Protein 6JNJ (pdb70)

Organism: Azospirillum brasilense (NCBI:txid192)

Nearest PDB structures (foldseek):
  7cgr-assembly1_A  TM=9.942E-01  e=6.505E-62  Azospirillum brasilense
  6jnk-assembly2_C  TM=9.990E-01  e=5.571E-61  Azospirillum brasilense
  7cgr-assembly1_B  TM=9.726E-01  e=3.126E-58  Azospirillum brasilense
  7cgq-assembly1_B  TM=9.730E-01  e=6.897E-58  Azospirillum brasilense
  4ew6-assembly1_A-2  TM=9.679E-01  e=2.935E-43  Rhizobium etli CFN 42

CATH classification: 3.40.50.720 (+1 more: 3.30.360.10)

Foldseek 3Di:
DAEEEEEEDDDCCVPFVVVLQVPDPLYDDAEYEDCDDADPPHHYYPHLVVVLVVCLVHAAYEYDHAQACQLVNLVVQLVSPHAYEYEPPNHLDDVSLVVSVVSCVVSLHAYERDQLLCLQFQQVVLQVVQVPFAWAAKEWEAEEACCVVPNPDDLCQARSNAALVVVVLSLVVSVVRRHPFAKDWDEKAFEHEPPGDHGQKMWTWIATPVGHTHIYITHNHDDDDGWGWMWIQTPQAIWIATPSRNWIDGRNHTDDTDDGRSNSVVVVVSSVCRVVSHYHNDNSSVVVSVCCVVHYHYHYDHHPDD/DAAEEEEEAPDPCCVPFVVVLQVPDRNYDDAEYEDCDDDDPPHHYYPHLVVVLVPCLVHAAYEYDHAQACQLVNLVVQLVSHHAYEYEPPNHLDDVSLVVSVVSCVVSLHAYERDQLLCQFFQQVVLLVVQVPFAWAAKEWEAEEACCVVVNPDDCCQARSNAALVVVVLSLVVSVVRRHPFAKDWDEKAFEHEPVGDHGQKMKTWIATPVRHTYIYITHNHDDDDGWGWMWIQTPQAIWIATPSRNWIDGNRHTDDTDHRRSNNVVVVVSSVCRVVSHYHDDNSSVVVSVCCVVHYHYHYDHHPDD

Structure (mmCIF, N/CA/C/O backbone):
data_6JNJ
#
_entry.id   6JNJ
#
_cell.length_a   55.700
_cell.length_b   63.470
_cell.length_c   66.170
_cell.angle_alpha   107.770
_cell.angle_beta   100.700
_cell.angle_gamma   115.980
#
_symmetry.space_group_name_H-M   'P 1'
#
loop_
_entity.id
_entity.type
_entity.pdbx_description
1 polymer 'L-arabinose 1-dehydrogenase (NAD(P)(+))'
2 non-polymer 'PHOSPHATE ION'
3 water water
#
loop_
_atom_site.group_PDB
_atom_site.id
_atom_site.type_symbol
_atom_site.label_atom_id
_atom_site.label_alt_id
_atom_site.label_comp_id
_atom_site.label_asym_id
_atom_site.label_entity_id
_atom_site.label_seq_id
_atom_site.pdbx_PDB_ins_code
_atom_site.Cartn_x
_atom_site.Cartn_y
_atom_site.Cartn_z
_atom_site.occupancy
_atom_site.B_iso_or_equiv
_atom_site.auth_seq_id
_atom_site.auth_comp_id
_atom_site.auth_asym_id
_atom_site.auth_atom_id
_atom_site.pdbx_PDB_model_num
ATOM 1 N N . GLN A 1 6 ? 4.287 49.611 7.381 1.00 36.96 4 GLN A N 1
ATOM 2 C CA . GLN A 1 6 ? 2.829 49.569 7.307 1.00 28.29 4 GLN A CA 1
ATOM 3 C C . GLN A 1 6 ? 2.343 48.955 6.001 1.00 24.10 4 GLN A C 1
ATOM 4 O O . GLN A 1 6 ? 2.740 49.371 4.911 1.00 23.72 4 GLN A O 1
ATOM 10 N N . VAL A 1 7 ? 1.454 47.975 6.118 1.00 16.72 5 VAL A N 1
ATOM 11 C CA . VAL A 1 7 ? 0.811 47.362 4.962 1.00 17.92 5 VAL A CA 1
ATOM 12 C C . VAL A 1 7 ? -0.476 48.121 4.673 1.00 13.48 5 VAL A C 1
ATOM 13 O O . VAL A 1 7 ? -1.373 48.194 5.522 1.00 16.40 5 VAL A O 1
ATOM 17 N N . SER A 1 8 ? -0.567 48.704 3.486 1.00 12.76 6 SER A N 1
ATOM 18 C CA . SER A 1 8 ? -1.791 49.398 3.129 1.00 13.46 6 SER A CA 1
ATOM 19 C C . SER A 1 8 ? -2.848 48.369 2.775 1.00 16.17 6 SER A C 1
ATOM 20 O O . SER A 1 8 ? -2.574 47.380 2.087 1.00 15.50 6 SER A O 1
ATOM 23 N N . LEU A 1 9 ? -4.051 48.589 3.284 1.00 14.18 7 LEU A N 1
ATOM 24 C CA . LEU A 1 9 ? -5.075 47.557 3.307 1.00 13.96 7 LEU A CA 1
ATOM 25 C C . LEU A 1 9 ? -6.404 48.104 2.810 1.00 16.14 7 LEU A C 1
ATOM 26 O O . LEU A 1 9 ? -6.819 49.207 3.181 1.00 16.48 7 LEU A O 1
ATOM 31 N N . GLY A 1 10 ? -7.059 47.335 1.952 1.00 13.85 8 GLY A N 1
ATOM 32 C CA . GLY A 1 10 ? -8.431 47.598 1.545 1.00 14.67 8 GLY A CA 1
ATOM 33 C C . GLY A 1 10 ? -9.339 46.534 2.125 1.00 15.36 8 GLY A C 1
ATOM 34 O O . GLY A 1 10 ? -8.972 45.359 2.175 1.00 16.37 8 GLY A O 1
ATOM 35 N N . VAL A 1 11 ? -10.525 46.937 2.571 1.00 13.29 9 VAL A N 1
ATOM 36 C CA . VAL A 1 11 ? -11.526 45.996 3.064 1.00 12.44 9 VAL A CA 1
ATOM 37 C C . VAL A 1 11 ? -12.677 45.953 2.080 1.00 14.58 9 VAL A C 1
ATOM 38 O O . VAL A 1 11 ? -13.199 46.997 1.671 1.00 15.33 9 VAL A O 1
ATOM 42 N N . VAL A 1 12 ? -13.093 44.747 1.721 1.00 13.27 10 VAL A N 1
ATOM 43 C CA . VAL A 1 12 ? -14.090 44.525 0.679 1.00 14.45 10 VAL A CA 1
ATOM 44 C C . VAL A 1 12 ? -15.305 43.873 1.309 1.00 17.14 10 VAL A C 1
ATOM 45 O O . VAL A 1 12 ? -15.232 42.727 1.780 1.00 16.27 10 VAL A O 1
ATOM 49 N N . GLY A 1 13 ? -16.428 44.576 1.271 1.00 19.13 11 GLY A N 1
ATOM 50 C CA . GLY A 1 13 ? -17.642 44.080 1.877 1.00 19.06 11 GLY A CA 1
ATOM 51 C C . GLY A 1 13 ? -17.764 44.695 3.243 1.00 22.63 11 GLY A C 1
ATOM 52 O O . GLY A 1 13 ? -17.121 44.250 4.202 1.00 24.13 11 GLY A O 1
ATOM 53 N N . ILE A 1 14 ? -18.548 45.761 3.341 1.00 22.73 12 ILE A N 1
ATOM 54 C CA . ILE A 1 14 ? -18.713 46.430 4.619 1.00 20.75 12 ILE A CA 1
ATOM 55 C C . ILE A 1 14 ? -20.116 46.163 5.143 1.00 31.11 12 ILE A C 1
ATOM 56 O O . ILE A 1 14 ? -21.024 46.992 5.004 1.00 30.87 12 ILE A O 1
ATOM 61 N N . GLY A 1 15 ? -20.298 44.983 5.724 1.00 25.01 13 GLY A N 1
ATOM 62 C CA . GLY A 1 15 ? -21.469 44.657 6.506 1.00 29.19 13 GLY A CA 1
ATOM 63 C C . GLY A 1 15 ? -21.182 44.776 7.989 1.00 30.54 13 GLY A C 1
ATOM 64 O O . GLY A 1 15 ? -20.204 45.399 8.416 1.00 28.83 13 GLY A O 1
ATOM 65 N N . LYS A 1 16 ? -22.034 44.148 8.798 1.00 31.45 14 LYS A N 1
ATOM 66 C CA . LYS A 1 16 ? -21.909 44.434 10.219 1.00 31.50 14 LYS A CA 1
ATOM 67 C C . LYS A 1 16 ? -20.702 43.734 10.845 1.00 31.79 14 LYS A C 1
ATOM 68 O O . LYS A 1 16 ? -20.145 44.243 11.825 1.00 31.95 14 LYS A O 1
ATOM 74 N N . ILE A 1 17 ? -20.242 42.608 10.287 1.00 27.48 15 ILE A N 1
ATOM 75 C CA . ILE A 1 17 ? -19.027 41.999 10.824 1.00 29.09 15 ILE A CA 1
ATOM 76 C C . ILE A 1 17 ? -17.813 42.856 10.484 1.00 26.00 15 ILE A C 1
ATOM 77 O O . ILE A 1 17 ? -16.904 43.019 11.306 1.00 24.37 15 ILE A O 1
ATOM 82 N N . ALA A 1 18 ? -17.785 43.425 9.277 1.00 27.04 16 ALA A N 1
ATOM 83 C CA . ALA A 1 18 ? -16.722 44.360 8.929 1.00 26.29 16 ALA A CA 1
ATOM 84 C C . ALA A 1 18 ? -16.756 45.581 9.840 1.00 26.02 16 ALA A C 1
ATOM 85 O O . ALA A 1 18 ? -15.727 45.986 10.395 1.00 25.63 16 ALA A O 1
ATOM 87 N N . ARG A 1 19 ? -17.942 46.168 10.023 1.00 30.56 17 ARG A N 1
ATOM 88 C CA . ARG A 1 19 ? -18.045 47.367 10.848 1.00 32.65 17 ARG A CA 1
ATOM 89 C C . ARG A 1 19 ? -17.747 47.066 12.311 1.00 30.80 17 ARG A C 1
ATOM 90 O O . ARG A 1 19 ? -17.136 47.888 13.004 1.00 36.28 17 ARG A O 1
ATOM 98 N N . ASP A 1 20 ? -18.154 45.892 12.801 1.00 32.06 18 ASP A N 1
ATOM 99 C CA . ASP A 1 20 ? -18.045 45.612 14.228 1.00 34.52 18 ASP A CA 1
ATOM 100 C C . ASP A 1 20 ? -16.777 44.859 14.612 1.00 31.70 18 ASP A C 1
ATOM 101 O O . ASP A 1 20 ? -16.318 44.992 15.749 1.00 28.50 18 ASP A O 1
ATOM 106 N N . GLN A 1 21 ? -16.198 44.060 13.717 1.00 25.74 19 GLN A N 1
ATOM 107 C CA . GLN A 1 21 ? -15.003 43.301 14.061 1.00 26.51 19 GLN A CA 1
ATOM 108 C C . GLN A 1 21 ? -13.775 43.708 13.260 1.00 21.39 19 GLN A C 1
ATOM 109 O O . GLN A 1 21 ? -12.711 43.938 13.842 1.00 22.15 19 GLN A O 1
ATOM 115 N N . HIS A 1 22 ? -13.889 43.816 11.935 1.00 20.67 20 HIS A N 1
ATOM 116 C CA . HIS A 1 22 ? -12.695 44.009 11.115 1.00 17.49 20 HIS A CA 1
ATOM 117 C C . HIS A 1 22 ? -12.125 45.411 11.276 1.00 18.37 20 HIS A C 1
ATOM 118 O O . HIS A 1 22 ? -10.946 45.575 11.604 1.00 17.95 20 HIS A O 1
ATOM 125 N N . LEU A 1 23 ? -12.942 46.429 11.022 1.00 20.83 21 LEU A N 1
ATOM 126 C CA . LEU A 1 23 ? -12.444 47.801 11.112 1.00 21.63 21 LEU A CA 1
ATOM 127 C C . LEU A 1 23 ? -11.888 48.118 12.494 1.00 23.06 21 LEU A C 1
ATOM 128 O O . LEU A 1 23 ? -10.767 48.651 12.574 1.00 23.11 21 LEU A O 1
ATOM 133 N N . PRO A 1 24 ? -12.566 47.807 13.605 1.00 23.05 22 PRO A N 1
ATOM 134 C CA . PRO A 1 24 ? -11.931 48.058 14.909 1.00 25.62 22 PRO A CA 1
ATOM 135 C C . PRO A 1 24 ? -10.597 47.345 15.077 1.00 25.27 22 PRO A C 1
ATOM 136 O O . PRO A 1 24 ? -9.648 47.937 15.601 1.00 27.70 22 PRO A O 1
ATOM 140 N N . ALA A 1 25 ? -10.492 46.089 14.629 1.00 21.66 23 ALA A N 1
ATOM 141 C CA . ALA A 1 25 ? -9.234 45.360 14.749 1.00 19.38 23 ALA A CA 1
ATOM 142 C C . ALA A 1 25 ? -8.138 45.995 13.903 1.00 21.40 23 ALA A C 1
ATOM 143 O O . ALA A 1 25 ? -6.994 46.129 14.360 1.00 22.27 23 ALA A O 1
ATOM 145 N N . ILE A 1 26 ? -8.471 46.383 12.670 1.00 19.18 24 ILE A N 1
ATOM 146 C CA . ILE A 1 26 ? -7.493 47.011 11.785 1.00 19.50 24 ILE A CA 1
ATOM 147 C C . ILE A 1 26 ? -7.034 48.335 12.370 1.00 23.69 24 ILE A C 1
ATOM 148 O O . ILE A 1 26 ? -5.833 48.603 12.476 1.00 20.79 24 ILE A O 1
ATOM 153 N N . ASP A 1 27 ? -7.991 49.177 12.762 1.00 24.27 25 ASP A N 1
ATOM 154 C CA . ASP A 1 27 ? -7.655 50.511 13.247 1.00 26.60 25 ASP A CA 1
ATOM 155 C C . ASP A 1 27 ? -6.781 50.453 14.488 1.00 29.35 25 ASP A C 1
ATOM 156 O O . ASP A 1 27 ? -5.992 51.373 14.738 1.00 29.66 25 ASP A O 1
ATOM 161 N N . ALA A 1 28 ? -6.884 49.378 15.258 1.00 26.63 26 ALA A N 1
ATOM 162 C CA . ALA A 1 28 ? -6.060 49.196 16.440 1.00 29.47 26 ALA A CA 1
ATOM 163 C C . ALA A 1 28 ? -4.748 48.481 16.141 1.00 27.13 26 ALA A C 1
ATOM 164 O O . ALA A 1 28 ? -3.984 48.198 17.069 1.00 31.44 26 ALA A O 1
ATOM 166 N N . GLU A 1 29 ? -4.459 48.169 14.874 1.00 27.99 27 GLU A N 1
ATOM 167 C CA . GLU A 1 29 ? -3.219 47.467 14.552 1.00 27.21 27 GLU A CA 1
ATOM 168 C C . GLU A 1 29 ? -2.334 48.367 13.696 1.00 30.09 27 GLU A C 1
ATOM 169 O O . GLU A 1 29 ? -2.584 48.517 12.492 1.00 28.11 27 GLU A O 1
ATOM 175 N N . PRO A 1 30 ? -1.297 48.978 14.266 1.00 33.82 28 PRO A N 1
ATOM 176 C CA . PRO A 1 30 ? -0.464 49.908 13.487 1.00 31.96 28 PRO A CA 1
ATOM 177 C C . PRO A 1 30 ? 0.273 49.254 12.329 1.00 29.89 28 PRO A C 1
ATOM 178 O O . PRO A 1 30 ? 0.750 49.978 11.446 1.00 31.63 28 PRO A O 1
ATOM 182 N N . GLY A 1 31 ? 0.385 47.923 12.299 1.00 27.89 29 GLY A N 1
ATOM 183 C CA . GLY A 1 31 ? 0.975 47.227 11.164 1.00 29.20 29 GLY A CA 1
ATOM 184 C C . GLY A 1 31 ? 0.209 47.372 9.863 1.00 23.94 29 GLY A C 1
ATOM 185 O O . GLY A 1 31 ? 0.757 47.051 8.804 1.00 21.01 29 GLY A O 1
ATOM 186 N N . PHE A 1 32 ? -1.033 47.832 9.916 1.00 23.44 30 PHE A N 1
ATOM 187 C CA . PHE A 1 32 ? -1.820 48.096 8.726 1.00 18.64 30 PHE A CA 1
ATOM 188 C C . PHE A 1 32 ? -2.205 49.561 8.694 1.00 21.83 30 PHE A C 1
ATOM 189 O O . PHE A 1 32 ? -2.304 50.214 9.737 1.00 23.25 30 PHE A O 1
ATOM 197 N N . LYS A 1 33 ? -2.432 50.063 7.491 1.00 17.27 31 LYS A N 1
ATOM 198 C CA . LYS A 1 33 ? -3.032 51.374 7.296 1.00 20.07 31 LYS A CA 1
ATOM 199 C C . LYS A 1 33 ? -4.278 51.158 6.456 1.00 16.03 31 LYS A C 1
ATOM 200 O O . LYS A 1 33 ? -4.174 50.834 5.268 1.00 18.87 31 LYS A O 1
ATOM 206 N N . LEU A 1 34 ? -5.447 51.341 7.063 1.00 18.32 32 LEU A N 1
ATOM 207 C CA . LEU A 1 34 ? -6.695 51.221 6.324 1.00 18.24 32 LEU A CA 1
ATOM 208 C C . LEU A 1 34 ? -6.777 52.344 5.302 1.00 18.74 32 LEU A C 1
ATOM 209 O O . LEU A 1 34 ? -6.765 53.528 5.661 1.00 22.08 32 LEU A O 1
ATOM 214 N N . THR A 1 35 ? -6.841 51.977 4.039 1.00 15.80 33 THR A N 1
ATOM 215 C CA . THR A 1 35 ? -6.685 52.897 2.919 1.00 15.04 33 THR A CA 1
ATOM 216 C C . THR A 1 35 ? -7.942 53.039 2.078 1.00 16.86 33 THR A C 1
ATOM 217 O O . THR A 1 35 ? -8.268 54.140 1.623 1.00 17.95 33 THR A O 1
ATOM 221 N N . ALA A 1 36 ? -8.662 51.947 1.857 1.00 15.81 34 ALA A N 1
ATOM 222 C CA . ALA A 1 36 ? -9.781 51.957 0.939 1.00 16.43 34 ALA A CA 1
ATOM 223 C C . ALA A 1 36 ? -10.788 50.929 1.418 1.00 15.58 34 ALA A C 1
ATOM 224 O O . ALA A 1 36 ? -10.423 49.929 2.039 1.00 17.68 34 ALA A O 1
ATOM 226 N N . CYS A 1 37 ? -12.057 51.200 1.143 1.00 16.11 35 CYS A N 1
ATOM 227 C CA . CYS A 1 37 ? -13.119 50.224 1.334 1.00 13.97 35 CYS A CA 1
ATOM 228 C C . CYS A 1 37 ? -13.988 50.147 0.089 1.00 18.18 35 CYS A C 1
ATOM 229 O O . CYS A 1 37 ? -14.172 51.133 -0.628 1.00 19.13 35 CYS A O 1
ATOM 232 N N . ALA A 1 38 ? -14.526 48.959 -0.162 1.00 14.97 36 ALA A N 1
ATOM 233 C CA . ALA A 1 38 ? -15.465 48.725 -1.250 1.00 17.75 36 ALA A CA 1
ATOM 234 C C . ALA A 1 38 ? -16.727 48.091 -0.695 1.00 20.69 36 ALA A C 1
ATOM 235 O O . ALA A 1 38 ? -16.668 47.055 -0.024 1.00 19.41 36 ALA A O 1
ATOM 237 N N . SER A 1 39 ? -17.862 48.701 -1.000 1.00 18.49 37 SER A N 1
ATOM 238 C CA . SER A 1 39 ? -19.161 48.179 -0.621 1.00 22.72 37 SER A CA 1
ATOM 239 C C . SER A 1 39 ? -20.207 48.911 -1.439 1.00 24.69 37 SER A C 1
ATOM 240 O O . SER A 1 39 ? -20.003 50.067 -1.824 1.00 24.01 37 SER A O 1
ATOM 243 N N . ARG A 1 40 ? -21.320 48.234 -1.711 1.00 18.19 38 ARG A N 1
ATOM 244 C CA . ARG A 1 40 ? -22.421 48.922 -2.371 1.00 19.94 38 ARG A CA 1
ATOM 245 C C . ARG A 1 40 ? -23.286 49.711 -1.401 1.00 22.00 38 ARG A C 1
ATOM 246 O O . ARG A 1 40 ? -24.174 50.447 -1.844 1.00 30.70 38 ARG A O 1
ATOM 254 N N . HIS A 1 41 ? -23.050 49.571 -0.105 1.00 17.53 39 HIS A N 1
ATOM 255 C CA . HIS A 1 41 ? -23.830 50.236 0.928 1.00 24.82 39 HIS A CA 1
ATOM 256 C C . HIS A 1 41 ? -23.269 51.622 1.221 1.00 29.10 39 HIS A C 1
ATOM 257 O O . HIS A 1 41 ? -22.736 52.277 0.319 1.00 29.46 39 HIS A O 1
ATOM 264 N N . ALA A 1 42 ? -23.385 52.090 2.460 1.00 30.90 40 ALA A N 1
ATOM 265 C CA . ALA A 1 42 ? -22.968 53.454 2.768 1.00 31.17 40 ALA A CA 1
ATOM 266 C C . ALA A 1 42 ? -21.450 53.612 2.703 1.00 34.12 40 ALA A C 1
ATOM 267 O O . ALA A 1 42 ? -20.684 52.672 2.955 1.00 33.19 40 ALA A O 1
ATOM 269 N N . GLU A 1 43 ? -21.026 54.831 2.362 1.00 32.59 41 GLU A N 1
ATOM 270 C CA . GLU A 1 43 ? -19.613 55.189 2.366 1.00 29.35 41 GLU A CA 1
ATOM 271 C C . GLU A 1 43 ? -19.052 55.090 3.778 1.00 33.43 41 GLU A C 1
ATOM 272 O O . GLU A 1 43 ? -19.731 55.416 4.757 1.00 33.05 41 GLU A O 1
ATOM 278 N N . VAL A 1 44 ? -17.795 54.645 3.878 1.00 34.81 42 VAL A N 1
ATOM 279 C CA . VAL A 1 44 ? -17.066 54.538 5.143 1.00 26.96 42 VAL A CA 1
ATOM 280 C C . VAL A 1 44 ? -16.217 55.792 5.338 1.00 33.70 42 VAL A C 1
ATOM 281 O O . VAL A 1 44 ? -15.552 56.252 4.402 1.00 32.16 42 VAL A O 1
ATOM 285 N N . THR A 1 45 ? -16.214 56.332 6.559 1.00 33.30 43 THR A N 1
ATOM 286 C CA . THR A 1 45 ? -15.614 57.639 6.805 1.00 32.50 43 THR A CA 1
ATOM 287 C C . THR A 1 45 ? -14.107 57.533 7.022 1.00 31.27 43 THR A C 1
ATOM 288 O O . THR A 1 45 ? -13.613 56.615 7.688 1.00 34.50 43 THR A O 1
ATOM 292 N N . GLY A 1 46 ? -13.372 58.482 6.438 1.00 29.30 44 GLY A N 1
ATOM 293 C CA . GLY A 1 46 ? -11.943 58.582 6.651 1.00 24.45 44 GLY A CA 1
ATOM 294 C C . GLY A 1 46 ? -11.064 57.774 5.714 1.00 27.98 44 GLY A C 1
ATOM 295 O O . GLY A 1 46 ? -9.833 57.855 5.832 1.00 31.14 44 GLY A O 1
ATOM 296 N N . VAL A 1 47 ? -11.645 57.001 4.796 1.00 26.20 45 VAL A N 1
ATOM 297 C CA . VAL A 1 47 ? -10.898 56.260 3.787 1.00 22.88 45 VAL A CA 1
ATOM 298 C C . VAL A 1 47 ? -11.451 56.625 2.418 1.00 22.01 45 VAL A C 1
ATOM 299 O O . VAL A 1 47 ? -12.475 57.294 2.296 1.00 22.11 45 VAL A O 1
ATOM 303 N N . ARG A 1 48 ? -10.771 56.158 1.378 1.00 19.31 46 ARG A N 1
ATOM 304 C CA . ARG A 1 48 ? -11.328 56.246 0.038 1.00 17.91 46 ARG A CA 1
ATOM 305 C C . ARG A 1 48 ? -12.307 55.103 -0.168 1.00 20.89 46 ARG A C 1
ATOM 306 O O . ARG A 1 48 ? -12.027 53.956 0.196 1.00 21.85 46 ARG A O 1
ATOM 314 N N . ASN A 1 49 ? -13.468 55.424 -0.734 1.00 21.59 47 ASN A N 1
ATOM 315 C CA . ASN A 1 49 ? -14.572 54.483 -0.826 1.00 21.19 47 ASN A CA 1
ATOM 316 C C . ASN A 1 49 ? -14.921 54.193 -2.280 1.00 20.89 47 ASN A C 1
ATOM 317 O O . ASN A 1 49 ? -14.880 55.079 -3.141 1.00 20.36 47 ASN A O 1
ATOM 322 N N . TYR A 1 50 ? -15.278 52.940 -2.540 1.00 18.96 48 TYR A N 1
ATOM 323 C CA . TYR A 1 50 ? -15.625 52.467 -3.867 1.00 16.94 48 TYR A CA 1
ATOM 324 C C . TYR A 1 50 ? -16.867 51.604 -3.744 1.00 20.84 48 TYR A C 1
ATOM 325 O O . TYR A 1 50 ? -17.170 51.090 -2.664 1.00 22.44 48 TYR A O 1
ATOM 334 N N . ARG A 1 51 ? -17.592 51.461 -4.850 1.00 20.31 49 ARG A N 1
ATOM 335 C CA . ARG A 1 51 ? -18.788 50.633 -4.829 1.00 23.08 49 ARG A CA 1
ATOM 336 C C . ARG A 1 51 ? -18.509 49.179 -5.149 1.00 25.46 49 ARG A C 1
ATOM 337 O O . ARG A 1 51 ? -19.385 48.338 -4.922 1.00 28.79 49 ARG A O 1
ATOM 345 N N . ASP A 1 52 ? -17.329 48.862 -5.670 1.00 23.54 50 ASP A N 1
ATOM 346 C CA . ASP A 1 52 ? -17.006 47.485 -6.018 1.00 25.79 50 ASP A CA 1
ATOM 347 C C . ASP A 1 52 ? -15.491 47.331 -6.034 1.00 22.92 50 ASP A C 1
ATOM 348 O O . ASP A 1 52 ? -14.743 48.314 -6.081 1.00 21.91 50 ASP A O 1
ATOM 353 N N . LEU A 1 53 ? -15.046 46.075 -6.015 1.00 24.45 51 LEU A N 1
ATOM 354 C CA . LEU A 1 53 ? -13.612 45.802 -5.954 1.00 19.46 51 LEU A CA 1
ATOM 355 C C . LEU A 1 53 ? -12.914 46.183 -7.256 1.00 20.88 51 LEU A C 1
ATOM 356 O O . LEU A 1 53 ? -11.766 46.641 -7.233 1.00 14.55 51 LEU A O 1
ATOM 361 N N . ARG A 1 54 ? -13.568 45.992 -8.404 1.00 22.04 52 ARG A N 1
ATOM 362 C CA . ARG A 1 54 ? -12.942 46.373 -9.670 1.00 19.35 52 ARG A CA 1
ATOM 363 C C . ARG A 1 54 ? -12.518 47.836 -9.660 1.00 20.63 52 ARG A C 1
ATOM 364 O O . ARG A 1 54 ? -11.396 48.175 -10.057 1.00 19.23 52 ARG A O 1
ATOM 372 N N . ALA A 1 55 ? -13.411 48.716 -9.210 1.00 21.19 53 ALA A N 1
ATOM 373 C CA . ALA A 1 55 ? -13.091 50.137 -9.161 1.00 18.72 53 ALA A CA 1
ATOM 374 C C . ALA A 1 55 ? -11.997 50.410 -8.140 1.00 16.60 53 ALA A C 1
ATOM 375 O O . ALA A 1 55 ? -11.099 51.230 -8.382 1.00 16.70 53 ALA A O 1
ATOM 377 N N . LEU A 1 56 ? -12.052 49.735 -6.992 1.00 17.00 54 LEU A N 1
ATOM 378 C CA . LEU A 1 56 ? -11.018 49.907 -5.981 1.00 15.43 54 LEU A CA 1
ATOM 379 C C . LEU A 1 56 ? -9.654 49.529 -6.544 1.00 15.05 54 LEU A C 1
ATOM 380 O O . LEU A 1 56 ? -8.693 50.293 -6.438 1.00 14.38 54 LEU A O 1
ATOM 385 N N . LEU A 1 57 ? -9.559 48.365 -7.185 1.00 14.41 55 LEU A N 1
ATOM 386 C CA . LEU A 1 57 ? -8.269 47.926 -7.709 1.00 15.18 55 LEU A CA 1
ATOM 387 C C . LEU A 1 57 ? -7.736 48.884 -8.772 1.00 16.48 55 LEU A C 1
ATOM 388 O O . LEU A 1 57 ? -6.527 49.128 -8.846 1.00 15.93 55 LEU A O 1
ATOM 393 N N . ALA A 1 58 ? -8.616 49.427 -9.613 1.00 18.20 56 ALA A N 1
ATOM 394 C CA . ALA A 1 58 ? -8.149 50.308 -10.677 1.00 15.11 56 ALA A CA 1
ATOM 395 C C . ALA A 1 58 ? -7.637 51.628 -10.119 1.00 16.26 56 ALA A C 1
ATOM 396 O O . ALA A 1 58 ? -6.747 52.249 -10.717 1.00 18.18 56 ALA A O 1
ATOM 398 N N . ALA A 1 59 ? -8.171 52.063 -8.980 1.00 14.50 57 ALA A N 1
ATOM 399 C CA . ALA A 1 59 ? -7.842 53.364 -8.421 1.00 14.08 57 ALA A CA 1
ATOM 400 C C . ALA A 1 59 ? -6.792 53.296 -7.322 1.00 13.26 57 ALA A C 1
ATOM 401 O O . ALA A 1 59 ? -6.340 54.348 -6.852 1.00 16.31 57 ALA A O 1
ATOM 403 N N . GLU A 1 60 ? -6.425 52.092 -6.882 1.00 13.65 58 GLU A N 1
ATOM 404 C CA . GLU A 1 60 ? -5.515 51.893 -5.769 1.00 14.66 58 GLU A CA 1
ATOM 405 C C . GLU A 1 60 ? -4.382 50.954 -6.182 1.00 15.26 58 GLU A C 1
ATOM 406 O O . GLU A 1 60 ? -4.185 49.894 -5.595 1.00 14.49 58 GLU A O 1
ATOM 412 N N . ARG A 1 61 ? -3.601 51.353 -7.197 1.00 13.83 59 ARG A N 1
ATOM 413 C CA . ARG A 1 61 ? -2.537 50.474 -7.688 1.00 15.73 59 ARG A CA 1
ATOM 414 C C . ARG A 1 61 ? -1.448 50.245 -6.651 1.00 18.65 59 ARG A C 1
ATOM 415 O O . ARG A 1 61 ? -0.832 49.166 -6.626 1.00 18.13 59 ARG A O 1
ATOM 423 N N . GLU A 1 62 ? -1.171 51.238 -5.807 1.00 15.48 60 GLU A N 1
ATOM 424 C CA . GLU A 1 62 ? -0.131 51.111 -4.796 1.00 17.46 60 GLU A CA 1
ATOM 425 C C . GLU A 1 62 ? -0.546 50.241 -3.618 1.00 13.55 60 GLU A C 1
ATOM 426 O O . GLU A 1 62 ? 0.322 49.822 -2.843 1.00 17.07 60 GLU A O 1
ATOM 432 N N . LEU A 1 63 ? -1.842 49.940 -3.490 1.00 14.39 61 LEU A N 1
ATOM 433 C CA . LEU A 1 63 ? -2.363 49.199 -2.348 1.00 15.36 61 LEU A CA 1
ATOM 434 C C . LEU A 1 63 ? -1.674 47.848 -2.195 1.00 12.27 61 LEU A C 1
ATOM 435 O O . LEU A 1 63 ? -1.457 47.130 -3.173 1.00 12.96 61 LEU A O 1
ATOM 440 N N . ASP A 1 64 ? -1.371 47.480 -0.950 1.00 12.20 62 ASP A N 1
ATOM 441 C CA . ASP A 1 64 ? -0.634 46.236 -0.699 1.00 13.29 62 ASP A CA 1
ATOM 442 C C . ASP A 1 64 ? -1.516 44.998 -0.579 1.00 13.02 62 ASP A C 1
ATOM 443 O O . ASP A 1 64 ? -1.128 43.918 -1.053 1.00 13.90 62 ASP A O 1
ATOM 448 N N . ALA A 1 65 ? -2.658 45.113 0.104 1.00 11.70 63 ALA A N 1
ATOM 449 C CA . ALA A 1 65 ? -3.404 43.932 0.521 1.00 10.88 63 ALA A CA 1
ATOM 450 C C . ALA A 1 65 ? -4.884 44.253 0.571 1.00 11.68 63 ALA A C 1
ATOM 451 O O . ALA A 1 65 ? -5.287 45.411 0.729 1.00 11.29 63 ALA A O 1
ATOM 453 N N . VAL A 1 66 ? -5.695 43.201 0.462 1.00 12.18 64 VAL A N 1
ATOM 454 C CA . VAL A 1 66 ? -7.134 43.324 0.657 1.00 12.63 64 VAL A CA 1
ATOM 455 C C . VAL A 1 66 ? -7.606 42.246 1.622 1.00 12.47 64 VAL A C 1
ATOM 456 O O . VAL A 1 66 ? -7.049 41.145 1.690 1.00 12.12 64 VAL A O 1
ATOM 460 N N . SER A 1 67 ? -8.647 42.586 2.367 1.00 11.85 65 SER A N 1
ATOM 461 C CA . SER A 1 67 ? -9.346 41.666 3.254 1.00 11.11 65 SER A CA 1
ATOM 462 C C . SER A 1 67 ? -10.785 41.542 2.773 1.00 10.75 65 SER A C 1
ATOM 463 O O . SER A 1 67 ? -11.503 42.545 2.664 1.00 12.15 65 SER A O 1
ATOM 466 N N . LEU A 1 68 ? -11.192 40.320 2.449 1.00 11.32 66 LEU A N 1
ATOM 467 C CA . LEU A 1 68 ? -12.495 40.057 1.857 1.00 12.25 66 LEU A CA 1
ATOM 468 C C . LEU A 1 68 ? -13.475 39.609 2.936 1.00 13.16 66 LEU A C 1
ATOM 469 O O . LEU A 1 68 ? -13.280 38.558 3.575 1.00 13.40 66 LEU A O 1
ATOM 474 N N . CYS A 1 69 ? -14.550 40.381 3.107 1.00 13.49 67 CYS A N 1
ATOM 475 C CA . CYS A 1 69 ? -15.512 40.154 4.176 1.00 14.26 67 CYS A CA 1
ATOM 476 C C . CYS A 1 69 ? -16.929 39.925 3.669 1.00 15.04 67 CYS A C 1
ATOM 477 O O . CYS A 1 69 ? -17.859 39.910 4.482 1.00 22.17 67 CYS A O 1
ATOM 480 N N . ALA A 1 70 ? -17.126 39.789 2.365 1.00 14.41 68 ALA A N 1
ATOM 481 C CA . ALA A 1 70 ? -18.458 39.639 1.765 1.00 16.33 68 ALA A CA 1
ATOM 482 C C . ALA A 1 70 ? -18.907 38.177 1.877 1.00 15.51 68 ALA A C 1
ATOM 483 O O . ALA A 1 70 ? -18.205 37.325 2.407 1.00 15.22 68 ALA A O 1
ATOM 485 N N . PRO A 1 71 ? -20.114 37.829 1.420 1.00 16.85 69 PRO A N 1
ATOM 486 C CA . PRO A 1 71 ? -20.536 36.420 1.493 1.00 16.61 69 PRO A CA 1
ATOM 487 C C . PRO A 1 71 ? -19.623 35.531 0.664 1.00 16.10 69 PRO A C 1
ATOM 488 O O . PRO A 1 71 ? -18.983 35.994 -0.289 1.00 15.39 69 PRO A O 1
ATOM 492 N N . PRO A 1 72 ? -19.527 34.250 1.008 1.00 15.14 70 PRO A N 1
ATOM 493 C CA . PRO A 1 72 ? -18.575 33.379 0.307 1.00 15.61 70 PRO A CA 1
ATOM 494 C C . PRO A 1 72 ? -18.916 33.152 -1.152 1.00 13.65 70 PRO A C 1
ATOM 495 O O . PRO A 1 72 ? -18.020 32.798 -1.917 1.00 15.13 70 PRO A O 1
ATOM 499 N N . GLN A 1 73 ? -20.170 33.343 -1.571 1.00 14.91 71 GLN A N 1
ATOM 500 C CA . GLN A 1 73 ? -20.514 33.071 -2.962 1.00 15.51 71 GLN A CA 1
ATOM 501 C C . GLN A 1 73 ? -19.822 34.020 -3.930 1.00 15.84 71 GLN A C 1
ATOM 502 O O . GLN A 1 73 ? -19.693 33.692 -5.112 1.00 17.50 71 GLN A O 1
ATOM 508 N N . VAL A 1 74 ? -19.358 35.182 -3.462 1.00 16.51 72 VAL A N 1
ATOM 509 C CA . VAL A 1 74 ? -18.646 36.115 -4.330 1.00 15.64 72 VAL A CA 1
ATOM 510 C C . VAL A 1 74 ? -17.147 36.109 -4.072 1.00 16.80 72 VAL A C 1
ATOM 511 O O .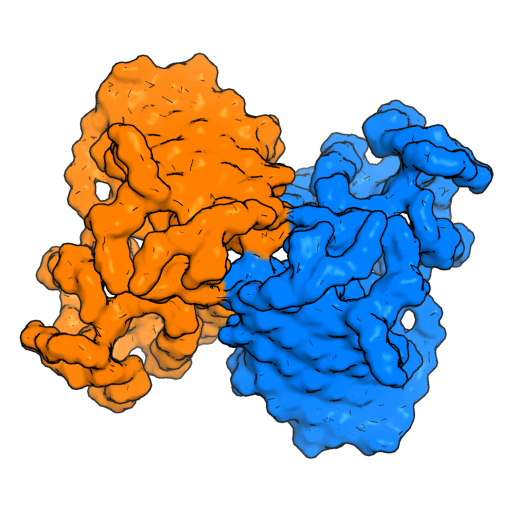 VAL A 1 74 ? -16.410 36.884 -4.709 1.00 17.67 72 VAL A O 1
ATOM 515 N N . ARG A 1 75 ? -16.660 35.252 -3.173 1.00 13.82 73 ARG A N 1
ATOM 516 C CA . ARG A 1 75 ? -15.275 35.399 -2.743 1.00 17.19 73 ARG A CA 1
ATOM 517 C C . ARG A 1 75 ? -14.272 34.955 -3.801 1.00 16.77 73 ARG A C 1
ATOM 518 O O . ARG A 1 75 ? -13.187 35.532 -3.881 1.00 15.43 73 ARG A O 1
ATOM 526 N N . TYR A 1 76 ? -14.586 33.949 -4.619 1.00 13.15 74 TYR A N 1
ATOM 527 C CA . TYR A 1 76 ? -13.606 33.509 -5.603 1.00 11.95 74 TYR A CA 1
ATOM 528 C C . TYR A 1 76 ? -13.310 34.602 -6.616 1.00 13.05 74 TYR A C 1
ATOM 529 O O . TYR A 1 76 ? -12.146 34.891 -6.902 1.00 12.46 74 TYR A O 1
ATOM 538 N N . ALA A 1 77 ? -14.350 35.191 -7.204 1.00 14.01 75 ALA A N 1
ATOM 539 C CA . ALA A 1 77 ? -14.137 36.237 -8.200 1.00 14.38 75 ALA A CA 1
ATOM 540 C C . ALA A 1 77 ? -13.378 37.410 -7.604 1.00 13.72 75 ALA A C 1
ATOM 541 O O . ALA A 1 77 ? -12.488 37.974 -8.252 1.00 13.77 75 ALA A O 1
ATOM 543 N N . GLN A 1 78 ? -13.675 37.750 -6.352 1.00 13.64 76 GLN A N 1
ATOM 544 C CA . GLN A 1 78 ? -12.990 38.869 -5.708 1.00 12.84 76 GLN A CA 1
ATOM 545 C C . GLN A 1 78 ? -11.529 38.543 -5.440 1.00 13.78 76 GLN A C 1
ATOM 546 O O . GLN A 1 78 ? -10.633 39.322 -5.782 1.00 13.06 76 GLN A O 1
ATOM 552 N N . ALA A 1 79 ? -11.268 37.394 -4.823 1.00 10.81 77 ALA A N 1
ATOM 553 C CA . ALA A 1 79 ? -9.891 37.036 -4.509 1.00 9.74 77 ALA A CA 1
ATOM 554 C C . ALA A 1 79 ? -9.066 36.866 -5.774 1.00 10.90 77 ALA A C 1
ATOM 555 O O . ALA A 1 79 ? -7.882 37.221 -5.800 1.00 11.77 77 ALA A O 1
ATOM 557 N N . ARG A 1 80 ? -9.655 36.291 -6.830 1.00 13.44 78 ARG A N 1
ATOM 558 C CA . ARG A 1 80 ? -8.917 36.130 -8.078 1.00 11.80 78 ARG A CA 1
ATOM 559 C C . ARG A 1 80 ? -8.566 37.486 -8.673 1.00 12.79 78 ARG A C 1
ATOM 560 O O . ARG A 1 80 ? -7.424 37.711 -9.092 1.00 13.70 78 ARG A O 1
ATOM 568 N N . ALA A 1 81 ? -9.521 38.410 -8.684 1.00 12.43 79 ALA A N 1
ATOM 569 C CA . ALA A 1 81 ? -9.221 39.741 -9.196 1.00 12.17 79 ALA A CA 1
ATOM 570 C C . ALA A 1 81 ? -8.129 40.405 -8.366 1.00 13.68 79 ALA A C 1
ATOM 571 O O . ALA A 1 81 ? -7.223 41.043 -8.915 1.00 12.76 79 ALA A O 1
ATOM 573 N N . ALA A 1 82 ? -8.180 40.254 -7.041 1.00 12.09 80 ALA A N 1
ATOM 574 C CA . ALA A 1 82 ? -7.165 40.893 -6.198 1.00 11.83 80 ALA A CA 1
ATOM 575 C C . ALA A 1 82 ? -5.787 40.284 -6.428 1.00 12.08 80 ALA A C 1
ATOM 576 O O . ALA A 1 82 ? -4.785 41.012 -6.517 1.00 11.27 80 ALA A O 1
ATOM 578 N N . LEU A 1 83 ? -5.703 38.946 -6.496 1.00 12.34 81 LEU A N 1
ATOM 579 C CA . LEU A 1 83 ? -4.421 38.313 -6.793 1.00 10.06 81 LEU A CA 1
ATOM 580 C C . LEU A 1 83 ? -3.918 38.704 -8.182 1.00 11.69 81 LEU A C 1
ATOM 581 O O . LEU A 1 83 ? -2.722 38.958 -8.362 1.00 13.80 81 LEU A O 1
ATOM 586 N N . GLU A 1 84 ? -4.807 38.720 -9.188 1.00 13.48 82 GLU A N 1
ATOM 587 C CA . GLU A 1 84 ? -4.377 39.124 -10.527 1.00 16.18 82 GLU A CA 1
ATOM 588 C C . GLU A 1 84 ? -3.858 40.555 -10.533 1.00 14.77 82 GLU A C 1
ATOM 589 O O . GLU A 1 84 ? -2.969 40.885 -11.322 1.00 16.83 82 GLU A O 1
ATOM 595 N N . ALA A 1 85 ? -4.369 41.398 -9.640 1.00 12.86 83 ALA A N 1
ATOM 596 C CA . ALA A 1 85 ? -3.934 42.787 -9.526 1.00 11.88 83 ALA A CA 1
ATOM 597 C C . ALA A 1 85 ? -2.685 42.937 -8.667 1.00 14.28 83 ALA A C 1
ATOM 598 O O . ALA A 1 85 ? -2.197 44.060 -8.515 1.00 15.79 83 ALA A O 1
ATOM 600 N N . GLY A 1 86 ? -2.164 41.855 -8.106 1.00 13.52 84 GLY A N 1
ATOM 601 C CA . GLY A 1 86 ? -0.941 41.912 -7.341 1.00 12.41 84 GLY A CA 1
ATOM 602 C C . GLY A 1 86 ? -1.090 42.173 -5.860 1.00 12.86 84 GLY A C 1
ATOM 603 O O . GLY A 1 86 ? -0.125 42.626 -5.235 1.00 15.01 84 GLY A O 1
ATOM 604 N N . LYS A 1 87 ? -2.250 41.881 -5.267 1.00 12.90 85 LYS A N 1
ATOM 605 C CA . LYS A 1 87 ? -2.515 42.156 -3.858 1.00 10.99 85 LYS A CA 1
ATOM 606 C C . LYS A 1 87 ? -2.452 40.875 -3.040 1.00 12.13 85 LYS A C 1
ATOM 607 O O . LYS A 1 87 ? -2.906 39.816 -3.491 1.00 12.50 85 LYS A O 1
ATOM 613 N N . HIS A 1 88 ? -1.923 40.988 -1.819 1.00 11.77 86 HIS A N 1
ATOM 614 C CA . HIS A 1 88 ? -2.108 39.932 -0.821 1.00 10.62 86 HIS A CA 1
ATOM 615 C C . HIS A 1 88 ? -3.573 39.876 -0.423 1.00 12.54 86 HIS A C 1
ATOM 616 O O . HIS A 1 88 ? -4.265 40.888 -0.442 1.00 11.98 86 HIS A O 1
ATOM 623 N N . VAL A 1 89 ? -4.053 38.687 -0.062 1.00 11.08 87 VAL A N 1
ATOM 624 C CA . VAL A 1 89 ? -5.487 38.486 0.139 1.00 11.14 87 VAL A CA 1
ATOM 625 C C . VAL A 1 89 ? -5.741 37.724 1.431 1.00 11.00 87 VAL A C 1
ATOM 626 O O . VAL A 1 89 ? -5.188 36.633 1.638 1.00 11.65 87 VAL A O 1
ATOM 630 N N . MET A 1 90 ? -6.597 38.294 2.280 1.00 10.81 88 MET A N 1
ATOM 631 C CA . MET A 1 90 ? -7.130 37.659 3.479 1.00 10.38 88 MET A CA 1
ATOM 632 C C . MET A 1 90 ? -8.600 37.346 3.234 1.00 10.27 88 MET A C 1
ATOM 633 O O . MET A 1 90 ? -9.347 38.202 2.736 1.00 12.24 88 MET A O 1
ATOM 638 N N . LEU A 1 91 ? -9.001 36.112 3.545 1.00 10.01 89 LEU A N 1
ATOM 639 C CA . LEU A 1 91 ? -10.350 35.618 3.295 1.00 10.16 89 LEU A CA 1
ATOM 640 C C . LEU A 1 91 ? -11.088 35.413 4.605 1.00 10.63 89 LEU A C 1
ATOM 641 O O . LEU A 1 91 ? -10.592 34.694 5.478 1.00 10.96 89 LEU A O 1
ATOM 646 N N . GLU A 1 92 ? -12.305 35.952 4.705 1.00 11.35 90 GLU A N 1
ATOM 647 C CA . GLU A 1 92 ? -13.208 35.473 5.741 1.00 11.95 90 GLU A CA 1
ATOM 648 C C . GLU A 1 92 ? -13.490 33.984 5.547 1.00 11.24 90 GLU A C 1
ATOM 649 O O . GLU A 1 92 ? -13.215 33.400 4.495 1.00 11.30 90 GLU A O 1
ATOM 655 N N . LYS A 1 93 ? -14.029 33.381 6.587 1.00 11.33 91 LYS A N 1
ATOM 656 C CA . LYS A 1 93 ? -14.463 32.009 6.389 1.00 11.37 91 LYS A CA 1
ATOM 657 C C . LYS A 1 93 ? -15.905 31.972 5.886 1.00 12.88 91 LYS A C 1
ATOM 658 O O . LYS A 1 93 ? -16.674 32.917 6.106 1.00 15.36 91 LYS A O 1
ATOM 664 N N . PRO A 1 94 ? -16.284 30.904 5.185 1.00 13.41 92 PRO A N 1
ATOM 665 C CA . PRO A 1 94 ? -15.368 29.896 4.646 1.00 15.09 92 PRO A CA 1
ATOM 666 C C . PRO A 1 94 ? -14.544 30.504 3.510 1.00 11.89 92 PRO A C 1
ATOM 667 O O . PRO A 1 94 ? -14.960 31.519 2.947 1.00 13.38 92 PRO A O 1
ATOM 671 N N . PRO A 1 95 ? -13.384 29.924 3.203 1.00 12.38 93 PRO A N 1
ATOM 672 C CA . PRO A 1 95 ? -12.507 30.558 2.208 1.00 13.27 93 PRO A CA 1
ATOM 673 C C . PRO A 1 95 ? -13.060 30.515 0.804 1.00 14.11 93 PRO A C 1
ATOM 674 O O . PRO A 1 95 ? -12.572 31.268 -0.047 1.00 16.35 93 PRO A O 1
ATOM 678 N N . GLY A 1 96 ? -14.060 29.683 0.543 1.00 15.10 94 GLY A N 1
ATOM 679 C CA . GLY A 1 96 ? -14.741 29.703 -0.736 1.00 14.58 94 GLY A CA 1
ATOM 680 C C . GLY A 1 96 ? -16.083 29.034 -0.571 1.00 14.25 94 GLY A C 1
ATOM 681 O O . GLY A 1 96 ? -16.407 28.492 0.489 1.00 15.49 94 GLY A O 1
ATOM 682 N N . ALA A 1 97 ? -16.874 29.115 -1.638 1.00 12.85 95 ALA A N 1
ATOM 683 C CA . ALA A 1 97 ? -18.108 28.350 -1.730 1.00 13.18 95 ALA A CA 1
ATOM 684 C C . ALA A 1 97 ? -17.857 26.906 -2.148 1.00 15.16 95 ALA A C 1
ATOM 685 O O . ALA A 1 97 ? -18.775 26.077 -2.069 1.00 15.15 95 ALA A O 1
ATOM 687 N N . THR A 1 98 ? -16.652 26.604 -2.623 1.00 12.66 96 THR A N 1
ATOM 688 C CA . THR A 1 98 ? -16.260 25.283 -3.099 1.00 12.51 96 THR A CA 1
ATOM 689 C C . THR A 1 98 ? -14.810 25.071 -2.693 1.00 13.03 96 THR A C 1
ATOM 690 O O . THR A 1 98 ? -14.086 26.021 -2.380 1.00 12.82 96 THR A O 1
ATOM 694 N N . LEU A 1 99 ? -14.378 23.821 -2.752 1.00 12.59 97 LEU A N 1
ATOM 695 C CA . LEU A 1 99 ? -12.983 23.492 -2.492 1.00 11.03 97 LEU A CA 1
ATOM 696 C C . LEU A 1 99 ? -12.100 23.781 -3.694 1.00 12.96 97 LEU A C 1
ATOM 697 O O . LEU A 1 99 ? -10.965 24.230 -3.534 1.00 13.21 97 LEU A O 1
ATOM 702 N N . GLY A 1 100 ? -12.574 23.488 -4.901 1.00 13.01 98 GLY A N 1
ATOM 703 C CA . GLY A 1 100 ? -11.753 23.737 -6.071 1.00 12.53 98 GLY A CA 1
ATOM 704 C C . GLY A 1 100 ? -11.349 25.188 -6.204 1.00 11.98 98 GLY A C 1
ATOM 705 O O . GLY A 1 100 ? -10.221 25.484 -6.596 1.00 14.46 98 GLY A O 1
ATOM 706 N N . GLU A 1 101 ? -12.254 26.106 -5.874 1.00 13.16 99 GLU A N 1
ATOM 707 C CA . GLU A 1 101 ? -11.891 27.507 -6.024 1.00 12.30 99 GLU A CA 1
ATOM 708 C C . GLU A 1 101 ? -10.773 27.879 -5.061 1.00 13.47 99 GLU A C 1
ATOM 709 O O . GLU A 1 101 ? -9.890 28.657 -5.424 1.00 13.13 99 GLU A O 1
ATOM 715 N N . VAL A 1 102 ? -10.752 27.302 -3.856 1.00 12.06 100 VAL A N 1
ATOM 716 C CA . VAL A 1 102 ? -9.687 27.644 -2.919 1.00 15.18 100 VAL A CA 1
ATOM 717 C C . VAL A 1 102 ? -8.360 27.056 -3.386 1.00 13.30 100 VAL A C 1
ATOM 718 O O . VAL A 1 102 ? -7.314 27.704 -3.281 1.00 13.35 100 VAL A O 1
ATOM 722 N N . ALA A 1 103 ? -8.380 25.840 -3.948 1.00 12.97 101 ALA A N 1
ATOM 723 C CA . ALA A 1 103 ? -7.148 25.271 -4.486 1.00 11.84 101 ALA A CA 1
ATOM 724 C C . ALA A 1 103 ? -6.598 26.123 -5.620 1.00 12.87 101 ALA A C 1
ATOM 725 O O . ALA A 1 103 ? -5.385 26.361 -5.698 1.00 14.39 101 ALA A O 1
ATOM 727 N N . VAL A 1 104 ? -7.476 26.605 -6.500 1.00 13.55 102 VAL A N 1
ATOM 728 C CA . VAL A 1 104 ? -7.034 27.457 -7.603 1.00 14.61 102 VAL A CA 1
ATOM 729 C C . VAL A 1 104 ? -6.448 28.759 -7.072 1.00 13.76 102 VAL A C 1
ATOM 730 O O . VAL A 1 104 ? -5.388 29.206 -7.525 1.00 13.61 102 VAL A O 1
ATOM 734 N N . LEU A 1 105 ? -7.100 29.363 -6.079 1.00 13.00 103 LEU A N 1
ATOM 735 C CA . LEU A 1 105 ? -6.576 30.609 -5.519 1.00 11.82 103 LEU A CA 1
ATOM 736 C C . LEU A 1 105 ? -5.225 30.398 -4.861 1.00 13.40 103 LEU A C 1
ATOM 737 O O . LEU A 1 105 ? -4.331 31.243 -4.981 1.00 12.35 103 LEU A O 1
ATOM 742 N N . GLU A 1 106 ? -5.060 29.295 -4.133 1.00 12.57 104 GLU A N 1
ATOM 743 C CA . GLU A 1 106 ? -3.778 29.042 -3.480 1.00 13.09 104 GLU A CA 1
ATOM 744 C C . GLU A 1 106 ? -2.664 28.873 -4.503 1.00 13.49 104 GLU A C 1
ATOM 745 O O . GLU A 1 106 ? -1.559 29.391 -4.313 1.00 14.68 104 GLU A O 1
ATOM 751 N N . ALA A 1 107 ? -2.933 28.151 -5.595 1.00 14.04 105 ALA A N 1
ATOM 752 C CA . ALA A 1 107 ? -1.913 27.961 -6.620 1.00 15.38 105 ALA A CA 1
ATOM 753 C C . ALA A 1 107 ? -1.581 29.278 -7.310 1.00 14.83 105 ALA A C 1
ATOM 754 O O . ALA A 1 107 ? -0.408 29.581 -7.565 1.00 16.13 105 ALA A O 1
ATOM 756 N N . LEU A 1 108 ? -2.602 30.082 -7.585 1.00 13.49 106 LEU A N 1
ATOM 757 C CA . LEU A 1 108 ? -2.379 31.384 -8.198 1.00 15.74 106 LEU A CA 1
ATOM 758 C C . LEU A 1 108 ? -1.529 32.277 -7.302 1.00 15.56 106 LEU A C 1
ATOM 759 O O . LEU A 1 108 ? -0.556 32.898 -7.758 1.00 15.55 106 LEU A O 1
ATOM 764 N N . ALA A 1 109 ? -1.886 32.357 -6.014 1.00 14.36 107 ALA A N 1
ATOM 765 C CA . ALA A 1 109 ? -1.101 33.147 -5.068 1.00 14.57 107 ALA A CA 1
ATOM 766 C C . ALA A 1 109 ? 0.349 32.681 -5.016 1.00 15.23 107 ALA A C 1
ATOM 767 O O . ALA A 1 109 ? 1.272 33.505 -5.003 1.00 15.40 107 ALA A O 1
ATOM 769 N N . ARG A 1 110 ? 0.571 31.360 -4.999 1.00 15.49 108 ARG A N 1
ATOM 770 C CA . ARG A 1 110 ? 1.932 30.834 -4.926 1.00 16.27 108 ARG A CA 1
ATOM 771 C C . ARG A 1 110 ? 2.708 31.145 -6.202 1.00 17.99 108 ARG A C 1
ATOM 772 O O . ARG A 1 110 ? 3.883 31.538 -6.146 1.00 19.86 108 ARG A O 1
ATOM 780 N N . GLU A 1 111 ? 2.049 31.043 -7.357 1.00 20.18 109 GLU A N 1
ATOM 781 C CA . GLU A 1 111 ? 2.716 31.360 -8.614 1.00 17.01 109 GLU A CA 1
ATOM 782 C C . GLU A 1 111 ? 3.112 32.831 -8.673 1.00 18.94 109 GLU A C 1
ATOM 783 O O . GLU A 1 111 ? 4.183 33.173 -9.188 1.00 22.02 109 GLU A O 1
ATOM 789 N N . ARG A 1 112 ? 2.274 33.713 -8.129 1.00 17.46 110 ARG A N 1
ATOM 790 C CA . ARG A 1 112 ? 2.524 35.146 -8.200 1.00 17.48 110 ARG A CA 1
ATOM 791 C C . ARG A 1 112 ? 3.380 35.672 -7.058 1.00 20.33 110 ARG A C 1
ATOM 792 O O . ARG A 1 112 ? 3.721 36.858 -7.071 1.00 22.62 110 ARG A O 1
ATOM 800 N N . GLY A 1 113 ? 3.720 34.838 -6.081 1.00 17.44 111 GLY A N 1
ATOM 801 C CA . GLY A 1 113 ? 4.466 35.290 -4.922 1.00 22.00 111 GLY A CA 1
ATOM 802 C C . GLY A 1 113 ? 3.685 36.183 -3.982 1.00 21.03 111 GLY A C 1
ATOM 803 O O . GLY A 1 113 ? 4.250 37.139 -3.431 1.00 20.91 111 GLY A O 1
ATOM 804 N N . LEU A 1 114 ? 2.394 35.901 -3.791 1.00 14.63 112 LEU A N 1
ATOM 805 C CA . LEU A 1 114 ? 1.538 36.688 -2.919 1.00 15.42 112 LEU A CA 1
ATOM 806 C C . LEU A 1 114 ? 1.023 35.843 -1.763 1.00 13.45 112 LEU A C 1
ATOM 807 O O . LEU A 1 114 ? 0.881 34.625 -1.880 1.00 15.78 112 LEU A O 1
ATOM 812 N N . THR A 1 115 ? 0.725 36.511 -0.651 1.00 12.43 113 THR A N 1
ATOM 813 C CA . THR A 1 115 ? 0.143 35.849 0.510 1.00 12.16 113 THR A CA 1
ATOM 814 C C . THR A 1 115 ? -1.361 35.666 0.344 1.00 12.67 113 THR A C 1
ATOM 815 O O . THR A 1 115 ? -2.088 36.617 0.030 1.00 11.96 113 THR A O 1
ATOM 819 N N . LEU A 1 116 ? -1.814 34.433 0.551 1.00 12.02 114 LEU A N 1
ATOM 820 C CA . LEU A 1 116 ? -3.228 34.097 0.666 1.00 10.58 114 LEU A CA 1
ATOM 821 C C . LEU A 1 116 ? -3.446 33.527 2.056 1.00 12.01 114 LEU A C 1
ATOM 822 O O . LEU A 1 116 ? -2.722 32.624 2.479 1.00 13.17 114 LEU A O 1
ATOM 827 N N . PHE A 1 117 ? -4.438 34.051 2.763 1.00 9.95 115 PHE A N 1
ATOM 828 C CA . PHE A 1 117 ? -4.705 33.645 4.142 1.00 10.93 115 PHE A CA 1
ATOM 829 C C . PHE A 1 117 ? -6.179 33.296 4.264 1.00 10.89 115 PHE A C 1
ATOM 830 O O . PHE A 1 117 ? -7.032 34.190 4.232 1.00 11.01 115 PHE A O 1
ATOM 838 N N . ALA A 1 118 ? -6.474 31.999 4.391 1.00 12.53 116 ALA A N 1
ATOM 839 C CA . ALA A 1 118 ? -7.826 31.537 4.707 1.00 12.42 116 ALA A CA 1
ATOM 840 C C . ALA A 1 118 ? -8.016 31.603 6.219 1.00 11.81 116 ALA A C 1
ATOM 841 O O . ALA A 1 118 ? -7.458 30.778 6.950 1.00 12.91 116 ALA A O 1
ATOM 843 N N . THR A 1 119 ? -8.771 32.592 6.699 1.00 9.84 117 THR A N 1
ATOM 844 C CA . THR A 1 119 ? -8.930 32.788 8.140 1.00 10.64 117 THR A CA 1
ATOM 845 C C . THR A 1 119 ? -10.043 31.920 8.714 1.00 10.30 117 THR A C 1
ATOM 846 O O . THR A 1 119 ? -11.015 31.569 8.034 1.00 11.22 117 THR A O 1
ATOM 850 N N . TRP A 1 120 ? -9.875 31.586 9.990 1.00 10.70 118 TRP A N 1
ATOM 851 C CA . TRP A 1 120 ? -10.887 30.920 10.809 1.00 11.03 118 TRP A CA 1
ATOM 852 C C . TRP A 1 120 ? -10.891 31.673 12.134 1.00 11.81 118 TRP A C 1
ATOM 853 O O . TRP A 1 120 ? -10.112 31.330 13.022 1.00 11.65 118 TRP A O 1
ATOM 864 N N . HIS A 1 121 ? -11.766 32.669 12.280 1.00 11.34 119 HIS A N 1
ATOM 865 C CA . HIS A 1 121 ? -11.685 33.514 13.471 1.00 11.62 119 HIS A CA 1
ATOM 866 C C . HIS A 1 121 ? -11.800 32.704 14.759 1.00 12.85 119 HIS A C 1
ATOM 867 O O . HIS A 1 121 ? -11.137 33.028 15.746 1.00 13.10 119 HIS A O 1
ATOM 874 N N . SER A 1 122 ? -12.566 31.614 14.751 1.00 12.00 120 SER A N 1
ATOM 875 C CA . SER A 1 122 ? -12.760 30.870 15.986 1.00 11.99 120 SER A CA 1
ATOM 876 C C . SER A 1 122 ? -11.502 30.133 16.422 1.00 12.67 120 SER A C 1
ATOM 877 O O . SER A 1 122 ? -11.354 29.822 17.613 1.00 13.80 120 SER A O 1
ATOM 880 N N . ARG A 1 123 ? -10.587 29.857 15.495 1.00 13.19 121 ARG A N 1
ATOM 881 C CA . ARG A 1 123 ? -9.320 29.236 15.846 1.00 13.66 121 ARG A CA 1
ATOM 882 C C . ARG A 1 123 ? -8.449 30.148 16.689 1.00 14.55 121 ARG A C 1
ATOM 883 O O . ARG A 1 123 ? -7.497 29.669 17.322 1.00 16.46 121 ARG A O 1
ATOM 891 N N . CYS A 1 124 ? -8.754 31.440 16.700 1.00 12.95 122 CYS A N 1
ATOM 892 C CA . CYS A 1 124 ? -8.047 32.411 17.515 1.00 14.82 122 CYS A CA 1
ATOM 893 C C . CYS A 1 124 ? -8.715 32.681 18.852 1.00 16.28 122 CYS A C 1
ATOM 894 O O . CYS A 1 124 ? -8.204 33.504 19.615 1.00 18.45 122 CYS A O 1
ATOM 897 N N . ALA A 1 125 ? -9.839 32.030 19.146 1.00 14.66 123 ALA A N 1
ATOM 898 C CA . ALA A 1 125 ? -10.420 32.147 20.476 1.00 15.12 123 ALA A CA 1
ATOM 899 C C . ALA A 1 125 ? -9.396 31.684 21.508 1.00 15.59 123 ALA A C 1
ATOM 900 O O . ALA A 1 125 ? -8.543 30.837 21.230 1.00 14.01 123 ALA A O 1
ATOM 902 N N . SER A 1 126 ? -9.458 32.277 22.703 1.00 13.00 124 SER A N 1
ATOM 903 C CA . SER A 1 126 ? -8.359 32.079 23.649 1.00 14.95 124 SER A CA 1
ATOM 904 C C . SER A 1 126 ? -8.254 30.665 24.205 1.00 15.58 124 SER A C 1
ATOM 905 O O . SER A 1 126 ? -7.170 30.308 24.670 1.00 15.14 124 SER A O 1
ATOM 908 N N . ALA A 1 127 ? -9.321 29.846 24.157 1.00 14.44 125 ALA A N 1
ATOM 909 C CA . ALA A 1 127 ? -9.202 28.483 24.664 1.00 15.17 125 ALA A CA 1
ATOM 910 C C . ALA A 1 127 ? -8.456 27.556 23.717 1.00 14.91 125 ALA A C 1
ATOM 911 O O . ALA A 1 127 ? -8.049 26.469 24.136 1.00 16.12 125 ALA A O 1
ATOM 913 N N . VAL A 1 128 ? -8.230 27.964 22.469 1.00 12.91 126 VAL A N 1
ATOM 914 C CA . VAL A 1 128 ? -7.921 26.982 21.440 1.00 14.39 126 VAL A CA 1
ATOM 915 C C . VAL A 1 128 ? -6.494 26.470 21.581 1.00 13.64 126 VAL A C 1
ATOM 916 O O . VAL A 1 128 ? -6.259 25.256 21.579 1.00 14.48 126 VAL A O 1
ATOM 920 N N . GLU A 1 129 ? -5.523 27.371 21.693 1.00 15.54 127 GLU A N 1
ATOM 921 C CA . GLU A 1 129 ? -4.140 26.920 21.778 1.00 16.53 127 GLU A CA 1
ATOM 922 C C . GLU A 1 129 ? -3.866 26.164 23.082 1.00 17.35 127 GLU A C 1
ATOM 923 O O . GLU A 1 129 ? -3.230 25.109 23.029 1.00 17.17 127 GLU A O 1
ATOM 929 N N . PRO A 1 130 ? -4.334 26.625 24.254 1.00 15.73 128 PRO A N 1
ATOM 930 C CA . PRO A 1 130 ? -4.156 25.790 25.456 1.00 16.77 128 PRO A CA 1
ATOM 931 C C . PRO A 1 130 ? -4.784 24.415 25.313 1.00 17.67 128 PRO A C 1
ATOM 932 O O . PRO A 1 130 ? -4.198 23.415 25.752 1.00 17.85 128 PRO A O 1
ATOM 936 N N . ALA A 1 131 ? -5.967 24.336 24.701 1.00 14.71 129 ALA A N 1
ATOM 937 C CA . ALA A 1 131 ? -6.595 23.035 24.505 1.00 14.30 129 ALA A CA 1
ATOM 938 C C . ALA A 1 131 ? -5.767 22.157 23.571 1.00 17.87 129 ALA A C 1
ATOM 939 O O . ALA A 1 131 ? -5.568 20.966 23.837 1.00 18.15 129 ALA A O 1
ATOM 941 N N . ARG A 1 132 ? -5.249 22.734 22.485 1.00 16.85 130 ARG A N 1
ATOM 942 C CA . ARG A 1 132 ? -4.424 21.968 21.554 1.00 17.30 130 ARG A CA 1
ATOM 943 C C . ARG A 1 132 ? -3.183 21.404 22.237 1.00 18.74 130 ARG A C 1
ATOM 944 O O . ARG A 1 132 ? -2.834 20.232 22.044 1.00 18.66 130 ARG A O 1
ATOM 952 N N . GLU A 1 133 ? -2.509 22.215 23.044 1.00 19.04 131 GLU A N 1
ATOM 953 C CA . GLU A 1 133 ? -1.290 21.731 23.680 1.00 20.96 131 GLU A CA 1
ATOM 954 C C . GLU A 1 133 ? -1.595 20.648 24.706 1.00 21.54 131 GLU A C 1
ATOM 955 O O . GLU A 1 133 ? -0.842 19.675 24.831 1.00 20.88 131 GLU A O 1
ATOM 961 N N . TRP A 1 134 ? -2.703 20.785 25.436 1.00 18.83 132 TRP A N 1
ATOM 962 C CA . TRP A 1 134 ? -3.043 19.764 26.421 1.00 19.31 132 TRP A CA 1
ATOM 963 C C . TRP A 1 134 ? -3.378 18.438 25.747 1.00 21.12 132 TRP A C 1
ATOM 964 O O . TRP A 1 134 ? -2.996 17.369 26.241 1.00 23.46 132 TRP A O 1
ATOM 975 N N . LEU A 1 135 ? -4.070 18.481 24.606 1.00 18.48 133 LEU A N 1
ATOM 976 C CA . LEU A 1 135 ? -4.506 17.263 23.937 1.00 19.48 133 LEU A CA 1
ATOM 977 C C . LEU A 1 135 ? -3.427 16.611 23.080 1.00 21.67 133 LEU A C 1
ATOM 978 O O . LEU A 1 135 ? -3.629 15.474 22.632 1.00 25.07 133 LEU A O 1
ATOM 983 N N . ALA A 1 136 ? -2.302 17.291 22.846 1.00 20.44 134 ALA A N 1
ATOM 984 C CA . ALA A 1 136 ? -1.310 16.798 21.893 1.00 25.06 134 ALA A CA 1
ATOM 985 C C . ALA A 1 136 ? -0.789 15.418 22.280 1.00 33.34 134 ALA A C 1
ATOM 986 O O . ALA A 1 136 ? -0.662 14.531 21.429 1.00 39.13 134 ALA A O 1
ATOM 988 N N . THR A 1 137 ? -0.487 15.217 23.560 1.00 33.54 135 THR A N 1
ATOM 989 C CA . THR A 1 137 ? 0.123 13.965 23.991 1.00 38.61 135 THR A CA 1
ATOM 990 C C . THR A 1 137 ? -0.778 13.218 24.965 1.00 39.14 135 THR A C 1
ATOM 991 O O . THR A 1 137 ? -0.310 12.765 26.020 1.00 42.53 135 THR A O 1
ATOM 995 N N . ARG A 1 138 ? -2.066 13.084 24.640 1.00 30.94 136 ARG A N 1
ATOM 996 C CA . ARG A 1 138 ? -2.999 12.458 25.561 1.00 30.43 136 ARG A CA 1
ATOM 997 C C . ARG A 1 138 ? -3.918 11.494 24.829 1.00 29.74 136 ARG A C 1
ATOM 998 O O . ARG A 1 138 ? -4.182 11.640 23.633 1.00 31.71 136 ARG A O 1
ATOM 1006 N N . ALA A 1 139 ? -4.391 10.498 25.569 1.00 27.55 137 ALA A N 1
ATOM 1007 C CA . ALA A 1 139 ? -5.247 9.456 25.021 1.00 27.10 137 ALA A CA 1
ATOM 1008 C C . ALA A 1 139 ? -6.680 9.963 25.007 1.00 25.78 137 ALA A C 1
ATOM 1009 O O . ALA A 1 139 ? -7.303 10.125 26.061 1.00 25.82 137 ALA A O 1
ATOM 1011 N N . ILE A 1 140 ? -7.208 10.195 23.822 1.00 25.04 138 ILE A N 1
ATOM 1012 C CA . ILE A 1 140 ? -8.545 10.748 23.666 1.00 21.52 138 ILE A CA 1
ATOM 1013 C C . ILE A 1 140 ? -9.543 9.617 23.481 1.00 21.96 138 ILE A C 1
ATOM 1014 O O . ILE A 1 140 ? -9.284 8.647 22.754 1.00 23.97 138 ILE A O 1
ATOM 1019 N N . ARG A 1 141 ? -10.695 9.737 24.132 1.00 19.49 139 ARG A N 1
ATOM 1020 C CA . ARG A 1 141 ? -11.725 8.710 24.089 1.00 19.73 139 ARG A CA 1
ATOM 1021 C C . ARG A 1 141 ? -12.950 9.099 23.277 1.00 19.19 139 ARG A C 1
ATOM 1022 O O . ARG A 1 141 ? -13.526 8.242 22.601 1.00 19.98 139 ARG A O 1
ATOM 1030 N N . ALA A 1 142 ? -13.362 10.364 23.303 1.00 18.77 140 ALA A N 1
ATOM 1031 C CA . ALA A 1 142 ? -14.567 10.783 22.593 1.00 17.65 140 ALA A CA 1
ATOM 1032 C C . ALA A 1 142 ? -14.618 12.300 22.555 1.00 14.62 140 ALA A C 1
ATOM 1033 O O . ALA A 1 142 ? -14.006 12.980 23.383 1.00 17.45 140 ALA A O 1
ATOM 1035 N N . VAL A 1 143 ? -15.353 12.824 21.572 1.00 14.73 141 VAL A N 1
ATOM 1036 C CA . VAL A 1 143 ? -15.527 14.261 21.395 1.00 16.00 141 VAL A CA 1
ATOM 1037 C C . VAL A 1 143 ? -16.998 14.529 21.119 1.00 14.61 141 VAL A C 1
ATOM 1038 O O . VAL A 1 143 ? -17.611 13.844 20.289 1.00 14.64 141 VAL A O 1
ATOM 1042 N N . GLN A 1 144 ? -17.561 15.540 21.790 1.00 14.31 142 GLN A N 1
ATOM 1043 C CA . GLN A 1 144 ? -18.930 15.983 21.565 1.00 15.44 142 GLN A CA 1
ATOM 1044 C C . GLN A 1 144 ? -18.934 17.483 21.310 1.00 15.97 142 GLN A C 1
ATOM 1045 O O . GLN A 1 144 ? -18.327 18.244 22.066 1.00 17.38 142 GLN A O 1
ATOM 1051 N N . VAL A 1 145 ? -19.614 17.906 20.248 1.00 12.52 143 VAL A N 1
ATOM 1052 C CA . VAL A 1 145 ? -19.755 19.313 19.896 1.00 12.81 143 VAL A CA 1
ATOM 1053 C C . VAL A 1 145 ? -21.235 19.652 19.945 1.00 15.31 143 VAL A C 1
ATOM 1054 O O . VAL A 1 145 ? -22.058 18.918 19.391 1.00 14.86 143 VAL A O 1
ATOM 1058 N N . ARG A 1 146 ? -21.571 20.759 20.611 1.00 13.92 144 ARG A N 1
ATOM 1059 C CA . ARG A 1 146 ? -22.933 21.289 20.667 1.00 15.64 144 ARG A CA 1
ATOM 1060 C C . ARG A 1 146 ? -22.851 22.756 20.280 1.00 14.69 144 ARG A C 1
ATOM 1061 O O . ARG A 1 146 ? -22.280 23.561 21.021 1.00 15.60 144 ARG A O 1
ATOM 1069 N N . TRP A 1 147 ? -23.416 23.113 19.134 1.00 14.13 145 TRP A N 1
ATOM 1070 C CA . TRP A 1 147 ? -23.324 24.477 18.612 1.00 14.12 145 TRP A CA 1
ATOM 1071 C C . TRP A 1 147 ? -24.746 24.849 18.223 1.00 14.43 145 TRP A C 1
ATOM 1072 O O . TRP A 1 147 ? -25.217 24.479 17.145 1.00 15.51 145 TRP A O 1
ATOM 1083 N N . LYS A 1 148 ? -25.450 25.533 19.123 1.00 13.53 146 LYS A N 1
ATOM 1084 C CA . LYS A 1 148 ? -26.870 25.803 18.967 1.00 15.38 146 LYS A CA 1
ATOM 1085 C C . LYS A 1 148 ? -27.139 27.260 19.300 1.00 19.32 146 LYS A C 1
ATOM 1086 O O . LYS A 1 148 ? -26.765 27.740 20.375 1.00 16.66 146 LYS A O 1
ATOM 1092 N N . GLU A 1 149 ? -27.771 27.965 18.371 1.00 15.51 147 GLU A N 1
ATOM 1093 C CA . GLU A 1 149 ? -28.111 29.363 18.587 1.00 16.59 147 GLU A CA 1
ATOM 1094 C C . GLU A 1 149 ? -29.331 29.689 17.741 1.00 17.25 147 GLU A C 1
ATOM 1095 O O . GLU A 1 149 ? -29.611 29.025 16.746 1.00 16.24 147 GLU A O 1
ATOM 1101 N N . ASP A 1 150 ? -30.049 30.732 18.138 1.00 18.87 148 ASP A N 1
ATOM 1102 C CA . ASP A 1 150 ? -31.204 31.184 17.373 1.00 18.47 148 ASP A CA 1
ATOM 1103 C C . ASP A 1 150 ? -30.721 32.053 16.218 1.00 20.49 148 ASP A C 1
ATOM 1104 O O . ASP A 1 150 ? -30.146 33.122 16.442 1.00 18.88 148 ASP A O 1
ATOM 1109 N N . VAL A 1 151 ? -30.943 31.595 14.984 1.00 19.38 149 VAL A N 1
ATOM 1110 C CA . VAL A 1 151 ? -30.464 32.340 13.822 1.00 15.32 149 VAL A CA 1
ATOM 1111 C C . VAL A 1 151 ? -31.076 33.731 13.770 1.00 18.30 149 VAL A C 1
ATOM 1112 O O . VAL A 1 151 ? -30.422 34.681 13.331 1.00 20.04 149 VAL A O 1
ATOM 1116 N N . ARG A 1 152 ? -32.327 33.879 14.223 1.00 20.12 150 ARG A N 1
ATOM 1117 C CA . ARG A 1 152 ? -32.994 35.177 14.185 1.00 19.22 150 ARG A CA 1
ATOM 1118 C C . ARG A 1 152 ? -32.388 36.153 15.173 1.00 22.22 150 ARG A C 1
ATOM 1119 O O . ARG A 1 152 ? -32.559 37.366 15.013 1.00 25.74 150 ARG A O 1
ATOM 1127 N N . ARG A 1 153 ? -31.685 35.646 16.184 1.00 21.43 151 ARG A N 1
ATOM 1128 C CA . ARG A 1 153 ? -30.972 36.505 17.118 1.00 19.36 151 ARG A CA 1
ATOM 1129 C C . ARG A 1 153 ? -29.588 36.873 16.601 1.00 22.17 151 ARG A C 1
ATOM 1130 O O . ARG A 1 153 ? -29.172 38.034 16.697 1.00 24.24 151 ARG A O 1
ATOM 1138 N N . TRP A 1 154 ? -28.856 35.901 16.063 1.00 19.68 152 TRP A N 1
ATOM 1139 C CA . TRP A 1 154 ? -27.440 36.082 15.789 1.00 21.02 152 TRP A CA 1
ATOM 1140 C C . TRP A 1 154 ? -27.140 36.417 14.336 1.00 19.64 152 TRP A C 1
ATOM 1141 O O . TRP A 1 154 ? -26.047 36.911 14.046 1.00 21.67 152 TRP A O 1
ATOM 1152 N N . HIS A 1 155 ? -28.075 36.168 13.417 1.00 19.92 153 HIS A N 1
ATOM 1153 C CA . HIS A 1 155 ? -27.901 36.528 12.008 1.00 19.53 153 HIS A CA 1
ATOM 1154 C C . HIS A 1 155 ? -29.193 37.133 11.472 1.00 19.71 153 HIS A C 1
ATOM 1155 O O . HIS A 1 155 ? -29.745 36.675 10.469 1.00 20.27 153 HIS A O 1
ATOM 1162 N N . PRO A 1 156 ? -29.687 38.197 12.107 1.00 20.46 154 PRO A N 1
ATOM 1163 C CA . PRO A 1 156 ? -31.006 38.729 11.739 1.00 22.41 154 PRO A CA 1
ATOM 1164 C C . PRO A 1 156 ? -30.990 39.332 10.342 1.00 21.11 154 PRO A C 1
ATOM 1165 O O . PRO A 1 156 ? -30.078 40.079 9.979 1.00 27.44 154 PRO A O 1
ATOM 1169 N N . GLY A 1 157 ? -32.002 38.979 9.552 1.00 23.93 155 GLY A N 1
ATOM 1170 C CA . GLY A 1 157 ? -32.178 39.565 8.240 1.00 23.41 155 GLY A CA 1
ATOM 1171 C C . GLY A 1 157 ? -31.156 39.167 7.201 1.00 19.52 155 GLY A C 1
ATOM 1172 O O . GLY A 1 157 ? -31.086 39.798 6.146 1.00 16.95 155 GLY A O 1
ATOM 1173 N N . GLN A 1 158 ? -30.367 38.132 7.444 1.00 18.72 156 GLN A N 1
ATOM 1174 C CA . GLN A 1 158 ? -29.400 37.678 6.460 1.00 19.07 156 GLN A CA 1
ATOM 1175 C C . GLN A 1 158 ? -30.049 36.680 5.509 1.00 15.63 156 GLN A C 1
ATOM 1176 O O . GLN A 1 158 ? -30.802 35.796 5.935 1.00 19.55 156 GLN A O 1
ATOM 1182 N N . GLN A 1 159 ? -29.733 36.804 4.224 1.00 13.05 157 GLN A N 1
ATOM 1183 C CA . GLN A 1 159 ? -30.288 35.933 3.196 1.00 15.01 157 GLN A CA 1
ATOM 1184 C C . GLN A 1 159 ? -29.261 35.051 2.496 1.00 13.70 157 GLN A C 1
ATOM 1185 O O . GLN A 1 159 ? -29.617 33.951 2.063 1.00 12.78 157 GLN A O 1
ATOM 1191 N N . TRP A 1 160 ? -27.993 35.467 2.416 1.00 13.96 158 TRP A N 1
ATOM 1192 C CA . TRP A 1 160 ? -26.984 34.661 1.728 1.00 12.81 158 TRP A CA 1
ATOM 1193 C C . TRP A 1 160 ? -26.822 33.296 2.383 1.00 12.50 158 TRP A C 1
ATOM 1194 O O . TRP A 1 160 ? -26.487 32.319 1.705 1.00 13.59 158 TRP A O 1
ATOM 1205 N N . ILE A 1 161 ? -27.081 33.218 3.692 1.00 13.78 159 ILE A N 1
ATOM 1206 C CA . ILE A 1 161 ? -26.959 31.981 4.453 1.00 11.94 159 ILE A CA 1
ATOM 1207 C C . ILE A 1 161 ? -27.919 30.919 3.969 1.00 13.03 159 ILE A C 1
ATOM 1208 O O . ILE A 1 161 ? -27.684 29.728 4.210 1.00 15.25 159 ILE A O 1
ATOM 1213 N N . TRP A 1 162 ? -29.011 31.322 3.317 1.00 12.83 160 TRP A N 1
ATOM 1214 C CA . TRP A 1 162 ? -30.032 30.397 2.844 1.00 13.14 160 TRP A CA 1
ATOM 1215 C C . TRP A 1 162 ? -29.904 30.064 1.368 1.00 14.34 160 TRP A C 1
ATOM 1216 O O . TRP A 1 162 ? -30.713 29.281 0.847 1.00 15.48 160 TRP A O 1
ATOM 1227 N N . GLU A 1 163 ? -28.956 30.655 0.679 1.00 14.43 161 GLU A N 1
ATOM 1228 C CA . GLU A 1 163 ? -28.802 30.492 -0.753 1.00 14.61 161 GLU A CA 1
ATOM 1229 C C . GLU A 1 163 ? -27.732 29.457 -1.044 1.00 16.68 161 GLU A C 1
ATOM 1230 O O . GLU A 1 163 ? -26.898 29.163 -0.184 1.00 15.49 161 GLU A O 1
ATOM 1236 N N . PRO A 1 164 ? -27.730 28.864 -2.236 1.00 17.00 162 PRO A N 1
ATOM 1237 C CA . PRO A 1 164 ? -26.703 27.861 -2.544 1.00 16.99 162 PRO A CA 1
ATOM 1238 C C . PRO A 1 164 ? -25.302 28.382 -2.266 1.00 16.13 162 PRO A C 1
ATOM 1239 O O . PRO A 1 164 ? -24.957 29.528 -2.588 1.00 16.28 162 PRO A O 1
ATOM 1243 N N . GLY A 1 165 ? -24.500 27.545 -1.617 1.00 17.99 163 GLY A N 1
ATOM 1244 C CA . GLY A 1 165 ? -23.169 27.938 -1.218 1.00 16.01 163 GLY A CA 1
ATOM 1245 C C . GLY A 1 165 ? -23.069 28.759 0.055 1.00 14.01 163 GLY A C 1
ATOM 1246 O O . GLY A 1 165 ? -21.961 29.172 0.416 1.00 17.77 163 GLY A O 1
ATOM 1247 N N . GLY A 1 166 ? -24.186 29.018 0.737 1.00 14.70 164 GLY A N 1
ATOM 1248 C CA . GLY A 1 166 ? -24.224 29.826 1.936 1.00 15.26 164 GLY A CA 1
ATOM 1249 C C . GLY A 1 166 ? -24.179 29.064 3.247 1.00 15.75 164 GLY A C 1
ATOM 1250 O O . GLY A 1 166 ? -24.293 29.686 4.308 1.00 15.55 164 GLY A O 1
ATOM 1251 N N . LEU A 1 167 ? -24.040 27.740 3.202 1.00 14.76 165 LEU A N 1
ATOM 1252 C CA . LEU A 1 167 ? -23.773 26.880 4.363 1.00 12.61 165 LEU A CA 1
ATOM 1253 C C . LEU A 1 167 ? -24.933 26.662 5.334 1.00 12.81 165 LEU A C 1
ATOM 1254 O O . LEU A 1 167 ? -24.949 25.634 6.015 1.00 12.84 165 LEU A O 1
ATOM 1259 N N . GLY A 1 168 ? -25.889 27.589 5.424 1.00 12.06 166 GLY A N 1
ATOM 1260 C CA . GLY A 1 168 ? -26.914 27.469 6.464 1.00 12.33 166 GLY A CA 1
ATOM 1261 C C . GLY A 1 168 ? -26.277 27.398 7.837 1.00 12.11 166 GLY A C 1
ATOM 1262 O O . GLY A 1 168 ? -25.351 28.144 8.148 1.00 12.00 166 GLY A O 1
ATOM 1263 N N . VAL A 1 169 ? -26.735 26.449 8.658 1.00 11.82 167 VAL A N 1
ATOM 1264 C CA . VAL A 1 169 ? -26.239 26.300 10.019 1.00 14.47 167 VAL A CA 1
ATOM 1265 C C . VAL A 1 169 ? -24.767 25.930 10.049 1.00 13.44 167 VAL A C 1
ATOM 1266 O O . VAL A 1 169 ? -24.130 26.029 11.102 1.00 13.47 167 VAL A O 1
ATOM 1270 N N . PHE A 1 170 ? -24.202 25.515 8.912 1.00 12.73 168 PHE A N 1
ATOM 1271 C CA . PHE A 1 170 ? -22.764 25.298 8.866 1.00 11.60 168 PHE A CA 1
ATOM 1272 C C . PHE A 1 170 ? -21.980 26.601 8.834 1.00 13.95 168 PHE A C 1
ATOM 1273 O O . PHE A 1 170 ? -20.752 26.556 8.954 1.00 13.01 168 PHE A O 1
ATOM 1281 N N . ASP A 1 171 ? -22.651 27.749 8.678 1.00 12.96 169 ASP A N 1
ATOM 1282 C CA . ASP A 1 171 ? -21.984 29.036 8.848 1.00 14.76 169 ASP A CA 1
ATOM 1283 C C . ASP A 1 171 ? -21.389 29.126 10.249 1.00 13.14 169 ASP A C 1
ATOM 1284 O O . ASP A 1 171 ? -20.149 29.162 10.370 1.00 14.84 169 ASP A O 1
ATOM 1289 N N . PRO A 1 172 ? -22.161 29.045 11.341 1.00 12.68 170 PRO A N 1
ATOM 1290 C CA . PRO A 1 172 ? -21.509 28.945 12.653 1.00 13.80 170 PRO A CA 1
ATOM 1291 C C . PRO A 1 172 ? -20.899 27.573 12.907 1.00 13.90 170 PRO A C 1
ATOM 1292 O O . PRO A 1 172 ? -19.877 27.466 13.591 1.00 15.27 170 PRO A O 1
ATOM 1296 N N . GLY A 1 173 ? -21.485 26.514 12.338 1.00 12.29 171 GLY A N 1
ATOM 1297 C CA . GLY A 1 173 ? -20.994 25.175 12.622 1.00 13.99 171 GLY A CA 1
ATOM 1298 C C . GLY A 1 173 ? -19.559 24.970 12.177 1.00 13.84 171 GLY A C 1
ATOM 1299 O O . GLY A 1 173 ? -18.789 24.263 12.836 1.00 14.02 171 GLY A O 1
ATOM 1300 N N . ILE A 1 174 ? -19.177 25.586 11.055 1.00 11.95 172 ILE A N 1
ATOM 1301 C CA . ILE A 1 174 ? -17.804 25.444 10.585 1.00 12.79 172 ILE A CA 1
ATOM 1302 C C . ILE A 1 174 ? -16.827 26.150 11.517 1.00 12.20 172 ILE A C 1
ATOM 1303 O O . ILE A 1 174 ? -15.649 25.786 11.556 1.00 12.87 172 ILE A O 1
ATOM 1308 N N . ASN A 1 175 ? -17.290 27.117 12.313 1.00 12.79 173 ASN A N 1
ATOM 1309 C CA . ASN A 1 175 ? -16.437 27.669 13.362 1.00 12.22 173 ASN A CA 1
ATOM 1310 C C . ASN A 1 175 ? -16.077 26.595 14.378 1.00 12.57 173 ASN A C 1
ATOM 1311 O O . ASN A 1 175 ? -14.916 26.445 14.766 1.00 12.29 173 ASN A O 1
ATOM 1316 N N . ALA A 1 176 ? -17.075 25.825 14.812 1.00 12.81 174 ALA A N 1
ATOM 1317 C CA . ALA A 1 176 ? -16.804 24.720 15.722 1.00 13.30 174 ALA A CA 1
ATOM 1318 C C . ALA A 1 176 ? -15.858 23.710 15.087 1.00 11.81 174 ALA A C 1
ATOM 1319 O O . ALA A 1 176 ? -14.899 23.257 15.721 1.00 13.37 174 ALA A O 1
ATOM 1321 N N . LEU A 1 177 ? -16.097 23.364 13.818 1.00 12.48 175 LEU A N 1
ATOM 1322 C CA . LEU A 1 177 ? -15.207 22.429 13.140 1.00 12.70 175 LEU A CA 1
ATOM 1323 C C . LEU A 1 177 ? -13.806 22.990 12.978 1.00 11.21 175 LEU A C 1
ATOM 1324 O O . LEU A 1 177 ? -12.828 22.237 13.024 1.00 14.61 175 LEU A O 1
ATOM 1329 N N . SER A 1 178 ? -13.677 24.308 12.789 1.00 10.93 176 SER A N 1
ATOM 1330 C CA . SER A 1 178 ? -12.340 24.882 12.735 1.00 11.82 176 SER A CA 1
ATOM 1331 C C . SER A 1 178 ? -11.612 24.768 14.076 1.00 13.30 176 SER A C 1
ATOM 1332 O O . SER A 1 178 ? -10.389 24.579 14.091 1.00 13.04 176 SER A O 1
ATOM 1335 N N . ILE A 1 179 ? -12.330 24.839 15.198 1.00 12.79 177 ILE A N 1
ATOM 1336 C CA . ILE A 1 179 ? -11.681 24.611 16.484 1.00 14.34 177 ILE A CA 1
ATOM 1337 C C . ILE A 1 179 ? -11.328 23.140 16.645 1.00 11.09 177 ILE A C 1
ATOM 1338 O O . ILE A 1 179 ? -10.212 22.800 17.048 1.00 13.53 177 ILE A O 1
ATOM 1343 N N . VAL A 1 180 ? -12.274 22.248 16.337 1.00 13.18 178 VAL A N 1
ATOM 1344 C CA . VAL A 1 180 ? -12.027 20.821 16.543 1.00 14.39 178 VAL A CA 1
ATOM 1345 C C . VAL A 1 180 ? -10.821 20.359 15.738 1.00 15.64 178 VAL A C 1
ATOM 1346 O O . VAL A 1 180 ? -9.960 19.634 16.252 1.00 15.61 178 VAL A O 1
ATOM 1350 N N . THR A 1 181 ? -10.716 20.795 14.472 1.00 14.77 179 THR A N 1
ATOM 1351 C CA . THR A 1 181 ? -9.618 20.337 13.618 1.00 14.38 179 THR A CA 1
ATOM 1352 C C . THR A 1 181 ? -8.285 20.951 14.021 1.00 15.62 179 THR A C 1
ATOM 1353 O O . THR A 1 181 ? -7.231 20.457 13.609 1.00 20.03 179 THR A O 1
ATOM 1357 N N . ARG A 1 182 ? -8.305 22.010 14.820 1.00 14.49 180 ARG A N 1
ATOM 1358 C CA A ARG A 1 182 ? -7.069 22.586 15.326 0.55 16.68 180 ARG A CA 1
ATOM 1359 C CA B ARG A 1 182 ? -7.081 22.600 15.337 0.45 16.09 180 ARG A CA 1
ATOM 1360 C C . ARG A 1 182 ? -6.641 21.938 16.636 1.00 17.60 180 ARG A C 1
ATOM 1361 O O . ARG A 1 182 ? -5.444 21.721 16.854 1.00 19.47 180 ARG A O 1
ATOM 1376 N N . ILE A 1 183 ? -7.592 21.603 17.507 1.00 15.38 181 ILE A N 1
ATOM 1377 C CA . ILE A 1 183 ? -7.191 21.065 18.804 1.00 14.92 181 ILE A CA 1
ATOM 1378 C C . ILE A 1 183 ? -6.938 19.567 18.764 1.00 16.48 181 ILE A C 1
ATOM 1379 O O . ILE A 1 183 ? -6.196 19.063 19.618 1.00 15.68 181 ILE A O 1
ATOM 1384 N N . LEU A 1 184 ? -7.510 18.844 17.791 1.00 16.58 182 LEU A N 1
ATOM 1385 C CA . LEU A 1 184 ? -7.310 17.396 17.784 1.00 18.53 182 LEU A CA 1
ATOM 1386 C C . LEU A 1 184 ? -6.083 17.022 16.961 1.00 18.79 182 LEU A C 1
ATOM 1387 O O . LEU A 1 184 ? -5.857 17.586 15.890 1.00 20.69 182 LEU A O 1
ATOM 1392 N N . PRO A 1 185 ? -5.280 16.068 17.445 1.00 18.80 183 PRO A N 1
ATOM 1393 C CA . PRO A 1 185 ? -4.030 15.735 16.749 1.00 22.55 183 PRO A CA 1
ATOM 1394 C C . PRO A 1 185 ? -4.206 14.932 15.465 1.00 22.48 183 PRO A C 1
ATOM 1395 O O . PRO A 1 185 ? -3.302 14.961 14.618 1.00 27.70 183 PRO A O 1
ATOM 1399 N N . ARG A 1 186 ? -5.324 14.240 15.275 1.00 18.93 184 ARG A N 1
ATOM 1400 C CA . ARG A 1 186 ? -5.491 13.374 14.118 1.00 17.77 184 ARG A CA 1
ATOM 1401 C C . ARG A 1 186 ? -6.662 13.832 13.265 1.00 19.76 184 ARG A C 1
ATOM 1402 O O . ARG A 1 186 ? -7.595 14.470 13.753 1.00 19.33 184 ARG A O 1
ATOM 1410 N N . GLU A 1 187 ? -6.608 13.453 11.987 1.00 18.91 185 GLU A N 1
ATOM 1411 C CA . GLU A 1 187 ? -7.616 13.848 11.014 1.00 19.45 185 GLU A CA 1
ATOM 1412 C C . GLU A 1 187 ? -8.940 13.121 11.255 1.00 19.47 185 GLU A C 1
ATOM 1413 O O . GLU A 1 187 ? -8.991 12.035 11.845 1.00 17.10 185 GLU A O 1
ATOM 1419 N N . LEU A 1 188 ? -10.019 13.738 10.767 1.00 17.17 186 LEU A N 1
ATOM 1420 C CA . LEU A 1 188 ? -11.380 13.259 10.946 1.00 17.90 186 LEU A CA 1
ATOM 1421 C C . LEU A 1 188 ? -11.948 12.741 9.633 1.00 16.50 186 LEU A C 1
ATOM 1422 O O . LEU A 1 188 ? -11.717 13.324 8.567 1.00 18.01 186 LEU A O 1
ATOM 1427 N N . VAL A 1 189 ? -12.724 11.670 9.729 1.00 15.70 187 VAL A N 1
ATOM 1428 C CA . VAL A 1 189 ? -13.457 11.096 8.606 1.00 14.97 187 VAL A CA 1
ATOM 1429 C C . VAL A 1 189 ? -14.931 11.133 8.959 1.00 16.01 187 VAL A C 1
ATOM 1430 O O . VAL A 1 189 ? -15.319 10.727 10.060 1.00 17.41 187 VAL A O 1
ATOM 1434 N N . LEU A 1 190 ? -15.746 11.639 8.040 1.00 13.64 188 LEU A N 1
ATOM 1435 C CA . LEU A 1 190 ? -17.184 11.682 8.256 1.00 15.42 188 LEU A CA 1
ATOM 1436 C C . LEU A 1 190 ? -17.778 10.315 7.952 1.00 17.10 188 LEU A C 1
ATOM 1437 O O . LEU A 1 190 ? -17.581 9.767 6.862 1.00 17.85 188 LEU A O 1
ATOM 1442 N N . ARG A 1 191 ? -18.491 9.761 8.919 1.00 14.62 189 ARG A N 1
ATOM 1443 C CA . ARG A 1 191 ? -19.126 8.464 8.751 1.00 13.60 189 ARG A CA 1
ATOM 1444 C C . ARG A 1 191 ? -20.609 8.572 8.458 1.00 17.35 189 ARG A C 1
ATOM 1445 O O . ARG A 1 191 ? -21.155 7.711 7.762 1.00 15.35 189 ARG A O 1
ATOM 1453 N N . GLU A 1 192 ? -21.269 9.609 8.963 1.00 16.32 190 GLU A N 1
ATOM 1454 C CA . GLU A 1 192 ? -22.699 9.789 8.759 1.00 15.97 190 GLU A CA 1
ATOM 1455 C C . GLU A 1 192 ? -23.035 11.246 9.019 1.00 15.53 190 GLU A C 1
ATOM 1456 O O . GLU A 1 192 ? -22.460 11.859 9.919 1.00 16.39 190 GLU A O 1
ATOM 1462 N N . ALA A 1 193 ? -23.966 11.792 8.244 1.00 12.83 191 ALA A N 1
ATOM 1463 C CA . ALA A 1 193 ? -24.488 13.115 8.534 1.00 14.37 191 ALA A CA 1
ATOM 1464 C C . ALA A 1 193 ? -25.967 13.159 8.186 1.00 13.13 191 ALA A C 1
ATOM 1465 O O . ALA A 1 193 ? -26.425 12.486 7.259 1.00 14.53 191 ALA A O 1
ATOM 1467 N N . THR A 1 194 ? -26.702 13.973 8.942 1.00 15.12 192 THR A N 1
ATOM 1468 C CA . THR A 1 194 ? -28.111 14.242 8.687 1.00 14.33 192 THR A CA 1
ATOM 1469 C C . THR A 1 194 ? -28.297 15.750 8.647 1.00 13.45 192 THR A C 1
ATOM 1470 O O . THR A 1 194 ? -27.884 16.448 9.581 1.00 14.02 192 THR A O 1
ATOM 1474 N N . LEU A 1 195 ? -28.877 16.247 7.557 1.00 14.84 193 LEU A N 1
ATOM 1475 C CA . LEU A 1 195 ? -29.091 17.671 7.333 1.00 13.16 193 LEU A CA 1
ATOM 1476 C C . LEU A 1 195 ? -30.589 17.945 7.283 1.00 13.46 193 LEU A C 1
ATOM 1477 O O . LEU A 1 195 ? -31.310 17.292 6.525 1.00 15.13 193 LEU A O 1
ATOM 1482 N N . ILE A 1 196 ? -31.056 18.883 8.105 1.00 12.13 194 ILE A N 1
ATOM 1483 C CA . ILE A 1 196 ? -32.469 19.248 8.177 1.00 12.76 194 ILE A CA 1
ATOM 1484 C C . ILE A 1 196 ? -32.637 20.558 7.433 1.00 14.26 194 ILE A C 1
ATOM 1485 O O . ILE A 1 196 ? -32.068 21.573 7.846 1.00 14.73 194 ILE A O 1
ATOM 1490 N N . VAL A 1 197 ? -33.427 20.547 6.360 1.00 16.06 195 VAL A N 1
ATOM 1491 C CA . VAL A 1 197 ? -33.489 21.671 5.423 1.00 13.52 195 VAL A CA 1
ATOM 1492 C C . VAL A 1 197 ? -34.919 22.194 5.340 1.00 14.16 195 VAL A C 1
ATOM 1493 O O . VAL A 1 197 ? -35.799 21.490 4.822 1.00 16.22 195 VAL A O 1
ATOM 1497 N N . PRO A 1 198 ? -35.195 23.405 5.837 1.00 14.86 196 PRO A N 1
ATOM 1498 C CA . PRO A 1 198 ? -36.532 23.993 5.667 1.00 16.69 196 PRO A CA 1
ATOM 1499 C C . PRO A 1 198 ? -36.922 24.059 4.201 1.00 17.61 196 PRO A C 1
ATOM 1500 O O . PRO A 1 198 ? -36.081 24.244 3.319 1.00 16.79 196 PRO A O 1
ATOM 1504 N N . SER A 1 199 ? -38.223 23.900 3.943 1.00 20.44 197 SER A N 1
ATOM 1505 C CA . SER A 1 199 ? -38.684 23.772 2.566 1.00 21.27 197 SER A CA 1
ATOM 1506 C C . SER A 1 199 ? -38.483 25.038 1.747 1.00 19.62 197 SER A C 1
ATOM 1507 O O . SER A 1 199 ? -38.582 24.971 0.518 1.00 21.31 197 SER A O 1
ATOM 1510 N N . ASP A 1 200 ? -38.203 26.180 2.378 1.00 19.06 198 ASP A N 1
ATOM 1511 C CA . ASP A 1 200 ? -38.092 27.450 1.670 1.00 20.39 198 ASP A CA 1
ATOM 1512 C C . ASP A 1 200 ? -36.661 27.961 1.594 1.00 18.60 198 ASP A C 1
ATOM 1513 O O . ASP A 1 200 ? -36.446 29.116 1.207 1.00 18.34 198 ASP A O 1
ATOM 1518 N N . VAL A 1 201 ? -35.675 27.144 1.967 1.00 14.95 199 VAL A N 1
ATOM 1519 C CA . VAL A 1 201 ? -34.273 27.513 1.863 1.00 14.32 199 VAL A CA 1
ATOM 1520 C C . VAL A 1 201 ? -33.505 26.392 1.162 1.00 14.43 199 VAL A C 1
ATOM 1521 O O . VAL A 1 201 ? -33.997 25.276 0.983 1.00 16.87 199 VAL A O 1
ATOM 1525 N N . GLN A 1 202 ? -32.254 26.695 0.808 1.00 14.64 200 GLN A N 1
ATOM 1526 C CA . GLN A 1 202 ? -31.395 25.748 0.114 1.00 15.30 200 GLN A CA 1
ATOM 1527 C C . GLN A 1 202 ? -30.379 25.077 1.026 1.00 19.35 200 GLN A C 1
ATOM 1528 O O . GLN A 1 202 ? -29.773 24.077 0.621 1.00 21.92 200 GLN A O 1
ATOM 1534 N N . THR A 1 203 ? -30.194 25.574 2.239 1.00 13.96 201 THR A N 1
ATOM 1535 C CA . THR A 1 203 ? -29.156 25.098 3.138 1.00 13.29 201 THR A CA 1
ATOM 1536 C C . THR A 1 203 ? -29.761 24.609 4.449 1.00 14.94 201 THR A C 1
ATOM 1537 O O . THR A 1 203 ? -30.909 24.935 4.770 1.00 16.06 201 THR A O 1
ATOM 1541 N N . PRO A 1 204 ? -29.028 23.809 5.226 1.00 12.85 202 PRO A N 1
ATOM 1542 C CA . PRO A 1 204 ? -29.623 23.198 6.424 1.00 12.56 202 PRO A CA 1
ATOM 1543 C C . PRO A 1 204 ? -29.781 24.185 7.571 1.00 13.28 202 PRO A C 1
ATOM 1544 O O . PRO A 1 204 ? -28.949 25.061 7.779 1.00 13.77 202 PRO A O 1
ATOM 1548 N N . ILE A 1 205 ? -30.866 24.033 8.326 1.00 12.40 203 ILE A N 1
ATOM 1549 C CA . ILE A 1 205 ? -31.039 24.766 9.576 1.00 14.34 203 ILE A CA 1
ATOM 1550 C C . ILE A 1 205 ? -30.572 23.963 10.791 1.00 13.59 203 ILE A C 1
ATOM 1551 O O . ILE A 1 205 ? -30.389 24.538 11.872 1.00 12.78 203 ILE A O 1
ATOM 1556 N N . ALA A 1 206 ? -30.392 22.652 10.651 1.00 12.77 204 ALA A N 1
ATOM 1557 C CA . ALA A 1 206 ? -29.841 21.837 11.720 1.00 12.24 204 ALA A CA 1
ATOM 1558 C C . ALA A 1 206 ? -29.074 20.696 11.077 1.00 11.88 204 ALA A C 1
ATOM 1559 O O . ALA A 1 206 ? -29.347 20.312 9.940 1.00 12.95 204 ALA A O 1
ATOM 1561 N N . ALA A 1 207 ? -28.096 20.168 11.801 1.00 14.52 205 ALA A N 1
ATOM 1562 C CA . ALA A 1 207 ? -27.359 19.035 11.263 1.00 16.08 205 ALA A CA 1
ATOM 1563 C C . ALA A 1 207 ? -26.773 18.238 12.410 1.00 13.24 205 ALA A C 1
ATOM 1564 O O . ALA A 1 207 ? -26.499 18.784 13.482 1.00 13.94 205 ALA A O 1
ATOM 1566 N N . GLU A 1 208 ? -26.578 16.948 12.168 1.00 13.52 206 GLU A N 1
ATOM 1567 C CA . GLU A 1 208 ? -25.812 16.078 13.049 1.00 15.35 206 GLU A CA 1
ATOM 1568 C C . GLU A 1 208 ? -24.706 15.428 12.229 1.00 16.39 206 GLU A C 1
ATOM 1569 O O . GLU A 1 208 ? -24.946 14.982 11.101 1.00 15.76 206 GLU A O 1
ATOM 1575 N N . LEU A 1 209 ? -23.496 15.388 12.782 1.00 13.92 207 LEU A N 1
ATOM 1576 C CA 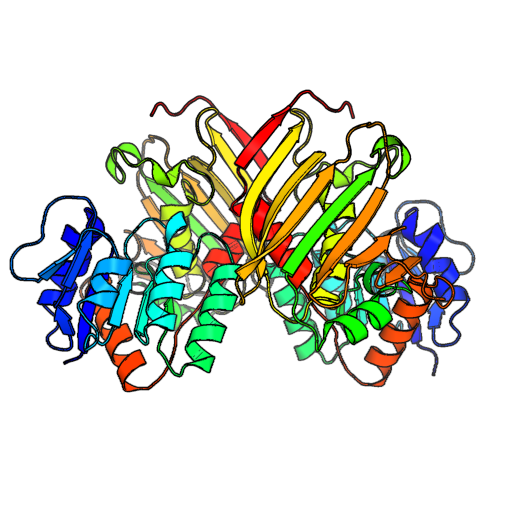. LEU A 1 209 ? -22.353 14.751 12.141 1.00 15.10 207 LEU A CA 1
ATOM 1577 C C . LEU A 1 209 ? -21.843 13.647 13.044 1.00 17.15 207 LEU A C 1
ATOM 1578 O O . LEU A 1 209 ? -21.712 13.842 14.257 1.00 16.59 207 LEU A O 1
ATOM 1583 N N . ASP A 1 210 ? -21.547 12.494 12.455 1.00 15.15 208 ASP A N 1
ATOM 1584 C CA . ASP A 1 210 ? -20.896 11.403 13.173 1.00 15.43 208 ASP A CA 1
ATOM 1585 C C . ASP A 1 210 ? -19.569 11.154 12.474 1.00 14.81 208 ASP A C 1
ATOM 1586 O O . ASP A 1 210 ? -19.539 10.721 11.316 1.00 14.66 208 ASP A O 1
ATOM 1591 N N . CYS A 1 211 ? -18.477 11.460 13.153 1.00 16.12 209 CYS A N 1
ATOM 1592 C CA . CYS A 1 211 ? -17.143 11.390 12.595 1.00 16.12 209 CYS A CA 1
ATOM 1593 C C . CYS A 1 211 ? -16.314 10.446 13.445 1.00 15.90 209 CYS A C 1
ATOM 1594 O O . CYS A 1 211 ? -16.682 10.074 14.567 1.00 16.85 209 CYS A O 1
ATOM 1597 N N . ALA A 1 212 ? -15.176 10.063 12.892 1.00 16.85 210 ALA A N 1
ATOM 1598 C CA . ALA A 1 212 ? -14.174 9.325 13.645 1.00 17.86 210 ALA A CA 1
ATOM 1599 C C . ALA A 1 212 ? -12.798 9.839 13.261 1.00 19.91 210 ALA A C 1
ATOM 1600 O O . ALA A 1 212 ? -12.559 10.163 12.094 1.00 19.73 210 ALA A O 1
ATOM 1602 N N . ASP A 1 213 ? -11.905 9.955 14.240 1.00 17.58 211 ASP A N 1
ATOM 1603 C CA . ASP A 1 213 ? -10.538 10.294 13.885 1.00 17.04 211 ASP A CA 1
ATOM 1604 C C . ASP A 1 213 ? -9.821 9.027 13.417 1.00 18.06 211 ASP A C 1
ATOM 1605 O O . ASP A 1 213 ? -10.410 7.942 13.362 1.00 19.65 211 ASP A O 1
ATOM 1610 N N . THR A 1 214 ? -8.550 9.153 13.051 1.00 18.74 212 THR A N 1
ATOM 1611 C CA . THR A 1 214 ? -7.859 8.029 12.421 1.00 20.07 212 THR A CA 1
ATOM 1612 C C . THR A 1 214 ? -7.431 6.954 13.414 1.00 23.43 212 THR A C 1
ATOM 1613 O O . THR A 1 214 ? -6.882 5.925 12.995 1.00 26.82 212 THR A O 1
ATOM 1617 N N . ASP A 1 215 ? -7.649 7.168 14.708 1.00 23.07 213 ASP A N 1
ATOM 1618 C CA . ASP A 1 215 ? -7.515 6.129 15.720 1.00 24.79 213 ASP A CA 1
ATOM 1619 C C . ASP A 1 215 ? -8.861 5.520 16.084 1.00 25.52 213 ASP A C 1
ATOM 1620 O O . ASP A 1 215 ? -8.933 4.696 17.001 1.00 29.51 213 ASP A O 1
ATOM 1625 N N . GLY A 1 216 ? -9.927 5.919 15.398 1.00 21.27 214 GLY A N 1
ATOM 1626 C CA . GLY A 1 216 ? -11.258 5.438 15.689 1.00 24.50 214 GLY A CA 1
ATOM 1627 C C . GLY A 1 216 ? -11.996 6.187 16.775 1.00 21.13 214 GLY A C 1
ATOM 1628 O O . GLY A 1 216 ? -13.059 5.727 17.205 1.00 23.46 214 GLY A O 1
ATOM 1629 N N . VAL A 1 217 ? -11.486 7.327 17.223 1.00 20.35 215 VAL A N 1
ATOM 1630 C CA . VAL A 1 217 ? -12.169 8.070 18.287 1.00 18.21 215 VAL A CA 1
ATOM 1631 C C . VAL A 1 217 ? -13.462 8.663 17.737 1.00 17.18 215 VAL A C 1
ATOM 1632 O O . VAL A 1 217 ? -13.429 9.353 16.709 1.00 18.51 215 VAL A O 1
ATOM 1636 N N . PRO A 1 218 ? -14.601 8.451 18.391 1.00 17.42 216 PRO A N 1
ATOM 1637 C CA . PRO A 1 218 ? -15.860 9.038 17.910 1.00 16.26 216 PRO A CA 1
ATOM 1638 C C . PRO A 1 218 ? -15.914 10.537 18.161 1.00 17.69 216 PRO A C 1
ATOM 1639 O O . PRO A 1 218 ? -15.623 11.012 19.262 1.00 17.61 216 PRO A O 1
ATOM 1643 N N . VAL A 1 219 ? -16.305 11.279 17.130 1.00 15.98 217 VAL A N 1
ATOM 1644 C CA . VAL A 1 219 ? -16.425 12.730 17.186 1.00 17.77 217 VAL A CA 1
ATOM 1645 C C . VAL A 1 219 ? -17.811 13.057 16.668 1.00 16.37 217 VAL A C 1
ATOM 1646 O O . VAL A 1 219 ? -18.063 12.943 15.461 1.00 19.05 217 VAL A O 1
ATOM 1650 N N . ARG A 1 220 ? -18.703 13.466 17.565 1.00 16.95 218 ARG A N 1
ATOM 1651 C CA . ARG A 1 220 ? -20.098 13.728 17.247 1.00 17.73 218 ARG A CA 1
ATOM 1652 C C . ARG A 1 220 ? -20.373 15.221 17.370 1.00 18.05 218 ARG A C 1
ATOM 1653 O O . ARG A 1 220 ? -19.850 15.882 18.277 1.00 18.70 218 ARG A O 1
ATOM 1661 N N . ALA A 1 221 ? -21.191 15.759 16.465 1.00 13.16 219 ALA A N 1
ATOM 1662 C CA . ALA A 1 221 ? -21.490 17.186 16.466 1.00 16.05 219 ALA A CA 1
ATOM 1663 C C . ALA A 1 221 ? -22.970 17.400 16.193 1.00 17.21 219 ALA A C 1
ATOM 1664 O O . ALA A 1 221 ? -23.546 16.765 15.305 1.00 16.41 219 ALA A O 1
ATOM 1666 N N . GLU A 1 222 ? -23.572 18.317 16.942 1.00 14.61 220 GLU A N 1
ATOM 1667 C CA . GLU A 1 222 ? -24.954 18.730 16.731 1.00 14.53 220 GLU A CA 1
ATOM 1668 C C . GLU A 1 222 ? -24.962 20.233 16.507 1.00 13.45 220 GLU A C 1
ATOM 1669 O O . GLU A 1 222 ? -24.490 20.989 17.363 1.00 14.36 220 GLU A O 1
ATOM 1675 N N . PHE A 1 223 ? -25.492 20.660 15.363 1.00 13.84 221 PHE A N 1
ATOM 1676 C CA . PHE A 1 223 ? -25.636 22.071 15.020 1.00 14.67 221 PHE A CA 1
ATOM 1677 C C . PHE A 1 223 ? -27.120 22.377 14.861 1.00 13.82 221 PHE A C 1
ATOM 1678 O O . PHE A 1 223 ? -27.846 21.613 14.222 1.00 15.28 221 PHE A O 1
ATOM 1686 N N . ASP A 1 224 ? -27.584 23.499 15.413 1.00 13.32 222 ASP A N 1
ATOM 1687 C CA . ASP A 1 224 ? -29.008 23.802 15.304 1.00 14.02 222 ASP A CA 1
ATOM 1688 C C . ASP A 1 224 ? -29.221 25.310 15.347 1.00 15.72 222 ASP A C 1
ATOM 1689 O O . ASP A 1 224 ? -28.756 25.978 16.273 1.00 17.17 222 ASP A O 1
ATOM 1694 N N . TRP A 1 225 ? -29.908 25.833 14.340 1.00 13.84 223 TRP A N 1
ATOM 1695 C CA . TRP A 1 225 ? -30.264 27.244 14.264 1.00 15.90 223 TRP A CA 1
ATOM 1696 C C . TRP A 1 225 ? -31.701 27.532 14.660 1.00 16.80 223 TRP A C 1
ATOM 1697 O O . TRP A 1 225 ? -32.123 28.691 14.593 1.00 18.96 223 TRP A O 1
ATOM 1708 N N . ARG A 1 226 ? -32.457 26.521 15.065 1.00 18.48 224 ARG A N 1
ATOM 1709 C CA . ARG A 1 226 ? -33.857 26.726 15.395 1.00 21.89 224 ARG A CA 1
ATOM 1710 C C . ARG A 1 226 ? -33.991 27.257 16.819 1.00 23.34 224 ARG A C 1
ATOM 1711 O O . ARG A 1 226 ? -33.103 27.095 17.660 1.00 21.89 224 ARG A O 1
ATOM 1719 N N . HIS A 1 227 ? -35.104 27.937 17.080 1.00 25.91 225 HIS A N 1
ATOM 1720 C CA . HIS A 1 227 ? -35.316 28.459 18.419 1.00 29.19 225 HIS A CA 1
ATOM 1721 C C . HIS A 1 227 ? -35.454 27.307 19.402 1.00 30.39 225 HIS A C 1
ATOM 1722 O O . HIS A 1 227 ? -36.214 26.362 19.171 1.00 36.51 225 HIS A O 1
ATOM 1729 N N . GLY A 1 228 ? -34.695 27.374 20.487 1.00 33.02 226 GLY A N 1
ATOM 1730 C CA . GLY A 1 228 ? -34.673 26.312 21.458 1.00 34.42 226 GLY A CA 1
ATOM 1731 C C . GLY A 1 228 ? -34.527 26.830 22.872 1.00 34.07 226 GLY A C 1
ATOM 1732 O O . GLY A 1 228 ? -34.381 28.033 23.116 1.00 33.98 226 GLY A O 1
ATOM 1733 N N . PRO A 1 229 ? -34.566 25.914 23.841 1.00 36.72 227 PRO A N 1
ATOM 1734 C CA . PRO A 1 229 ? -34.459 26.330 25.244 1.00 37.26 227 PRO A CA 1
ATOM 1735 C C . PRO A 1 229 ? -33.072 26.800 25.638 1.00 36.75 227 PRO A C 1
ATOM 1736 O O . PRO A 1 229 ? -32.947 27.531 26.629 1.00 38.70 227 PRO A O 1
ATOM 1740 N N . VAL A 1 230 ? -32.031 26.427 24.894 1.00 35.38 228 VAL A N 1
ATOM 1741 C CA . VAL A 1 230 ? -30.653 26.670 25.303 1.00 33.30 228 VAL A CA 1
ATOM 1742 C C . VAL A 1 230 ? -29.831 27.080 24.087 1.00 28.65 228 VAL A C 1
ATOM 1743 O O . VAL A 1 230 ? -29.916 26.448 23.028 1.00 31.85 228 VAL A O 1
ATOM 1747 N N . GLU A 1 231 ? -29.054 28.148 24.239 1.00 25.45 229 GLU A N 1
ATOM 1748 C CA . GLU A 1 231 ? -27.983 28.491 23.312 1.00 21.72 229 GLU A CA 1
ATOM 1749 C C . GLU A 1 231 ? -26.664 28.040 23.922 1.00 23.08 229 GLU A C 1
ATOM 1750 O O . GLU A 1 231 ? -26.413 28.277 25.111 1.00 25.59 229 GLU A O 1
ATOM 1756 N N . GLN A 1 232 ? -25.827 27.387 23.120 1.00 21.02 230 GLN A N 1
ATOM 1757 C CA . GLN A 1 232 ? -24.583 26.833 23.638 1.00 19.36 230 GLN A CA 1
ATOM 1758 C C . GLN A 1 232 ? -23.579 26.676 22.505 1.00 16.28 230 GLN A C 1
ATOM 1759 O O . GLN A 1 232 ? -23.948 26.383 21.360 1.00 15.04 230 GLN A O 1
ATOM 1765 N N . TRP A 1 233 ? -22.304 26.880 22.840 1.00 15.50 231 TRP A N 1
ATOM 1766 C CA . TRP A 1 233 ? -21.206 26.764 21.879 1.00 14.13 231 TRP A CA 1
ATOM 1767 C C . TRP A 1 233 ? -20.085 26.021 22.603 1.00 13.93 231 TRP A C 1
ATOM 1768 O O . TRP A 1 233 ? -19.161 26.632 23.151 1.00 14.38 231 TRP A O 1
ATOM 1779 N N . GLU A 1 234 ? -20.185 24.693 22.594 1.00 14.42 232 GLU A N 1
ATOM 1780 C CA . GLU A 1 234 ? -19.426 23.825 23.480 1.00 16.51 232 GLU A CA 1
ATOM 1781 C C . GLU A 1 234 ? -18.726 22.734 22.692 1.00 15.44 232 GLU A C 1
ATOM 1782 O O . GLU A 1 234 ? -19.296 22.172 21.749 1.00 16.21 232 GLU A O 1
ATOM 1788 N N . ILE A 1 235 ? -17.498 22.425 23.104 1.00 13.98 233 ILE A N 1
ATOM 1789 C CA . ILE A 1 235 ? -16.752 21.264 22.625 1.00 15.25 233 ILE A CA 1
ATOM 1790 C C . ILE A 1 235 ? -16.206 20.550 23.850 1.00 15.76 233 ILE A C 1
ATOM 1791 O O . ILE A 1 235 ? -15.494 21.160 24.659 1.00 17.17 233 ILE A O 1
ATOM 1796 N N . ALA A 1 236 ? -16.549 19.277 23.999 1.00 15.73 234 ALA A N 1
ATOM 1797 C CA . ALA A 1 236 ? -16.080 18.470 25.116 1.00 15.94 234 ALA A CA 1
ATOM 1798 C C . ALA A 1 236 ? -15.244 17.321 24.578 1.00 17.10 234 ALA A C 1
ATOM 1799 O O . ALA A 1 236 ? -15.683 16.601 23.675 1.00 17.60 234 ALA A O 1
ATOM 1801 N N . VAL A 1 237 ? -14.038 17.166 25.107 1.00 16.59 235 VAL A N 1
ATOM 1802 C CA . VAL A 1 237 ? -13.134 16.093 24.707 1.00 16.27 235 VAL A CA 1
ATOM 1803 C C . VAL A 1 237 ? -12.861 15.243 25.934 1.00 18.63 235 VAL A C 1
ATOM 1804 O O . VAL A 1 237 ? -12.251 15.723 26.895 1.00 17.44 235 VAL A O 1
ATOM 1808 N N . ASP A 1 238 ? -13.313 13.992 25.902 1.00 17.01 236 ASP A N 1
ATOM 1809 C CA . ASP A 1 238 ? -13.090 13.048 26.991 1.00 18.48 236 ASP A CA 1
ATOM 1810 C C . ASP A 1 238 ? -11.750 12.360 26.787 1.00 18.62 236 ASP A C 1
ATOM 1811 O O . ASP A 1 238 ? -11.451 11.893 25.684 1.00 21.37 236 ASP A O 1
ATOM 1816 N N . THR A 1 239 ? -10.944 12.302 27.846 1.00 20.42 237 THR A N 1
ATOM 1817 C CA . THR A 1 239 ? -9.627 11.688 27.781 1.00 20.93 237 THR A CA 1
ATOM 1818 C C . THR A 1 239 ? -9.411 10.850 29.030 1.00 25.25 237 THR A C 1
ATOM 1819 O O . THR A 1 239 ? -10.169 10.930 30.001 1.00 22.55 237 THR A O 1
ATOM 1823 N N . ALA A 1 240 ? -8.336 10.057 28.989 1.00 26.31 238 ALA A N 1
ATOM 1824 C CA . ALA A 1 240 ? -7.925 9.260 30.139 1.00 26.25 238 ALA A CA 1
ATOM 1825 C C . ALA A 1 240 ? -7.564 10.123 31.339 1.00 28.99 238 ALA A C 1
ATOM 1826 O O . ALA A 1 240 ? -7.535 9.619 32.468 1.00 29.35 238 ALA A O 1
ATOM 1828 N N . ASP A 1 241 ? -7.288 11.408 31.119 1.00 23.02 239 ASP A N 1
ATOM 1829 C CA . ASP A 1 241 ? -6.907 12.338 32.174 1.00 21.99 239 ASP A CA 1
ATOM 1830 C C . ASP A 1 241 ? -8.016 13.336 32.498 1.00 22.68 239 ASP A C 1
ATOM 1831 O O . ASP A 1 241 ? -7.752 14.374 33.114 1.00 23.59 239 ASP A O 1
ATOM 1836 N N . GLY A 1 242 ? -9.248 13.041 32.112 1.00 21.36 240 GLY A N 1
ATOM 1837 C CA . GLY A 1 242 ? -10.379 13.900 32.406 1.00 21.98 240 GLY A CA 1
ATOM 1838 C C . GLY A 1 242 ? -10.927 14.582 31.161 1.00 19.37 240 GLY A C 1
ATOM 1839 O O . GLY A 1 242 ? -10.429 14.420 30.044 1.00 20.54 240 GLY A O 1
ATOM 1840 N N . VAL A 1 243 ? -11.978 15.357 31.396 1.00 17.32 241 VAL A N 1
ATOM 1841 C CA . VAL A 1 243 ? -12.705 16.056 30.336 1.00 18.25 241 VAL A CA 1
ATOM 1842 C C . VAL A 1 243 ? -12.098 17.433 30.107 1.00 20.06 241 VAL A C 1
ATOM 1843 O O . VAL A 1 243 ? -11.953 18.229 31.045 1.00 18.27 241 VAL A O 1
ATOM 1847 N N . LEU A 1 244 ? -11.779 17.735 28.855 1.00 16.56 242 LEU A N 1
ATOM 1848 C CA . LEU A 1 244 ? -11.470 19.099 28.448 1.00 13.32 242 LEU A CA 1
ATOM 1849 C C . LEU A 1 244 ? -12.748 19.714 27.890 1.00 15.16 242 LEU A C 1
ATOM 1850 O O . LEU A 1 244 ? -13.350 19.161 26.964 1.00 17.02 242 LEU A O 1
ATOM 1855 N N . ALA A 1 245 ? -13.165 20.851 28.444 1.00 13.97 243 ALA A N 1
ATOM 1856 C CA . ALA A 1 245 ? -14.441 21.459 28.078 1.00 14.82 243 ALA A CA 1
ATOM 1857 C C . ALA A 1 245 ? -14.215 22.890 27.609 1.00 16.45 243 ALA A C 1
ATOM 1858 O O . ALA A 1 245 ? -13.816 23.757 28.393 1.00 14.52 243 ALA A O 1
ATOM 1860 N N . ILE A 1 246 ? -14.480 23.133 26.333 1.00 15.01 244 ILE A N 1
ATOM 1861 C CA . ILE A 1 246 ? -14.486 24.471 25.765 1.00 13.67 244 ILE A CA 1
ATOM 1862 C C . ILE A 1 246 ? -15.929 24.948 25.737 1.00 15.02 244 ILE A C 1
ATOM 1863 O O . ILE A 1 246 ? -16.823 24.210 25.307 1.00 16.04 244 ILE A O 1
ATOM 1868 N N . SER A 1 247 ? -16.175 26.167 26.212 1.00 12.55 245 SER A N 1
ATOM 1869 C CA . SER A 1 247 ? -17.518 26.718 26.148 1.00 13.14 245 SER A CA 1
ATOM 1870 C C . SER A 1 247 ? -17.433 28.171 25.713 1.00 14.22 245 SER A C 1
ATOM 1871 O O . SER A 1 247 ? -16.346 28.710 25.493 1.00 14.72 245 SER A O 1
ATOM 1874 N N . ARG A 1 248 ? -18.598 28.796 25.563 1.00 15.36 246 ARG A N 1
ATOM 1875 C CA . ARG A 1 248 ? -18.672 30.184 25.123 1.00 14.79 246 ARG A CA 1
ATOM 1876 C C . ARG A 1 248 ? -17.906 30.372 23.820 1.00 15.61 246 ARG A C 1
ATOM 1877 O O . ARG A 1 248 ? -17.201 31.359 23.621 1.00 16.16 246 ARG A O 1
ATOM 1885 N N . GLY A 1 249 ? -18.012 29.386 22.935 1.00 15.44 247 GLY A N 1
ATOM 1886 C CA . GLY A 1 249 ? -17.415 29.518 21.622 1.00 16.15 247 GLY A CA 1
ATOM 1887 C C . GLY A 1 249 ? -15.907 29.525 21.594 1.00 14.78 247 GLY A C 1
ATOM 1888 O O . GLY A 1 249 ? -15.325 29.844 20.555 1.00 19.84 247 GLY A O 1
ATOM 1889 N N . GLY A 1 250 ? -15.256 29.163 22.692 1.00 14.15 248 GLY A N 1
ATOM 1890 C CA . GLY A 1 250 ? -13.819 29.237 22.793 1.00 14.18 248 GLY A CA 1
ATOM 1891 C C . GLY A 1 250 ? -13.330 30.283 23.764 1.00 13.48 248 GLY A C 1
ATOM 1892 O O . GLY A 1 250 ? -12.113 30.446 23.906 1.00 16.27 248 GLY A O 1
ATOM 1893 N N . ALA A 1 251 ? -14.235 31.008 24.419 1.00 14.88 249 ALA A N 1
ATOM 1894 C CA . ALA A 1 251 ? -13.862 32.036 25.380 1.00 14.00 249 ALA A CA 1
ATOM 1895 C C . ALA A 1 251 ? -13.757 31.502 26.801 1.00 15.16 249 ALA A C 1
ATOM 1896 O O . ALA A 1 251 ? -13.419 32.269 27.708 1.00 16.83 249 ALA A O 1
ATOM 1898 N N . GLN A 1 252 ? -14.017 30.213 27.015 1.00 14.85 250 GLN A N 1
ATOM 1899 C CA . GLN A 1 252 ? -13.947 29.639 28.354 1.00 14.19 250 GLN A CA 1
ATOM 1900 C C . GLN A 1 252 ? -13.444 28.204 28.245 1.00 13.91 250 GLN A C 1
ATOM 1901 O O . GLN A 1 252 ? -13.769 27.496 27.279 1.00 14.21 250 GLN A O 1
ATOM 1907 N N . LEU A 1 253 ? -12.650 27.776 29.227 1.00 14.74 251 LEU A N 1
ATOM 1908 C CA . LEU A 1 253 ? -11.982 26.480 29.181 1.00 14.16 251 LEU A CA 1
ATOM 1909 C C . LEU A 1 253 ? -11.887 25.888 30.578 1.00 14.70 251 LEU A C 1
ATOM 1910 O O . LEU A 1 253 ? -11.506 26.581 31.529 1.00 15.96 251 LEU A O 1
ATOM 1915 N N . SER A 1 254 ? -12.217 24.609 30.693 1.00 14.95 252 SER A N 1
ATOM 1916 C CA . SER A 1 254 ? -11.942 23.820 31.885 1.00 14.57 252 SER A CA 1
ATOM 1917 C C . SER A 1 254 ? -11.254 22.530 31.475 1.00 14.57 252 SER A C 1
ATOM 1918 O O . SER A 1 254 ? -11.482 22.013 30.375 1.00 17.17 252 SER A O 1
ATOM 1921 N N . ILE A 1 255 ? -10.377 22.042 32.340 1.00 16.50 253 ILE A N 1
ATOM 1922 C CA . ILE A 1 255 ? -9.622 20.828 32.093 1.00 16.03 253 ILE A CA 1
ATOM 1923 C C . ILE A 1 255 ? -9.683 19.989 33.358 1.00 20.38 253 ILE A C 1
ATOM 1924 O O . ILE A 1 255 ? -9.271 20.448 34.428 1.00 21.02 253 ILE A O 1
ATOM 1929 N N . ALA A 1 256 ? -10.235 18.790 33.244 1.00 18.29 254 ALA A N 1
ATOM 1930 C CA . ALA A 1 256 ? -10.342 17.856 34.365 1.00 21.76 254 ALA A CA 1
ATOM 1931 C C . ALA A 1 256 ? -11.047 18.508 35.549 1.00 22.07 254 ALA A C 1
ATOM 1932 O O . ALA A 1 256 ? -10.621 18.394 36.700 1.00 24.30 254 ALA A O 1
ATOM 1934 N N . GLY A 1 257 ? -12.129 19.226 35.249 1.00 21.71 255 GLY A N 1
ATOM 1935 C CA . GLY A 1 257 ? -12.944 19.860 36.261 1.00 21.00 255 GLY A CA 1
ATOM 1936 C C . GLY A 1 257 ? -12.390 21.145 36.839 1.00 22.82 255 GLY A C 1
ATOM 1937 O O . GLY A 1 257 ? -13.016 21.711 37.744 1.00 29.28 255 GLY A O 1
ATOM 1938 N N . GLU A 1 258 ? -11.245 21.619 36.357 1.00 18.04 256 GLU A N 1
ATOM 1939 C CA . GLU A 1 258 ? -10.654 22.846 36.880 1.00 18.56 256 GLU A CA 1
ATOM 1940 C C . GLU A 1 258 ? -10.656 23.941 35.823 1.00 18.41 256 GLU A C 1
ATOM 1941 O O . GLU A 1 258 ? -10.286 23.683 34.672 1.00 17.20 256 GLU A O 1
ATOM 1947 N N . PRO A 1 259 ? -11.039 25.164 36.185 1.00 15.06 257 PRO A N 1
ATOM 1948 C CA . PRO A 1 259 ? -10.997 26.272 35.224 1.00 13.98 257 PRO A CA 1
ATOM 1949 C C . PRO A 1 259 ? -9.569 26.630 34.847 1.00 15.15 257 PRO A C 1
ATOM 1950 O O . PRO A 1 259 ? -8.631 26.457 35.627 1.00 16.33 257 PRO A O 1
ATOM 1954 N N . VAL A 1 260 ? -9.414 27.140 33.625 1.00 14.70 258 VAL A N 1
ATOM 1955 C CA . VAL A 1 260 ? -8.113 27.493 33.068 1.00 14.45 258 VAL A CA 1
ATOM 1956 C C . VAL A 1 260 ? -8.129 28.976 32.731 1.00 13.11 258 VAL A C 1
ATOM 1957 O O . VAL A 1 260 ? -9.055 29.457 32.065 1.00 14.97 258 VAL A O 1
ATOM 1961 N N . GLU A 1 261 ? -7.118 29.704 33.208 1.00 14.78 259 GLU A N 1
ATOM 1962 C CA . GLU A 1 261 ? -6.972 31.107 32.841 1.00 15.44 259 GLU A CA 1
ATOM 1963 C C . GLU A 1 261 ? -6.668 31.235 31.354 1.00 16.61 259 GLU A C 1
ATOM 1964 O O . GLU A 1 261 ? -5.878 30.468 30.801 1.00 17.67 259 GLU A O 1
ATOM 1970 N N . LEU A 1 262 ? -7.280 32.230 30.720 1.00 15.44 260 LEU A N 1
ATOM 1971 C CA . LEU A 1 262 ? -7.102 32.478 29.298 1.00 15.50 260 LEU A CA 1
ATOM 1972 C C . LEU A 1 262 ? -6.676 33.920 29.102 1.00 17.02 260 LEU A C 1
ATOM 1973 O O . LEU A 1 262 ? -6.888 34.769 29.970 1.00 18.03 260 LEU A O 1
ATOM 1978 N N . GLY A 1 263 ? -6.052 34.181 27.953 1.00 17.43 261 GLY A N 1
ATOM 1979 C CA . GLY A 1 263 ? -5.764 35.535 27.544 1.00 16.23 261 GLY A CA 1
ATOM 1980 C C . GLY A 1 263 ? -7.003 36.213 27.016 1.00 17.11 261 GLY A C 1
ATOM 1981 O O . GLY A 1 263 ? -8.066 35.595 26.830 1.00 16.57 261 GLY A O 1
ATOM 1982 N N . PRO A 1 264 ? -6.886 37.512 26.743 1.00 16.92 262 PRO A N 1
ATOM 1983 C CA . PRO A 1 264 ? -8.053 38.277 26.294 1.00 17.37 262 PRO A CA 1
ATOM 1984 C C . PRO A 1 264 ? -8.617 37.719 24.996 1.00 17.34 262 PRO A C 1
ATOM 1985 O O . PRO A 1 264 ? -7.887 37.222 24.137 1.00 18.01 262 PRO A O 1
ATOM 1989 N N . GLU A 1 265 ? -9.936 37.798 24.866 1.00 19.06 263 GLU A N 1
ATOM 1990 C CA . GLU A 1 265 ? -10.598 37.326 23.655 1.00 19.39 263 GLU A CA 1
ATOM 1991 C C . GLU A 1 265 ? -10.423 38.390 22.579 1.00 20.62 263 GLU A C 1
ATOM 1992 O O . GLU A 1 265 ? -10.996 39.483 22.675 1.00 22.36 263 GLU A O 1
ATOM 1998 N N . ARG A 1 266 ? -9.610 38.086 21.570 1.00 17.11 264 ARG A N 1
ATOM 1999 C CA . ARG A 1 266 ? -9.251 39.056 20.542 1.00 20.65 264 ARG A CA 1
ATOM 2000 C C . ARG A 1 266 ? -9.060 38.320 19.216 1.00 16.56 264 ARG A C 1
ATOM 2001 O O . ARG A 1 266 ? -7.984 38.321 18.613 1.00 17.39 264 ARG A O 1
ATOM 2009 N N . GLU A 1 267 ? -10.137 37.691 18.745 1.00 18.16 265 GLU A N 1
ATOM 2010 C CA . GLU A 1 267 ? -10.049 36.846 17.556 1.00 15.73 265 GLU A CA 1
ATOM 2011 C C . GLU A 1 267 ? -9.561 37.621 16.335 1.00 16.22 265 GLU A C 1
ATOM 2012 O O . GLU A 1 267 ? -8.635 37.183 15.637 1.00 14.36 265 GLU A O 1
ATOM 2018 N N . TYR A 1 268 ? -10.199 38.741 16.034 1.00 16.85 266 TYR A N 1
ATOM 2019 C CA . TYR A 1 268 ? -9.841 39.451 14.813 1.00 15.84 266 TYR A CA 1
ATOM 2020 C C . TYR A 1 268 ? -8.520 40.204 14.933 1.00 16.22 266 TYR A C 1
ATOM 2021 O O . TYR A 1 268 ? -7.726 40.172 13.987 1.00 15.76 266 TYR A O 1
ATOM 2030 N N . PRO A 1 269 ? -8.212 40.856 16.060 1.00 15.97 267 PRO A N 1
ATOM 2031 C CA . PRO A 1 269 ? -6.835 41.330 16.236 1.00 15.85 267 PRO A CA 1
ATOM 2032 C C . PRO A 1 269 ? -5.805 40.240 15.990 1.00 14.08 267 PRO A C 1
ATOM 2033 O O . PRO A 1 269 ? -4.795 40.480 15.327 1.00 17.00 267 PRO A O 1
ATOM 2037 N N . ALA A 1 270 ? -6.056 39.015 16.467 1.00 14.96 268 ALA A N 1
ATOM 2038 C CA . ALA A 1 270 ? -5.096 37.944 16.239 1.00 16.89 268 ALA A CA 1
ATOM 2039 C C . ALA A 1 270 ? -5.016 37.572 14.761 1.00 16.73 268 ALA A C 1
ATOM 2040 O O . ALA A 1 270 ? -3.928 37.292 14.244 1.00 16.10 268 ALA A O 1
ATOM 2042 N N . LEU A 1 271 ? -6.154 37.567 14.068 1.00 13.85 269 LEU A N 1
ATOM 2043 C CA . LEU A 1 271 ? -6.137 37.256 12.641 1.00 16.63 269 LEU A CA 1
ATOM 2044 C C . LEU A 1 271 ? -5.304 38.265 11.863 1.00 14.68 269 LEU A C 1
ATOM 2045 O O . LEU A 1 271 ? -4.505 37.889 10.998 1.00 13.06 269 LEU A O 1
ATOM 2050 N N . TYR A 1 272 ? -5.506 39.557 12.129 1.00 14.25 270 TYR A N 1
ATOM 2051 C CA . TYR A 1 272 ? -4.795 40.563 11.355 1.00 13.20 270 TYR A CA 1
ATOM 2052 C C . TYR A 1 272 ? -3.310 40.549 11.681 1.00 15.64 270 TYR A C 1
ATOM 2053 O O . TYR A 1 272 ? -2.471 40.705 10.786 1.00 16.11 270 TYR A O 1
ATOM 2062 N N . ALA A 1 273 ? -2.963 40.308 12.946 1.00 14.45 271 ALA A N 1
ATOM 2063 C CA . ALA A 1 273 ? -1.558 40.137 13.293 1.00 16.14 271 ALA A CA 1
ATOM 2064 C C . ALA A 1 273 ? -0.940 38.988 12.516 1.00 13.33 271 ALA A C 1
ATOM 2065 O O . ALA A 1 273 ? 0.187 39.090 12.018 1.00 17.67 271 ALA A O 1
ATOM 2067 N N . HIS A 1 274 ? -1.679 37.887 12.364 1.00 13.38 272 HIS A N 1
ATOM 2068 C CA . HIS A 1 274 ? -1.131 36.753 11.633 1.00 16.40 272 HIS A CA 1
ATOM 2069 C C . HIS A 1 274 ? -1.015 37.058 10.143 1.00 16.23 272 HIS A C 1
ATOM 2070 O O . HIS A 1 274 ? -0.050 36.647 9.494 1.00 15.17 272 HIS A O 1
ATOM 2077 N N . PHE A 1 275 ? -1.984 37.785 9.591 1.00 14.91 273 PHE A N 1
ATOM 2078 C CA . PHE A 1 275 ? -1.914 38.174 8.183 1.00 13.66 273 PHE A CA 1
ATOM 2079 C C . PHE A 1 275 ? -0.673 39.016 7.930 1.00 15.80 273 PHE A C 1
ATOM 2080 O O . PHE A 1 275 ? 0.059 38.794 6.957 1.00 14.07 273 PHE A O 1
ATOM 2088 N N . HIS A 1 276 ? -0.422 39.980 8.815 1.00 15.71 274 HIS A N 1
ATOM 2089 C CA . HIS A 1 276 ? 0.769 40.805 8.703 1.00 15.86 274 HIS A CA 1
ATOM 2090 C C . HIS A 1 276 ? 2.024 39.948 8.745 1.00 17.34 274 HIS A C 1
ATOM 2091 O O . HIS A 1 276 ? 2.957 40.166 7.966 1.00 18.95 274 HIS A O 1
ATOM 2098 N N . ALA A 1 277 ? 2.056 38.948 9.632 1.00 17.05 275 ALA A N 1
ATOM 2099 C CA . ALA A 1 277 ? 3.242 38.106 9.747 1.00 15.74 275 ALA A CA 1
ATOM 2100 C C . ALA A 1 277 ? 3.440 37.251 8.502 1.00 19.30 275 ALA A C 1
ATOM 2101 O O . ALA A 1 277 ? 4.570 37.052 8.047 1.00 21.09 275 ALA A O 1
ATOM 2103 N N . LEU A 1 278 ? 2.347 36.733 7.938 1.00 16.41 276 LEU A N 1
ATOM 2104 C CA . LEU A 1 278 ? 2.435 35.950 6.712 1.00 16.94 276 LEU A CA 1
ATOM 2105 C C . LEU A 1 278 ? 2.996 36.779 5.566 1.00 17.37 276 LEU A C 1
ATOM 2106 O O . LEU A 1 278 ? 3.861 36.314 4.814 1.00 16.96 276 LEU A O 1
ATOM 2111 N N . ILE A 1 279 ? 2.508 38.011 5.419 1.00 16.36 277 ILE A N 1
ATOM 2112 C CA . ILE A 1 279 ? 3.030 38.905 4.389 1.00 17.26 277 ILE A CA 1
ATOM 2113 C C . ILE A 1 279 ? 4.508 39.170 4.630 1.00 18.18 277 ILE A C 1
ATOM 2114 O O . ILE A 1 279 ? 5.338 39.037 3.722 1.00 16.39 277 ILE A O 1
ATOM 2119 N N . ALA A 1 280 ? 4.853 39.512 5.872 1.00 20.28 278 ALA A N 1
ATOM 2120 C CA . ALA A 1 280 ? 6.241 39.804 6.220 1.00 23.09 278 ALA A CA 1
ATOM 2121 C C . ALA A 1 280 ? 7.155 38.625 5.910 1.00 25.13 278 ALA A C 1
ATOM 2122 O O . ALA A 1 280 ? 8.289 38.813 5.455 1.00 27.01 278 ALA A O 1
ATOM 2124 N N . ARG A 1 281 ? 6.680 37.399 6.134 1.00 20.16 279 ARG A N 1
ATOM 2125 C CA . ARG A 1 281 ? 7.507 36.227 5.900 1.00 24.10 279 ARG A CA 1
ATOM 2126 C C . ARG A 1 281 ? 7.360 35.656 4.497 1.00 25.88 279 ARG A C 1
ATOM 2127 O O . ARG A 1 281 ? 8.015 34.658 4.183 1.00 28.23 279 ARG A O 1
ATOM 2135 N N . GLY A 1 282 ? 6.530 36.251 3.644 1.00 20.82 280 GLY A N 1
ATOM 2136 C CA . GLY A 1 282 ? 6.337 35.713 2.312 1.00 20.57 280 GLY A CA 1
ATOM 2137 C C . GLY A 1 282 ? 5.632 34.371 2.259 1.00 25.10 280 GLY A C 1
ATOM 2138 O O . GLY A 1 282 ? 5.949 33.546 1.396 1.00 27.69 280 GLY A O 1
ATOM 2139 N N . GLU A 1 283 ? 4.660 34.145 3.139 1.00 19.11 281 GLU A N 1
ATOM 2140 C CA . GLU A 1 283 ? 4.018 32.849 3.276 1.00 18.48 281 GLU A CA 1
ATOM 2141 C C . GLU A 1 283 ? 2.514 32.954 3.072 1.00 17.08 281 GLU A C 1
ATOM 2142 O O . GLU A 1 283 ? 1.926 34.035 3.143 1.00 18.32 281 GLU A O 1
ATOM 2148 N N . SER A 1 284 ? 1.902 31.803 2.823 1.00 18.89 282 SER A N 1
ATOM 2149 C CA . SER A 1 284 ? 0.457 31.666 2.781 1.00 15.70 282 SER A CA 1
ATOM 2150 C C . SER A 1 284 ? 0.014 30.726 3.894 1.00 18.40 282 SER A C 1
ATOM 2151 O O . SER A 1 284 ? 0.816 30.001 4.488 1.00 19.26 282 SER A O 1
ATOM 2154 N N . ASP A 1 285 ? -1.287 30.746 4.175 1.00 14.75 283 ASP A N 1
ATOM 2155 C CA . ASP A 1 285 ? -1.856 29.921 5.244 1.00 15.16 283 ASP A CA 1
ATOM 2156 C C . ASP A 1 285 ? -3.266 29.567 4.788 1.00 13.17 283 ASP A C 1
ATOM 2157 O O . ASP A 1 285 ? -4.182 30.384 4.913 1.00 13.62 283 ASP A O 1
ATOM 2162 N N . VAL A 1 286 ? -3.422 28.373 4.222 1.00 13.59 284 VAL A N 1
ATOM 2163 C CA . VAL A 1 286 ? -4.682 27.995 3.597 1.00 12.42 284 VAL A CA 1
ATOM 2164 C C . VAL A 1 286 ? -5.057 26.596 4.059 1.00 14.59 284 VAL A C 1
ATOM 2165 O O . VAL A 1 286 ? -4.776 25.606 3.372 1.00 20.12 284 VAL A O 1
ATOM 2169 N N . ASP A 1 287 ? -5.685 26.502 5.228 1.00 11.95 285 ASP A N 1
ATOM 2170 C CA . ASP A 1 287 ? -6.179 25.231 5.753 1.00 13.00 285 ASP A CA 1
ATOM 2171 C C . ASP A 1 287 ? -7.648 25.100 5.384 1.00 13.08 285 ASP A C 1
ATOM 2172 O O . ASP A 1 287 ? -8.490 25.824 5.919 1.00 14.91 285 ASP A O 1
ATOM 2177 N N . VAL A 1 288 ? -7.953 24.180 4.468 1.00 12.39 286 VAL A N 1
ATOM 2178 C CA . VAL A 1 288 ? -9.331 23.973 4.035 1.00 12.08 286 VAL A CA 1
ATOM 2179 C C . VAL A 1 288 ? -9.996 22.801 4.722 1.00 12.92 286 VAL A C 1
ATOM 2180 O O . VAL A 1 288 ? -11.154 22.515 4.410 1.00 13.62 286 VAL A O 1
ATOM 2184 N N . ARG A 1 289 ? -9.324 22.132 5.657 1.00 13.28 287 ARG A N 1
ATOM 2185 C CA . ARG A 1 289 ? -9.925 20.957 6.281 1.00 13.16 287 ARG A CA 1
ATOM 2186 C C . ARG A 1 289 ? -11.296 21.222 6.898 1.00 13.15 287 ARG A C 1
ATOM 2187 O O . ARG A 1 289 ? -12.178 20.362 6.737 1.00 12.17 287 ARG A O 1
ATOM 2195 N N . PRO A 1 290 ? -11.573 22.351 7.571 1.00 10.90 288 PRO A N 1
ATOM 2196 C CA . PRO A 1 290 ? -12.956 22.564 8.044 1.00 11.79 288 PRO A CA 1
ATOM 2197 C C . PRO A 1 290 ? -13.967 22.588 6.905 1.00 12.09 288 PRO A C 1
ATOM 2198 O O . PRO A 1 290 ? -15.072 22.046 7.037 1.00 12.60 288 PRO A O 1
ATOM 2202 N N . LEU A 1 291 ? -13.616 23.212 5.778 1.00 10.68 289 LEU A N 1
ATOM 2203 C CA . LEU A 1 291 ? -14.517 23.253 4.639 1.00 12.39 289 LEU A CA 1
ATOM 2204 C C . LEU A 1 291 ? -14.638 21.886 3.983 1.00 12.25 289 LEU A C 1
ATOM 2205 O O . LEU A 1 291 ? -15.717 21.533 3.497 1.00 11.71 289 LEU A O 1
ATOM 2210 N N . ARG A 1 292 ? -13.546 21.115 3.947 1.00 10.38 290 ARG A N 1
ATOM 2211 C CA . ARG A 1 292 ? -13.636 19.769 3.386 1.00 12.15 290 ARG A CA 1
ATOM 2212 C C . ARG A 1 292 ? -14.619 18.913 4.177 1.00 13.66 290 ARG A C 1
ATOM 2213 O O . ARG A 1 292 ? -15.382 18.135 3.590 1.00 12.54 290 ARG A O 1
ATOM 2221 N N . LEU A 1 293 ? -14.626 19.053 5.506 1.00 11.82 291 LEU A N 1
ATOM 2222 C CA . LEU A 1 293 ? -15.582 18.310 6.324 1.00 13.62 291 LEU A CA 1
ATOM 2223 C C . LEU A 1 293 ? -17.017 18.728 6.025 1.00 11.38 291 LEU A C 1
ATOM 2224 O O . LEU A 1 293 ? -17.922 17.885 5.954 1.00 12.82 291 LEU A O 1
ATOM 2229 N N . VAL A 1 294 ? -17.254 20.023 5.828 1.00 12.42 292 VAL A N 1
ATOM 2230 C CA . VAL A 1 294 ? -18.592 20.469 5.470 1.00 12.39 292 VAL A CA 1
ATOM 2231 C C . VAL A 1 294 ? -18.973 19.952 4.089 1.00 12.34 292 VAL A C 1
ATOM 2232 O O . VAL A 1 294 ? -20.104 19.498 3.876 1.00 13.08 292 VAL A O 1
ATOM 2236 N N . ALA A 1 295 ? -18.047 20.020 3.130 1.00 13.98 293 ALA A N 1
ATOM 2237 C CA . ALA A 1 295 ? -18.298 19.450 1.813 1.00 14.62 293 ALA A CA 1
ATOM 2238 C C . ALA A 1 295 ? -18.693 17.987 1.927 1.00 13.64 293 ALA A C 1
ATOM 2239 O O . ALA A 1 295 ? -19.666 17.548 1.307 1.00 14.55 293 ALA A O 1
ATOM 2241 N N . ASP A 1 296 ? -17.973 17.230 2.760 1.00 12.66 294 ASP A N 1
ATOM 2242 C CA . ASP A 1 296 ? -18.302 15.826 2.967 1.00 11.27 294 ASP A CA 1
ATOM 2243 C C . ASP A 1 296 ? -19.702 15.663 3.549 1.00 11.77 294 ASP A C 1
ATOM 2244 O O . ASP A 1 296 ? -20.436 14.739 3.173 1.00 13.22 294 ASP A O 1
ATOM 2249 N N . ALA A 1 297 ? -20.105 16.560 4.453 1.00 11.93 295 ALA A N 1
ATOM 2250 C CA . ALA A 1 297 ? -21.461 16.489 4.989 1.00 14.18 295 ALA A CA 1
ATOM 2251 C C . ALA A 1 297 ? -22.508 16.768 3.908 1.00 13.25 295 ALA A C 1
ATOM 2252 O O . ALA A 1 297 ? -23.563 16.120 3.879 1.00 14.03 295 ALA A O 1
ATOM 2254 N N . PHE A 1 298 ? -22.252 17.741 3.022 1.00 13.53 296 PHE A N 1
ATOM 2255 C CA . PHE A 1 298 ? -23.215 18.014 1.955 1.00 14.00 296 PHE A CA 1
ATOM 2256 C C . PHE A 1 298 ? -23.221 16.912 0.896 1.00 14.77 296 PHE A C 1
ATOM 2257 O O . PHE A 1 298 ? -24.241 16.707 0.227 1.00 16.98 296 PHE A O 1
ATOM 2265 N N . LEU A 1 299 ? -22.093 16.219 0.711 1.00 14.96 297 LEU A N 1
ATOM 2266 C CA . LEU A 1 299 ? -22.001 15.154 -0.281 1.00 14.56 297 LEU A CA 1
ATOM 2267 C C . LEU A 1 299 ? -22.596 13.847 0.239 1.00 13.87 297 LEU A C 1
ATOM 2268 O O . LEU A 1 299 ? -23.312 13.154 -0.496 1.00 16.13 297 LEU A O 1
ATOM 2273 N N . PHE A 1 300 ? -22.318 13.498 1.497 1.00 12.58 298 PHE A N 1
ATOM 2274 C CA . PHE A 1 300 ? -22.652 12.198 2.076 1.00 13.11 298 PHE A CA 1
ATOM 2275 C C . PHE A 1 300 ? -23.875 12.248 2.987 1.00 15.70 298 PHE A C 1
ATOM 2276 O O . PHE A 1 300 ? -24.440 11.195 3.314 1.00 15.95 298 PHE A O 1
ATOM 2284 N N . GLY A 1 301 ? -24.306 13.434 3.397 1.00 16.11 299 GLY A N 1
ATOM 2285 C CA . GLY A 1 301 ? -25.339 13.527 4.413 1.00 15.58 299 GLY A CA 1
ATOM 2286 C C . GLY A 1 301 ? -26.725 13.248 3.855 1.00 14.80 299 GLY A C 1
ATOM 2287 O O . GLY A 1 301 ? -27.051 13.598 2.723 1.00 17.94 299 GLY A O 1
ATOM 2288 N N . ARG A 1 302 ? -27.543 12.604 4.679 1.00 13.36 300 ARG A N 1
ATOM 2289 C CA . ARG A 1 302 ? -28.953 12.411 4.393 1.00 15.84 300 ARG A CA 1
ATOM 2290 C C . ARG A 1 302 ? -29.700 13.718 4.633 1.00 14.74 300 ARG A C 1
ATOM 2291 O O . ARG A 1 302 ? -29.471 14.396 5.635 1.00 15.88 300 ARG A O 1
ATOM 2299 N N . ARG A 1 303 ? -30.586 14.078 3.712 1.00 13.50 301 ARG A N 1
ATOM 2300 C CA . ARG A 1 303 ? -31.331 15.329 3.795 1.00 13.94 301 ARG A CA 1
ATOM 2301 C C . ARG A 1 303 ? -32.780 15.059 4.174 1.00 17.48 301 ARG A C 1
ATOM 2302 O O . ARG A 1 303 ? -33.415 14.156 3.623 1.00 18.69 301 ARG A O 1
ATOM 2310 N N . VAL A 1 304 ? -33.286 15.840 5.125 1.00 16.90 302 VAL A N 1
ATOM 2311 C CA . VAL A 1 304 ? -34.649 15.724 5.634 1.00 18.15 302 VAL A CA 1
ATOM 2312 C C . VAL A 1 304 ? -35.305 17.091 5.544 1.00 17.96 302 VAL A C 1
ATOM 2313 O O . VAL A 1 304 ? -34.770 18.076 6.067 1.00 17.65 302 VAL A O 1
ATOM 2317 N N . GLN A 1 305 ? -36.456 17.159 4.889 1.00 18.26 303 GLN A N 1
ATOM 2318 C CA . GLN A 1 305 ? -37.166 18.425 4.771 1.00 19.77 303 GLN A CA 1
ATOM 2319 C C . GLN A 1 305 ? -37.886 18.757 6.074 1.00 18.85 303 GLN A C 1
ATOM 2320 O O . GLN A 1 305 ? -38.381 17.867 6.769 1.00 25.02 303 GLN A O 1
ATOM 2326 N N . THR A 1 306 ? -37.927 20.041 6.419 1.00 20.33 304 THR A N 1
ATOM 2327 C CA . THR A 1 306 ? -38.708 20.486 7.563 1.00 21.54 304 THR A CA 1
ATOM 2328 C C . THR A 1 306 ? -39.556 21.681 7.143 1.00 24.71 304 THR A C 1
ATOM 2329 O O . THR A 1 306 ? -39.542 22.106 5.984 1.00 23.97 304 THR A O 1
ATOM 2333 N N . ASP A 1 307 ? -40.315 22.214 8.096 1.00 28.56 305 ASP A N 1
ATOM 2334 C CA . ASP A 1 307 ? -41.242 23.289 7.787 1.00 29.09 305 ASP A CA 1
ATOM 2335 C C . ASP A 1 307 ? -40.491 24.550 7.375 1.00 24.77 305 ASP A C 1
ATOM 2336 O O . ASP A 1 307 ? -39.307 24.732 7.673 1.00 24.40 305 ASP A O 1
ATOM 2341 N N . ALA A 1 308 ? -41.206 25.426 6.673 1.00 27.09 306 ALA A N 1
ATOM 2342 C CA . ALA A 1 308 ? -40.609 26.642 6.140 1.00 23.81 306 ALA A CA 1
ATOM 2343 C C . ALA A 1 308 ? -40.070 27.529 7.255 1.00 23.61 306 ALA A C 1
ATOM 2344 O O . ALA A 1 308 ? -40.684 27.674 8.314 1.00 26.40 306 ALA A O 1
ATOM 2346 N N . PHE A 1 309 ? -38.905 28.127 7.010 1.00 22.13 307 PHE A N 1
ATOM 2347 C CA . PHE A 1 309 ? -38.302 29.022 7.991 1.00 23.31 307 PHE A CA 1
ATOM 2348 C C . PHE A 1 309 ? -39.008 30.373 8.035 1.00 26.32 307 PHE A C 1
ATOM 2349 O O . PHE A 1 309 ? -39.247 30.912 9.121 1.00 27.62 307 PHE A O 1
ATOM 2357 N N . GLY A 1 310 ? -39.347 30.930 6.875 1.00 27.39 308 GLY A N 1
ATOM 2358 C CA . GLY A 1 310 ? -39.978 32.236 6.821 1.00 31.63 308 GLY A CA 1
ATOM 2359 C C . GLY A 1 310 ? -38.978 33.365 6.673 1.00 35.06 308 GLY A C 1
ATOM 2360 O O . GLY A 1 310 ? -38.400 33.829 7.660 1.00 36.43 308 GLY A O 1
ATOM 2361 N N . ARG A 1 311 ? -38.775 33.828 5.445 1.00 34.93 309 ARG A N 1
ATOM 2362 C CA . ARG A 1 311 ? -37.737 34.817 5.182 1.00 35.00 309 ARG A CA 1
ATOM 2363 C C . ARG A 1 311 ? -38.272 36.035 4.435 1.00 34.52 309 ARG A C 1
ATOM 2364 O O . ARG A 1 311 ? -37.504 36.856 3.926 1.00 23.97 309 ARG A O 1
ATOM 2373 N N . ASP B 1 5 ? 6.591 -11.917 -11.951 1.00 41.62 3 ASP B N 1
ATOM 2374 C CA . ASP B 1 5 ? 6.319 -11.618 -10.550 1.00 37.37 3 ASP B CA 1
ATOM 2375 C C . ASP B 1 5 ? 4.814 -11.564 -10.279 1.00 35.18 3 ASP B C 1
ATOM 2376 O O . ASP B 1 5 ? 4.169 -10.544 -10.536 1.00 37.69 3 ASP B O 1
ATOM 2378 N N . GLN B 1 6 ? 4.263 -12.658 -9.756 1.00 35.58 4 GLN B N 1
ATOM 2379 C CA . GLN B 1 6 ? 2.822 -12.765 -9.563 1.00 30.93 4 GLN B CA 1
ATOM 2380 C C . GLN B 1 6 ? 2.400 -12.139 -8.238 1.00 29.42 4 GLN B C 1
ATOM 2381 O O . GLN B 1 6 ? 2.993 -12.409 -7.187 1.00 28.70 4 GLN B O 1
ATOM 2387 N N . VAL B 1 7 ? 1.362 -11.311 -8.296 1.00 23.52 5 VAL B N 1
ATOM 2388 C CA . VAL B 1 7 ? 0.751 -10.692 -7.124 1.00 21.71 5 VAL B CA 1
ATOM 2389 C C . VAL B 1 7 ? -0.530 -11.458 -6.805 1.00 16.32 5 VAL B C 1
ATOM 2390 O O . VAL B 1 7 ? -1.430 -11.538 -7.645 1.00 18.62 5 VAL B O 1
ATOM 2394 N N . SER B 1 8 ? -0.632 -12.026 -5.606 1.00 16.00 6 SER B N 1
ATOM 2395 C CA . SER B 1 8 ? -1.873 -12.696 -5.228 1.00 16.16 6 SER B CA 1
ATOM 2396 C C . SER B 1 8 ? -2.929 -11.656 -4.879 1.00 17.21 6 SER B C 1
ATOM 2397 O O . SER B 1 8 ? -2.641 -10.6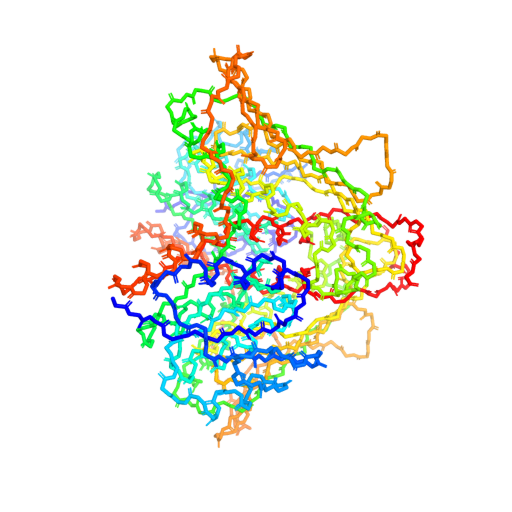50 -4.216 1.00 16.16 6 SER B O 1
ATOM 2400 N N . LEU B 1 9 ? -4.158 -11.901 -5.332 1.00 16.10 7 LEU B N 1
ATOM 2401 C CA . LEU B 1 9 ? -5.188 -10.870 -5.355 1.00 16.48 7 LEU B CA 1
ATOM 2402 C C . LEU B 1 9 ? -6.507 -11.376 -4.793 1.00 14.46 7 LEU B C 1
ATOM 2403 O O . LEU B 1 9 ? -6.947 -12.494 -5.089 1.00 16.24 7 LEU B O 1
ATOM 2408 N N . GLY B 1 10 ? -7.127 -10.561 -3.954 1.00 15.32 8 GLY B N 1
ATOM 2409 C CA . GLY B 1 10 ? -8.491 -10.785 -3.516 1.00 14.10 8 GLY B CA 1
ATOM 2410 C C . GLY B 1 10 ? -9.413 -9.728 -4.094 1.00 15.82 8 GLY B C 1
ATOM 2411 O O . GLY B 1 10 ? -9.022 -8.568 -4.248 1.00 16.52 8 GLY B O 1
ATOM 2412 N N . VAL B 1 11 ? -10.642 -10.120 -4.416 1.00 15.62 9 VAL B N 1
ATOM 2413 C CA . VAL B 1 11 ? -11.661 -9.197 -4.909 1.00 15.39 9 VAL B CA 1
ATOM 2414 C C . VAL B 1 11 ? -12.785 -9.127 -3.886 1.00 18.43 9 VAL B C 1
ATOM 2415 O O . VAL B 1 11 ? -13.302 -10.161 -3.443 1.00 17.59 9 VAL B O 1
ATOM 2419 N N . VAL B 1 12 ? -13.174 -7.909 -3.527 1.00 15.60 10 VAL B N 1
ATOM 2420 C CA . VAL B 1 12 ? -14.129 -7.654 -2.458 1.00 16.85 10 VAL B CA 1
ATOM 2421 C C . VAL B 1 12 ? -15.349 -6.994 -3.067 1.00 17.60 10 VAL B C 1
ATOM 2422 O O . VAL B 1 12 ? -15.265 -5.872 -3.582 1.00 17.55 10 VAL B O 1
ATOM 2426 N N . GLY B 1 13 ? -16.484 -7.673 -2.993 1.00 19.42 11 GLY B N 1
ATOM 2427 C CA . GLY B 1 13 ? -17.673 -7.180 -3.644 1.00 17.99 11 GLY B CA 1
ATOM 2428 C C . GLY B 1 13 ? -17.816 -7.832 -4.993 1.00 21.14 11 GLY B C 1
ATOM 2429 O O . GLY B 1 13 ? -17.214 -7.405 -5.982 1.00 27.76 11 GLY B O 1
ATOM 2430 N N . ILE B 1 14 ? -18.591 -8.903 -5.040 1.00 19.11 12 ILE B N 1
ATOM 2431 C CA . ILE B 1 14 ? -18.797 -9.601 -6.296 1.00 19.09 12 ILE B CA 1
ATOM 2432 C C . ILE B 1 14 ? -20.201 -9.277 -6.787 1.00 26.89 12 ILE B C 1
ATOM 2433 O O . ILE B 1 14 ? -21.123 -10.093 -6.675 1.00 29.76 12 ILE B O 1
ATOM 2438 N N . GLY B 1 15 ? -20.367 -8.069 -7.308 1.00 27.23 13 GLY B N 1
ATOM 2439 C CA . GLY B 1 15 ? -21.550 -7.638 -8.024 1.00 30.99 13 GLY B CA 1
ATOM 2440 C C . GLY B 1 15 ? -21.367 -7.776 -9.520 1.00 31.26 13 GLY B C 1
ATOM 2441 O O . GLY B 1 15 ? -20.517 -8.533 -10.000 1.00 26.86 13 GLY B O 1
ATOM 2442 N N . LYS B 1 16 ? -22.162 -7.024 -10.280 1.00 31.01 14 LYS B N 1
ATOM 2443 C CA . LYS B 1 16 ? -22.114 -7.218 -11.725 1.00 32.13 14 LYS B CA 1
ATOM 2444 C C . LYS B 1 16 ? -20.836 -6.646 -12.336 1.00 31.31 14 LYS B C 1
ATOM 2445 O O . LYS B 1 16 ? -20.293 -7.226 -13.281 1.00 31.42 14 LYS B O 1
ATOM 2451 N N . ILE B 1 17 ? -20.326 -5.532 -11.801 1.00 29.78 15 ILE B N 1
ATOM 2452 C CA . ILE B 1 17 ? -19.090 -4.958 -12.331 1.00 28.36 15 ILE B CA 1
ATOM 2453 C C . ILE B 1 17 ? -17.911 -5.897 -12.086 1.00 25.82 15 ILE B C 1
ATOM 2454 O O . ILE B 1 17 ? -17.021 -6.038 -12.934 1.00 22.76 15 ILE B O 1
ATOM 2459 N N . ALA B 1 18 ? -17.882 -6.549 -10.926 1.00 25.56 16 ALA B N 1
ATOM 2460 C CA . ALA B 1 18 ? -16.820 -7.508 -10.647 1.00 24.70 16 ALA B CA 1
ATOM 2461 C C . ALA B 1 18 ? -16.882 -8.678 -11.615 1.00 26.28 16 ALA B C 1
ATOM 2462 O O . ALA B 1 18 ? -15.874 -9.048 -12.227 1.00 26.91 16 ALA B O 1
ATOM 2464 N N . ARG B 1 19 ? -18.076 -9.251 -11.788 1.00 29.57 17 ARG B N 1
ATOM 2465 C CA . ARG B 1 19 ? -18.208 -10.440 -12.622 1.00 30.61 17 ARG B CA 1
ATOM 2466 C C . ARG B 1 19 ? -18.039 -10.096 -14.097 1.00 30.25 17 ARG B C 1
ATOM 2467 O O . ARG B 1 19 ? -17.458 -10.876 -14.862 1.00 33.95 17 ARG B O 1
ATOM 2475 N N . ASP B 1 20 ? -18.528 -8.925 -14.520 1.00 32.45 18 ASP B N 1
ATOM 2476 C CA . ASP B 1 20 ? -18.487 -8.575 -15.936 1.00 35.11 18 ASP B CA 1
ATOM 2477 C C . ASP B 1 20 ? -17.153 -7.975 -16.358 1.00 31.88 18 ASP B C 1
ATOM 2478 O O . ASP B 1 20 ? -16.691 -8.237 -17.474 1.00 32.34 18 ASP B O 1
ATOM 2483 N N . GLN B 1 21 ? -16.516 -7.176 -15.498 1.00 26.24 19 GLN B N 1
ATOM 2484 C CA . GLN B 1 21 ? -15.286 -6.502 -15.896 1.00 23.88 19 GLN B CA 1
ATOM 2485 C C . GLN B 1 21 ? -14.053 -6.931 -15.116 1.00 21.46 19 GLN B C 1
ATOM 2486 O O . GLN B 1 21 ? -13.006 -7.160 -15.724 1.00 23.35 19 GLN B O 1
ATOM 2492 N N . HIS B 1 22 ? -14.135 -7.048 -13.788 1.00 20.44 20 HIS B N 1
ATOM 2493 C CA . HIS B 1 22 ? -12.918 -7.264 -13.009 1.00 19.92 20 HIS B CA 1
ATOM 2494 C C . HIS B 1 22 ? -12.381 -8.682 -13.165 1.00 19.17 20 HIS B C 1
ATOM 2495 O O . HIS B 1 22 ? -11.213 -8.873 -13.522 1.00 19.41 20 HIS B O 1
ATOM 2502 N N . LEU B 1 23 ? -13.209 -9.682 -12.866 1.00 20.91 21 LEU B N 1
ATOM 2503 C CA . LEU B 1 23 ? -12.748 -11.066 -12.955 1.00 24.68 21 LEU B CA 1
ATOM 2504 C C . LEU B 1 23 ? -12.246 -11.431 -14.350 1.00 23.69 21 LEU B C 1
ATOM 2505 O O . LEU B 1 23 ? -11.163 -12.034 -14.441 1.00 27.02 21 LEU B O 1
ATOM 2510 N N . PRO B 1 24 ? -12.927 -11.088 -15.452 1.00 23.23 22 PRO B N 1
ATOM 2511 C CA . PRO B 1 24 ? -12.322 -11.352 -16.772 1.00 27.06 22 PRO B CA 1
ATOM 2512 C C . PRO B 1 24 ? -10.987 -10.653 -16.982 1.00 23.53 22 PRO B C 1
ATOM 2513 O O . PRO B 1 24 ? -10.070 -11.245 -17.566 1.00 28.88 22 PRO B O 1
ATOM 2517 N N . ALA B 1 25 ? -10.836 -9.410 -16.513 1.00 23.05 23 ALA B N 1
ATOM 2518 C CA . ALA B 1 25 ? -9.567 -8.718 -16.710 1.00 22.78 23 ALA B CA 1
ATOM 2519 C C . ALA B 1 25 ? -8.459 -9.338 -15.864 1.00 25.91 23 ALA B C 1
ATOM 2520 O O . ALA B 1 25 ? -7.317 -9.466 -16.325 1.00 22.80 23 ALA B O 1
ATOM 2522 N N . ILE B 1 26 ? -8.778 -9.717 -14.622 1.00 22.84 24 ILE B N 1
ATOM 2523 C CA . ILE B 1 26 ? -7.788 -10.338 -13.744 1.00 20.44 24 ILE B CA 1
ATOM 2524 C C . ILE B 1 26 ? -7.333 -11.670 -14.320 1.00 24.77 24 ILE B C 1
ATOM 2525 O O . ILE B 1 26 ? -6.133 -11.974 -14.369 1.00 25.01 24 ILE B O 1
ATOM 2530 N N . ASP B 1 27 ? -8.291 -12.487 -14.760 1.00 27.02 25 ASP B N 1
ATOM 2531 C CA . ASP B 1 27 ? -7.976 -13.823 -15.249 1.00 28.96 25 ASP B CA 1
ATOM 2532 C C . ASP B 1 27 ? -7.133 -13.781 -16.514 1.00 27.58 25 ASP B C 1
ATOM 2533 O O . ASP B 1 27 ? -6.456 -14.765 -16.831 1.00 32.40 25 ASP B O 1
ATOM 2538 N N . ALA B 1 28 ? -7.133 -12.658 -17.222 1.00 29.01 26 ALA B N 1
ATOM 2539 C CA . ALA B 1 28 ? -6.323 -12.481 -18.416 1.00 31.02 26 ALA B CA 1
ATOM 2540 C C . ALA B 1 28 ? -5.010 -11.760 -18.143 1.00 29.16 26 ALA B C 1
ATOM 2541 O O . ALA B 1 28 ? -4.238 -11.536 -19.078 1.00 31.24 26 ALA B O 1
ATOM 2543 N N . GLU B 1 29 ? -4.736 -11.387 -16.895 1.00 29.25 27 GLU B N 1
ATOM 2544 C CA . GLU B 1 29 ? -3.498 -10.698 -16.550 1.00 28.96 27 GLU B CA 1
ATOM 2545 C C . GLU B 1 29 ? -2.549 -11.658 -15.846 1.00 31.61 27 GLU B C 1
ATOM 2546 O O . GLU B 1 29 ? -2.842 -12.099 -14.721 1.00 28.79 27 GLU B O 1
ATOM 2552 N N . PRO B 1 30 ? -1.408 -11.999 -16.451 1.00 33.62 28 PRO B N 1
ATOM 2553 C CA . PRO B 1 30 ? -0.519 -12.992 -15.829 1.00 32.05 28 PRO B CA 1
ATOM 2554 C C . PRO B 1 30 ? 0.107 -12.507 -14.537 1.00 32.12 28 PRO B C 1
ATOM 2555 O O . PRO B 1 30 ? 0.466 -13.333 -13.689 1.00 35.19 28 PRO B O 1
ATOM 2559 N N . GLY B 1 31 ? 0.256 -11.194 -14.368 1.00 30.69 29 GLY B N 1
ATOM 2560 C CA . GLY B 1 31 ? 0.878 -10.640 -13.181 1.00 31.92 29 GLY B CA 1
ATOM 2561 C C . GLY B 1 31 ? 0.076 -10.796 -11.907 1.00 23.40 29 GLY B C 1
ATOM 2562 O O . GLY B 1 31 ? 0.591 -10.456 -10.837 1.00 25.62 29 GLY B O 1
ATOM 2563 N N . PHE B 1 32 ? -1.158 -11.280 -11.990 1.00 24.41 30 PHE B N 1
ATOM 2564 C CA . PHE B 1 32 ? -1.992 -11.492 -10.819 1.00 21.92 30 PHE B CA 1
ATOM 2565 C C . PHE B 1 32 ? -2.422 -12.946 -10.746 1.00 21.91 30 PHE B C 1
ATOM 2566 O O . PHE B 1 32 ? -2.600 -13.612 -11.770 1.00 24.32 30 PHE B O 1
ATO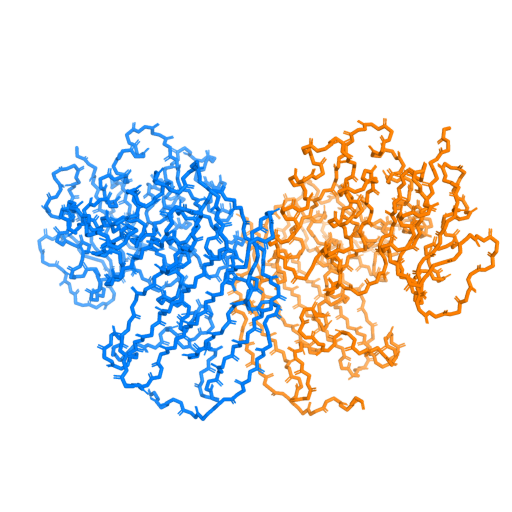M 2574 N N . LYS B 1 33 ? -2.592 -13.429 -9.523 1.00 21.63 31 LYS B N 1
ATOM 2575 C CA . LYS B 1 33 ? -3.230 -14.715 -9.272 1.00 22.26 31 LYS B CA 1
ATOM 2576 C C . LYS B 1 33 ? -4.456 -14.451 -8.409 1.00 20.35 31 LYS B C 1
ATOM 2577 O O . LYS B 1 33 ? -4.327 -14.045 -7.248 1.00 20.89 31 LYS B O 1
ATOM 2583 N N . LEU B 1 34 ? -5.640 -14.660 -8.986 1.00 18.36 32 LEU B N 1
ATOM 2584 C CA . LEU B 1 34 ? -6.880 -14.542 -8.236 1.00 20.07 32 LEU B CA 1
ATOM 2585 C C . LEU B 1 34 ? -6.949 -15.643 -7.190 1.00 21.06 32 LEU B C 1
ATOM 2586 O O . LEU B 1 34 ? -6.970 -16.835 -7.520 1.00 23.89 32 LEU B O 1
ATOM 2591 N N . THR B 1 35 ? -6.983 -15.243 -5.934 1.00 17.78 33 THR B N 1
ATOM 2592 C CA . THR B 1 35 ? -6.822 -16.146 -4.806 1.00 16.95 33 THR B CA 1
ATOM 2593 C C . THR B 1 35 ? -8.069 -16.254 -3.945 1.00 20.58 33 THR B C 1
ATOM 2594 O O . THR B 1 35 ? -8.414 -17.351 -3.487 1.00 18.39 33 THR B O 1
ATOM 2598 N N . ALA B 1 36 ? -8.766 -15.143 -3.718 1.00 15.81 34 ALA B N 1
ATOM 2599 C CA . ALA B 1 36 ? -9.865 -15.109 -2.773 1.00 15.78 34 ALA B CA 1
ATOM 2600 C C . ALA B 1 36 ? -10.887 -14.089 -3.255 1.00 15.62 34 ALA B C 1
ATOM 2601 O O . ALA B 1 36 ? -10.540 -13.138 -3.957 1.00 18.90 34 ALA B O 1
ATOM 2603 N N . CYS B 1 37 ? -12.146 -14.299 -2.867 1.00 18.89 35 CYS B N 1
ATOM 2604 C CA . CYS B 1 37 ? -13.229 -13.349 -3.103 1.00 16.10 35 CYS B CA 1
ATOM 2605 C C . CYS B 1 37 ? -14.047 -13.204 -1.828 1.00 21.26 35 CYS B C 1
ATOM 2606 O O . CYS B 1 37 ? -14.111 -14.119 -1.000 1.00 20.39 35 CYS B O 1
ATOM 2609 N N . ALA B 1 38 ? -14.677 -12.044 -1.667 1.00 17.00 36 ALA B N 1
ATOM 2610 C CA . ALA B 1 38 ? -15.585 -11.822 -0.554 1.00 17.72 36 ALA B CA 1
ATOM 2611 C C . ALA B 1 38 ? -16.861 -11.172 -1.063 1.00 21.67 36 ALA B C 1
ATOM 2612 O O . ALA B 1 38 ? -16.809 -10.135 -1.733 1.00 18.91 36 ALA B O 1
ATOM 2614 N N . SER B 1 39 ? -17.996 -11.785 -0.746 1.00 19.78 37 SER B N 1
ATOM 2615 C CA . SER B 1 39 ? -19.298 -11.200 -1.035 1.00 18.88 37 SER B CA 1
ATOM 2616 C C . SER B 1 39 ? -20.341 -11.990 -0.264 1.00 19.90 37 SER B C 1
ATOM 2617 O O . SER B 1 39 ? -20.054 -13.043 0.307 1.00 18.46 37 SER B O 1
ATOM 2620 N N . ARG B 1 40 ? -21.558 -11.466 -0.246 1.00 17.85 38 ARG B N 1
ATOM 2621 C CA . ARG B 1 40 ? -22.665 -12.176 0.373 1.00 16.64 38 ARG B CA 1
ATOM 2622 C C . ARG B 1 40 ? -23.572 -12.798 -0.667 1.00 19.45 38 ARG B C 1
ATOM 2623 O O . ARG B 1 40 ? -24.695 -13.206 -0.351 1.00 21.51 38 ARG B O 1
ATOM 2631 N N . HIS B 1 41 ? -23.101 -12.878 -1.898 1.00 15.74 39 HIS B N 1
ATOM 2632 C CA . HIS B 1 41 ? -23.849 -13.471 -2.990 1.00 16.88 39 HIS B CA 1
ATOM 2633 C C . HIS B 1 41 ? -23.332 -14.871 -3.263 1.00 18.99 39 HIS B C 1
ATOM 2634 O O . HIS B 1 41 ? -22.816 -15.524 -2.354 1.00 24.39 39 HIS B O 1
ATOM 2641 N N . ALA B 1 42 ? -23.476 -15.352 -4.491 1.00 21.71 40 ALA B N 1
ATOM 2642 C CA . ALA B 1 42 ? -23.088 -16.721 -4.798 1.00 21.09 40 ALA B CA 1
ATOM 2643 C C . ALA B 1 42 ? -21.583 -16.917 -4.659 1.00 23.89 40 ALA B C 1
ATOM 2644 O O . ALA B 1 42 ? -20.788 -16.024 -4.970 1.00 25.97 40 ALA B O 1
ATOM 2646 N N . GLU B 1 43 ? -21.207 -18.108 -4.190 1.00 24.84 41 GLU B N 1
ATOM 2647 C CA . GLU B 1 43 ? -19.809 -18.512 -4.149 1.00 25.73 41 GLU B CA 1
ATOM 2648 C C . GLU B 1 43 ? -19.183 -18.399 -5.533 1.00 29.97 41 GLU B C 1
ATOM 2649 O O . GLU B 1 43 ? -19.798 -18.767 -6.538 1.00 29.57 41 GLU B O 1
ATOM 2655 N N . VAL B 1 44 ? -17.953 -17.890 -5.583 1.00 25.20 42 VAL B N 1
ATOM 2656 C CA . VAL B 1 44 ? -17.185 -17.801 -6.823 1.00 28.35 42 VAL B CA 1
ATOM 2657 C C . VAL B 1 44 ? -16.386 -19.089 -7.002 1.00 29.31 42 VAL B C 1
ATOM 2658 O O . VAL B 1 44 ? -15.705 -19.544 -6.075 1.00 25.00 42 VAL B O 1
ATOM 2662 N N . THR B 1 45 ? -16.452 -19.666 -8.200 1.00 29.12 43 THR B N 1
ATOM 2663 C CA . THR B 1 45 ? -15.785 -20.935 -8.460 1.00 27.19 43 THR B CA 1
ATOM 2664 C C . THR B 1 45 ? -14.283 -20.742 -8.648 1.00 29.40 43 THR B C 1
ATOM 2665 O O . THR B 1 45 ? -13.840 -19.795 -9.299 1.00 33.01 43 THR B O 1
ATOM 2669 N N . GLY B 1 46 ? -13.495 -21.645 -8.057 1.00 26.10 44 GLY B N 1
ATOM 2670 C CA . GLY B 1 46 ? -12.070 -21.686 -8.315 1.00 26.61 44 GLY B CA 1
ATOM 2671 C C . GLY B 1 46 ? -11.211 -20.864 -7.376 1.00 25.48 44 GLY B C 1
ATOM 2672 O O . GLY B 1 46 ? -9.988 -20.825 -7.557 1.00 31.60 44 GLY B O 1
ATOM 2673 N N . VAL B 1 47 ? -11.807 -20.213 -6.382 1.00 26.40 45 VAL B N 1
ATOM 2674 C CA . VAL B 1 47 ? -11.085 -19.400 -5.414 1.00 22.40 45 VAL B CA 1
ATOM 2675 C C . VAL B 1 47 ? -11.622 -19.734 -4.032 1.00 22.52 45 VAL B C 1
ATOM 2676 O O . VAL B 1 47 ? -12.648 -20.396 -3.886 1.00 24.70 45 VAL B O 1
ATOM 2680 N N . ARG B 1 48 ? -10.918 -19.259 -3.009 1.00 19.04 46 ARG B N 1
ATOM 2681 C CA . ARG B 1 48 ? -11.423 -19.350 -1.649 1.00 20.81 46 ARG B CA 1
ATOM 2682 C C . ARG B 1 48 ? -12.409 -18.213 -1.386 1.00 20.83 46 ARG B C 1
ATOM 2683 O O . ARG B 1 48 ? -12.116 -17.046 -1.669 1.00 22.43 46 ARG B O 1
ATOM 2691 N N . ASN B 1 49 ? -13.580 -18.549 -0.849 1.00 22.06 47 ASN B N 1
ATOM 2692 C CA . ASN B 1 49 ? -14.684 -17.604 -0.709 1.00 20.24 47 ASN B CA 1
ATOM 2693 C C . ASN B 1 49 ? -14.943 -17.241 0.747 1.00 20.21 47 ASN B C 1
ATOM 2694 O O . ASN B 1 49 ? -14.852 -18.086 1.642 1.00 20.31 47 ASN B O 1
ATOM 2699 N N . TYR B 1 50 ? -15.321 -15.984 0.962 1.00 17.07 48 TYR B N 1
ATOM 2700 C CA . TYR B 1 50 ? -15.633 -15.441 2.275 1.00 18.31 48 TYR B CA 1
ATOM 2701 C C . TYR B 1 50 ? -16.852 -14.549 2.121 1.00 17.75 48 TYR B C 1
ATOM 2702 O O . TYR B 1 50 ? -17.159 -14.090 1.020 1.00 19.01 48 TYR B O 1
ATOM 2711 N N . ARG B 1 51 ? -17.557 -14.320 3.229 1.00 20.27 49 ARG B N 1
ATOM 2712 C CA . ARG B 1 51 ? -18.773 -13.520 3.195 1.00 23.61 49 ARG B CA 1
ATOM 2713 C C . ARG B 1 51 ? -18.544 -12.089 3.640 1.00 27.69 49 ARG B C 1
ATOM 2714 O O . ARG B 1 51 ? -19.459 -11.266 3.541 1.00 25.73 49 ARG B O 1
ATOM 2722 N N . ASP B 1 52 ? -17.348 -11.778 4.126 1.00 24.31 50 ASP B N 1
ATOM 2723 C CA . ASP B 1 52 ? -17.002 -10.418 4.488 1.00 28.30 50 ASP B CA 1
ATOM 2724 C C . ASP B 1 52 ? -15.492 -10.289 4.395 1.00 25.53 50 ASP B C 1
ATOM 2725 O O . ASP B 1 52 ? -14.761 -11.285 4.368 1.00 22.37 50 ASP B O 1
ATOM 2730 N N . LEU B 1 53 ? -15.034 -9.042 4.331 1.00 22.94 51 LEU B N 1
ATOM 2731 C CA . LEU B 1 53 ? -13.602 -8.806 4.200 1.00 23.56 51 LEU B CA 1
ATOM 2732 C C . LEU B 1 53 ? -12.843 -9.173 5.468 1.00 24.08 51 LEU B C 1
ATOM 2733 O O . LEU B 1 53 ? -11.700 -9.636 5.382 1.00 17.29 51 LEU B O 1
ATOM 2738 N N . ARG B 1 54 ? -13.439 -8.977 6.649 1.00 22.70 52 ARG B N 1
ATOM 2739 C CA . ARG B 1 54 ? -12.746 -9.355 7.877 1.00 24.03 52 ARG B CA 1
ATOM 2740 C C . ARG B 1 54 ? -12.363 -10.830 7.860 1.00 22.19 52 ARG B C 1
ATOM 2741 O O . ARG B 1 54 ? -11.248 -11.191 8.253 1.00 22.53 52 ARG B O 1
ATOM 2749 N N . ALA B 1 55 ? -13.274 -11.695 7.403 1.00 24.21 53 ALA B N 1
ATOM 2750 C CA . ALA B 1 55 ? -12.984 -13.126 7.367 1.00 23.23 53 ALA B CA 1
ATOM 2751 C C . ALA B 1 55 ? -11.917 -13.441 6.329 1.00 20.62 53 ALA B C 1
ATOM 2752 O O . ALA B 1 55 ? -11.024 -14.263 6.575 1.00 20.55 53 ALA B O 1
ATOM 2754 N N . LEU B 1 56 ? -11.986 -12.784 5.169 1.00 18.58 54 LEU B N 1
ATOM 2755 C CA . LEU B 1 56 ? -10.976 -12.987 4.137 1.00 16.52 54 LEU B CA 1
ATOM 2756 C C . LEU B 1 56 ? -9.591 -12.613 4.650 1.00 18.06 54 LEU B C 1
ATOM 2757 O O . LEU B 1 56 ? -8.628 -13.371 4.483 1.00 17.67 54 LEU B O 1
ATOM 2762 N N . LEU B 1 57 ? -9.465 -11.436 5.271 1.00 15.82 55 LEU B N 1
ATOM 2763 C CA . LEU B 1 57 ? -8.157 -10.995 5.750 1.00 17.64 55 LEU B CA 1
ATOM 2764 C C . LEU B 1 57 ? -7.626 -11.919 6.835 1.00 17.43 55 LEU B C 1
ATOM 2765 O O . LEU B 1 57 ? -6.420 -12.189 6.899 1.00 17.51 55 LEU B O 1
ATOM 2770 N N . ALA B 1 58 ? -8.510 -12.412 7.702 1.00 18.03 56 ALA B N 1
ATOM 2771 C CA . ALA B 1 58 ? -8.064 -13.287 8.780 1.00 22.01 56 ALA B CA 1
ATOM 2772 C C . ALA B 1 58 ? -7.530 -14.608 8.244 1.00 19.22 56 ALA B C 1
ATOM 2773 O O . ALA B 1 58 ? -6.614 -15.194 8.839 1.00 20.98 56 ALA B O 1
ATOM 2775 N N . ALA B 1 59 ? -8.076 -15.085 7.126 1.00 17.43 57 ALA B N 1
ATOM 2776 C CA . ALA B 1 59 ? -7.705 -16.383 6.579 1.00 18.54 57 ALA B CA 1
ATOM 2777 C C . ALA B 1 59 ? -6.688 -16.302 5.454 1.00 16.15 57 ALA B C 1
ATOM 2778 O O . ALA B 1 59 ? -6.160 -17.350 5.049 1.00 18.85 57 ALA B O 1
ATOM 2780 N N . GLU B 1 60 ? -6.394 -15.097 4.948 1.00 15.82 58 GLU B N 1
ATOM 2781 C CA . GLU B 1 60 ? -5.481 -14.947 3.823 1.00 15.04 58 GLU B CA 1
ATOM 2782 C C . GLU B 1 60 ? -4.318 -14.032 4.184 1.00 16.36 58 GLU B C 1
ATOM 2783 O O . GLU B 1 60 ? -4.145 -12.969 3.578 1.00 17.17 58 GLU B O 1
ATOM 2789 N N . ARG B 1 61 ? -3.519 -14.431 5.177 1.00 14.31 59 ARG B N 1
ATOM 2790 C CA . ARG B 1 61 ? -2.452 -13.559 5.659 1.00 16.59 59 ARG B CA 1
ATOM 2791 C C . ARG B 1 61 ? -1.368 -13.316 4.610 1.00 17.69 59 ARG B C 1
ATOM 2792 O O . ARG B 1 61 ? -0.731 -12.254 4.624 1.00 18.78 59 ARG B O 1
ATOM 2794 N N . GLU B 1 62 ? -1.125 -14.267 3.712 1.00 16.41 60 GLU B N 1
ATOM 2795 C CA . GLU B 1 62 ? -0.094 -14.123 2.691 1.00 15.27 60 GLU B CA 1
ATOM 2796 C C . GLU B 1 62 ? -0.557 -13.338 1.479 1.00 15.82 60 GLU B C 1
ATOM 2797 O O . GLU B 1 62 ? 0.264 -13.032 0.611 1.00 16.18 60 GLU B O 1
ATOM 2803 N N . LEU B 1 63 ? -1.846 -13.039 1.387 1.00 13.47 61 LEU B N 1
ATOM 2804 C CA . LEU B 1 63 ? -2.386 -12.362 0.223 1.00 15.51 61 LEU B CA 1
ATOM 2805 C C . LEU B 1 63 ? -1.700 -11.013 0.050 1.00 14.01 61 LEU B C 1
ATOM 2806 O O . LEU B 1 63 ? -1.449 -10.312 1.027 1.00 14.53 61 LEU B O 1
ATOM 2811 N N . ASP B 1 64 ? -1.403 -10.648 -1.198 1.00 14.45 62 ASP B N 1
ATOM 2812 C CA . ASP B 1 64 ? -0.665 -9.415 -1.463 1.00 13.15 62 ASP B CA 1
ATOM 2813 C C . ASP B 1 64 ? -1.567 -8.197 -1.595 1.00 14.42 62 ASP B C 1
ATOM 2814 O O . ASP B 1 64 ? -1.188 -7.099 -1.172 1.00 14.09 62 ASP B O 1
ATOM 2819 N N . ALA B 1 65 ? -2.726 -8.346 -2.225 1.00 13.17 63 ALA B N 1
ATOM 2820 C CA . ALA B 1 65 ? -3.473 -7.179 -2.660 1.00 12.36 63 ALA B CA 1
ATOM 2821 C C . ALA B 1 65 ? -4.959 -7.481 -2.683 1.00 13.66 63 ALA B C 1
ATOM 2822 O O . ALA B 1 65 ? -5.373 -8.633 -2.851 1.00 14.22 63 ALA B O 1
ATOM 2824 N N . VAL B 1 66 ? -5.760 -6.436 -2.538 1.00 13.83 64 VAL B N 1
ATOM 2825 C CA . VAL B 1 66 ? -7.197 -6.545 -2.740 1.00 14.37 64 VAL B CA 1
ATOM 2826 C C . VAL B 1 66 ? -7.665 -5.463 -3.703 1.00 12.43 64 V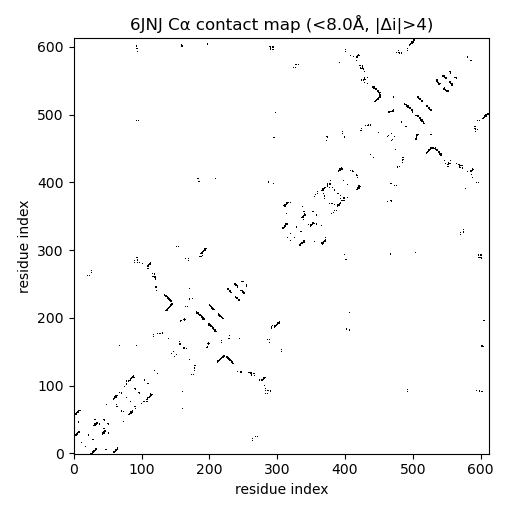AL B C 1
ATOM 2827 O O . VAL B 1 66 ? -7.109 -4.362 -3.771 1.00 12.22 64 VAL B O 1
ATOM 2831 N N . SER B 1 67 ? -8.719 -5.793 -4.438 1.00 12.40 65 SER B N 1
ATOM 2832 C CA . SER B 1 67 ? -9.401 -4.876 -5.332 1.00 12.41 65 SER B CA 1
ATOM 2833 C C . SER B 1 67 ? -10.838 -4.740 -4.843 1.00 12.44 65 SER B C 1
ATOM 2834 O O . SER B 1 67 ? -11.549 -5.741 -4.711 1.00 12.92 65 SER B O 1
ATOM 2837 N N . LEU B 1 68 ? -11.258 -3.505 -4.560 1.00 14.09 66 LEU B N 1
ATOM 2838 C CA . LEU B 1 68 ? -12.538 -3.224 -3.919 1.00 12.57 66 LEU B CA 1
ATOM 2839 C C . LEU B 1 68 ? -13.552 -2.780 -4.959 1.00 14.05 66 LEU B C 1
ATOM 2840 O O . LEU B 1 68 ? -13.373 -1.747 -5.626 1.00 15.10 66 LEU B O 1
ATOM 2845 N N . CYS B 1 69 ? -14.637 -3.541 -5.067 1.00 16.58 67 CYS B N 1
ATOM 2846 C CA . CYS B 1 69 ? -15.625 -3.330 -6.113 1.00 16.13 67 CYS B CA 1
ATOM 2847 C C . CYS B 1 69 ? -17.029 -3.125 -5.560 1.00 15.99 67 CYS B C 1
ATOM 2848 O O . CYS B 1 69 ? -17.986 -3.063 -6.344 1.00 21.33 67 CYS B O 1
ATOM 2851 N N . ALA B 1 70 ? -17.177 -3.013 -4.252 1.00 15.65 68 ALA B N 1
ATOM 2852 C CA . ALA B 1 70 ? -18.480 -2.855 -3.619 1.00 16.57 68 ALA B CA 1
ATOM 2853 C C . ALA B 1 70 ? -18.921 -1.395 -3.745 1.00 17.88 68 ALA B C 1
ATOM 2854 O O . ALA B 1 70 ? -18.219 -0.552 -4.311 1.00 18.44 68 ALA B O 1
ATOM 2856 N N . PRO B 1 71 ? -20.112 -1.044 -3.261 1.00 17.26 69 PRO B N 1
ATOM 2857 C CA . PRO B 1 71 ? -20.563 0.344 -3.368 1.00 18.18 69 PRO B CA 1
ATOM 2858 C C . PRO B 1 71 ? -19.659 1.275 -2.581 1.00 15.62 69 PRO B C 1
ATOM 2859 O O . PRO B 1 71 ? -18.982 0.850 -1.629 1.00 15.47 69 PRO B O 1
ATOM 2863 N N . PRO B 1 72 ? -19.610 2.550 -2.956 1.00 16.43 70 PRO B N 1
ATOM 2864 C CA . PRO B 1 72 ? -18.657 3.460 -2.310 1.00 16.71 70 PRO B CA 1
ATOM 2865 C C . PRO B 1 72 ? -18.945 3.704 -0.844 1.00 16.14 70 PRO B C 1
ATOM 2866 O O . PRO B 1 72 ? -18.027 4.099 -0.128 1.00 14.84 70 PRO B O 1
ATOM 2870 N N . GLN B 1 73 ? -20.170 3.458 -0.366 1.00 15.53 71 GLN B N 1
ATOM 2871 C CA . GLN B 1 73 ? -20.489 3.763 1.023 1.00 16.27 71 GLN B CA 1
ATOM 2872 C C . GLN B 1 73 ? -19.777 2.846 2.005 1.00 15.97 71 GLN B C 1
ATOM 2873 O O . GLN B 1 73 ? -19.685 3.188 3.186 1.00 16.67 71 GLN B O 1
ATOM 2879 N N . VAL B 1 74 ? -19.296 1.690 1.559 1.00 18.04 72 VAL B N 1
ATOM 2880 C CA . VAL B 1 74 ? -18.532 0.792 2.419 1.00 15.76 72 VAL B CA 1
ATOM 2881 C C . VAL B 1 74 ? -17.051 0.806 2.091 1.00 16.87 72 VAL B C 1
ATOM 2882 O O . VAL B 1 74 ? -16.275 0.061 2.718 1.00 17.61 72 VAL B O 1
ATOM 2886 N N . ARG B 1 75 ? -16.629 1.639 1.140 1.00 14.63 73 ARG B N 1
ATOM 2887 C CA . ARG B 1 75 ? -15.254 1.595 0.640 1.00 16.82 73 ARG B CA 1
ATOM 2888 C C . ARG B 1 75 ? -14.240 1.962 1.722 1.00 17.03 73 ARG B C 1
ATOM 2889 O O . ARG B 1 75 ? -13.175 1.341 1.814 1.00 16.16 73 ARG B O 1
ATOM 2897 N N . TYR B 1 76 ? -14.539 2.962 2.559 1.00 15.41 74 TYR B N 1
ATOM 2898 C CA . TYR B 1 76 ? -13.532 3.408 3.520 1.00 13.44 74 TYR B CA 1
ATOM 2899 C C . TYR B 1 76 ? -13.210 2.316 4.530 1.00 14.29 74 TYR B C 1
ATOM 2900 O O . TYR B 1 76 ? -12.035 2.041 4.812 1.00 14.59 74 TYR B O 1
ATOM 2909 N N . ALA B 1 77 ? -14.247 1.714 5.121 1.00 17.14 75 ALA B N 1
ATOM 2910 C CA . ALA B 1 77 ? -14.020 0.687 6.130 1.00 15.74 75 ALA B CA 1
ATOM 2911 C C . ALA B 1 77 ? -13.270 -0.500 5.544 1.00 16.13 75 ALA B C 1
ATOM 2912 O O . ALA B 1 77 ? -12.379 -1.060 6.197 1.00 16.37 75 ALA B O 1
ATOM 2914 N N . GLN B 1 78 ? -13.594 -0.870 4.301 1.00 15.62 76 GLN B N 1
ATOM 2915 C CA . GLN B 1 78 ? -12.910 -1.989 3.658 1.00 13.71 76 GLN B CA 1
ATOM 2916 C C . GLN B 1 78 ? -11.461 -1.645 3.347 1.00 14.01 76 GLN B C 1
ATOM 2917 O O . GLN B 1 78 ? -10.557 -2.426 3.639 1.00 14.76 76 GLN B O 1
ATOM 2923 N N . ALA B 1 79 ? -11.217 -0.478 2.749 1.00 12.75 77 ALA B N 1
ATOM 2924 C CA . ALA B 1 79 ? -9.845 -0.111 2.407 1.00 12.69 77 ALA B CA 1
ATOM 2925 C C . ALA B 1 79 ? -8.991 0.060 3.652 1.00 12.57 77 ALA B C 1
ATOM 2926 O O . ALA B 1 79 ? -7.823 -0.349 3.675 1.00 15.36 77 ALA B O 1
ATOM 2928 N N . ARG B 1 80 ? -9.556 0.656 4.705 1.00 13.77 78 ARG B N 1
ATOM 2929 C CA . ARG B 1 80 ? -8.818 0.801 5.952 1.00 12.96 78 ARG B CA 1
ATOM 2930 C C . ARG B 1 80 ? -8.442 -0.557 6.522 1.00 14.54 78 ARG B C 1
ATOM 2931 O O . ARG B 1 80 ? -7.292 -0.781 6.916 1.00 15.14 78 ARG B O 1
ATOM 2939 N N . ALA B 1 81 ? -9.392 -1.486 6.547 1.00 15.10 79 ALA B N 1
ATOM 2940 C CA . ALA B 1 81 ? -9.077 -2.797 7.095 1.00 14.36 79 ALA B CA 1
ATOM 2941 C C . ALA B 1 81 ? -8.002 -3.479 6.264 1.00 13.77 79 ALA B C 1
ATOM 2942 O O . ALA B 1 81 ? -7.093 -4.115 6.812 1.00 14.17 79 ALA B O 1
ATOM 2944 N N . ALA B 1 82 ? -8.084 -3.351 4.939 1.00 14.06 80 ALA B N 1
ATOM 2945 C CA . ALA B 1 82 ? -7.096 -3.995 4.076 1.00 14.53 80 ALA B CA 1
ATOM 2946 C C . ALA B 1 82 ? -5.713 -3.390 4.276 1.00 13.37 80 ALA B C 1
ATOM 2947 O O . ALA B 1 82 ? -4.721 -4.121 4.410 1.00 15.27 80 ALA B O 1
ATOM 2949 N N . LEU B 1 83 ? -5.624 -2.054 4.302 1.00 13.12 81 LEU B N 1
ATOM 2950 C CA . LEU B 1 83 ? -4.331 -1.417 4.563 1.00 12.19 81 LEU B CA 1
ATOM 2951 C C . LEU B 1 83 ? -3.797 -1.784 5.947 1.00 14.32 81 LEU B C 1
ATOM 2952 O O . LEU B 1 83 ? -2.599 -2.070 6.103 1.00 14.58 81 LEU B O 1
ATOM 2957 N N . GLU B 1 84 ? -4.664 -1.790 6.966 1.00 14.70 82 GLU B N 1
ATOM 2958 C CA . GLU B 1 84 ? -4.220 -2.176 8.306 1.00 16.47 82 GLU B CA 1
ATOM 2959 C C . GLU B 1 84 ? -3.701 -3.605 8.333 1.00 18.11 82 GLU B C 1
ATOM 2960 O O . GLU B 1 84 ? -2.779 -3.907 9.092 1.00 18.20 82 GLU B O 1
ATOM 2966 N N . ALA B 1 85 ? -4.276 -4.486 7.518 1.00 16.25 83 ALA B N 1
ATOM 2967 C CA . ALA B 1 85 ? -3.839 -5.876 7.422 1.00 16.43 83 ALA B CA 1
ATOM 2968 C C . ALA B 1 85 ? -2.619 -6.057 6.527 1.00 16.01 83 ALA B C 1
ATOM 2969 O O . ALA B 1 85 ? -2.145 -7.187 6.383 1.00 17.93 83 ALA B O 1
ATOM 2971 N N . GLY B 1 86 ? -2.130 -4.997 5.894 1.00 15.53 84 GLY B N 1
ATOM 2972 C CA . GLY B 1 86 ? -0.907 -5.077 5.116 1.00 14.02 84 GLY B CA 1
ATOM 2973 C C . GLY B 1 86 ? -1.062 -5.374 3.643 1.00 15.84 84 GLY B C 1
ATOM 2974 O O . GLY B 1 86 ? -0.113 -5.872 3.032 1.00 16.24 84 GLY B O 1
ATOM 2975 N N . LYS B 1 87 ? -2.219 -5.084 3.046 1.00 12.77 85 LYS B N 1
ATOM 2976 C CA . LYS B 1 87 ? -2.475 -5.348 1.636 1.00 12.98 85 LYS B CA 1
ATOM 2977 C C . LYS B 1 87 ? -2.427 -4.066 0.815 1.00 15.19 85 LYS B C 1
ATOM 2978 O O . LYS B 1 87 ? -2.881 -3.007 1.274 1.00 13.19 85 LYS B O 1
ATOM 2984 N N . HIS B 1 88 ? -1.910 -4.179 -0.410 1.00 12.66 86 HIS B N 1
ATOM 2985 C CA . HIS B 1 88 ? -2.109 -3.141 -1.414 1.00 12.89 86 HIS B CA 1
ATOM 2986 C C . HIS B 1 88 ? -3.580 -3.079 -1.784 1.00 11.79 86 HIS B C 1
ATOM 2987 O O . HIS B 1 88 ? -4.294 -4.079 -1.695 1.00 13.17 86 HIS B O 1
ATOM 2994 N N . VAL B 1 89 ? -4.044 -1.900 -2.198 1.00 11.88 87 VAL B N 1
ATOM 2995 C CA . VAL B 1 89 ? -5.479 -1.675 -2.353 1.00 11.27 87 VAL B CA 1
ATOM 2996 C C . VAL B 1 89 ? -5.767 -0.934 -3.646 1.00 11.56 87 VAL B C 1
ATOM 2997 O O . VAL B 1 89 ? -5.233 0.154 -3.886 1.00 11.96 87 VAL B O 1
ATOM 3001 N N . MET B 1 90 ? -6.646 -1.513 -4.449 1.00 11.21 88 MET B N 1
ATOM 3002 C CA . MET B 1 90 ? -7.199 -0.904 -5.643 1.00 10.08 88 MET B CA 1
ATOM 3003 C C . MET B 1 90 ? -8.655 -0.555 -5.359 1.00 11.68 88 MET B C 1
ATOM 3004 O O . MET B 1 90 ? -9.402 -1.392 -4.841 1.00 11.92 88 MET B O 1
ATOM 3009 N N . LEU B 1 91 ? -9.051 0.672 -5.694 1.00 12.23 89 LEU B N 1
ATOM 3010 C CA . LEU B 1 91 ? -10.388 1.195 -5.428 1.00 11.32 89 LEU B CA 1
ATOM 3011 C C . LEU B 1 91 ? -11.136 1.397 -6.731 1.00 12.75 89 LEU B C 1
ATOM 3012 O O . LEU B 1 91 ? -10.640 2.097 -7.621 1.00 12.83 89 LEU B O 1
ATOM 3017 N N . GLU B 1 92 ? -12.351 0.854 -6.815 1.00 12.38 90 GLU B N 1
ATOM 3018 C CA . GLU B 1 92 ? -13.265 1.316 -7.846 1.00 13.38 90 GLU B CA 1
ATOM 3019 C C . GLU B 1 92 ? -13.556 2.798 -7.647 1.00 13.38 90 GLU B C 1
ATOM 3020 O O . GLU B 1 92 ? -13.285 3.377 -6.595 1.00 11.96 90 GLU B O 1
ATOM 3026 N N . LYS B 1 93 ? -14.168 3.410 -8.696 1.00 13.46 91 LYS B N 1
ATOM 3027 C CA . LYS B 1 93 ? -14.562 4.790 -8.475 1.00 13.13 91 LYS B CA 1
ATOM 3028 C C . LYS B 1 93 ? -16.000 4.851 -7.948 1.00 12.23 91 LYS B C 1
ATOM 3029 O O . LYS B 1 93 ? -16.787 3.918 -8.147 1.00 14.56 91 LYS B O 1
ATOM 3035 N N . PRO B 1 94 ? -16.382 5.922 -7.246 1.00 15.36 92 PRO B N 1
ATOM 3036 C CA . PRO B 1 94 ? -15.485 6.955 -6.731 1.00 17.03 92 PRO B CA 1
ATOM 3037 C C . PRO B 1 94 ? -14.630 6.338 -5.628 1.00 14.45 92 PRO B C 1
ATOM 3038 O O . PRO B 1 94 ? -15.039 5.331 -5.053 1.00 15.15 92 PRO B O 1
ATOM 3042 N N . PRO B 1 95 ? -13.446 6.894 -5.361 1.00 13.14 93 PRO B N 1
ATOM 3043 C CA . PRO B 1 95 ? -12.554 6.257 -4.378 1.00 15.23 93 PRO B CA 1
ATOM 3044 C C . PRO B 1 95 ? -13.086 6.301 -2.965 1.00 14.13 93 PRO B C 1
ATOM 3045 O O . PRO B 1 95 ? -12.589 5.547 -2.120 1.00 17.20 93 PRO B O 1
ATOM 3049 N N . GLY B 1 96 ? -14.088 7.129 -2.693 1.00 15.31 94 GLY B N 1
ATOM 3050 C CA . GLY B 1 96 ? -14.745 7.129 -1.400 1.00 17.00 94 GLY B CA 1
ATOM 3051 C C . GLY B 1 96 ? -16.091 7.804 -1.518 1.00 15.08 94 GLY B C 1
ATOM 3052 O O . GLY B 1 96 ? -16.444 8.355 -2.563 1.00 16.48 94 GLY B O 1
ATOM 3053 N N . ALA B 1 97 ? -16.847 7.752 -0.418 1.00 13.31 95 ALA B N 1
ATOM 3054 C CA . ALA B 1 97 ? -18.086 8.513 -0.298 1.00 13.16 95 ALA B CA 1
ATOM 3055 C C . ALA B 1 97 ? -17.837 9.955 0.127 1.00 14.81 95 ALA B C 1
ATOM 3056 O O . ALA B 1 97 ? -18.754 10.777 0.058 1.00 14.77 95 ALA B O 1
ATOM 3058 N N . THR B 1 98 ? -16.634 10.254 0.608 1.00 13.01 96 THR B N 1
ATOM 3059 C CA . THR B 1 98 ? -16.231 11.585 1.051 1.00 12.48 96 THR B CA 1
ATOM 3060 C C . THR B 1 98 ? -14.793 11.801 0.615 1.00 14.55 96 THR B C 1
ATOM 3061 O O . THR B 1 98 ? -14.076 10.859 0.281 1.00 14.28 96 THR B O 1
ATOM 3065 N N . LEU B 1 99 ? -14.370 13.065 0.635 1.00 13.02 97 LEU B N 1
ATOM 3066 C CA . LEU B 1 99 ? -12.978 13.378 0.345 1.00 12.71 97 LEU B CA 1
ATOM 3067 C C . LEU B 1 99 ? -12.068 13.084 1.527 1.00 15.55 97 LEU B C 1
ATOM 3068 O O . LEU B 1 99 ? -10.952 12.598 1.339 1.00 14.49 97 LEU B O 1
ATOM 3073 N N . GLY B 1 100 ? -12.507 13.388 2.746 1.00 14.53 98 GLY B N 1
ATOM 3074 C CA . GLY B 1 100 ? -11.652 13.138 3.896 1.00 13.96 98 GLY B CA 1
ATOM 3075 C C . GLY B 1 100 ? -11.230 11.685 3.994 1.00 14.20 98 GLY B C 1
ATOM 3076 O O . GLY B 1 100 ? -10.075 11.381 4.314 1.00 14.15 98 GLY B O 1
ATOM 3077 N N . GLU B 1 101 ? -12.146 10.767 3.689 1.00 14.47 99 GLU B N 1
ATOM 3078 C CA . GLU B 1 101 ? -11.782 9.364 3.834 1.00 13.20 99 GLU B CA 1
ATOM 3079 C C . GLU B 1 101 ? -10.688 8.972 2.846 1.00 11.68 99 GLU B C 1
ATOM 3080 O O . GLU B 1 101 ? -9.804 8.180 3.188 1.00 13.74 99 GLU B O 1
ATOM 3086 N N . VAL B 1 102 ? -10.696 9.544 1.637 1.00 12.12 100 VAL B N 1
ATOM 3087 C CA . VAL B 1 102 ? -9.660 9.202 0.668 1.00 12.59 100 VAL B CA 1
ATOM 3088 C C . VAL B 1 102 ? -8.318 9.776 1.100 1.00 13.59 100 VAL B C 1
ATOM 3089 O O . VAL B 1 102 ? -7.281 9.120 0.972 1.00 14.05 100 VAL B O 1
ATOM 3093 N N . ALA B 1 103 ? -8.314 10.997 1.638 1.00 14.13 101 ALA B N 1
ATOM 3094 C CA . ALA B 1 103 ? -7.072 11.566 2.153 1.00 13.37 101 ALA B CA 1
ATOM 3095 C C . ALA B 1 103 ? -6.496 10.711 3.273 1.00 15.69 101 ALA B C 1
ATOM 3096 O O . ALA B 1 103 ? -5.286 10.452 3.311 1.00 14.60 101 ALA B O 1
ATOM 3098 N N . VAL B 1 104 ? -7.350 10.237 4.180 1.00 14.54 102 VAL B N 1
ATOM 3099 C CA . VAL B 1 104 ? -6.879 9.400 5.282 1.00 13.75 102 VAL B CA 1
ATOM 3100 C C . VAL B 1 104 ? -6.320 8.080 4.758 1.00 13.80 102 VAL B C 1
ATOM 3101 O O . VAL B 1 104 ? -5.257 7.614 5.205 1.00 14.00 102 VAL B O 1
ATOM 3105 N N . LEU B 1 105 ? -7.005 7.464 3.787 1.00 12.06 103 LEU B N 1
ATOM 3106 C CA . LEU B 1 105 ? -6.504 6.211 3.226 1.00 14.90 103 LEU B CA 1
ATOM 3107 C C . LEU B 1 105 ? -5.159 6.404 2.546 1.00 14.14 103 LEU B C 1
ATOM 3108 O O . LEU B 1 105 ? -4.254 5.580 2.715 1.00 12.78 103 LEU B O 1
ATOM 3113 N N . GLU B 1 106 ? -5.002 7.493 1.781 1.00 12.27 104 GLU B N 1
ATOM 3114 C CA . GLU B 1 106 ? -3.730 7.755 1.115 1.00 14.91 104 GLU B CA 1
ATOM 3115 C C . GLU B 1 106 ? -2.608 7.932 2.133 1.00 14.33 104 GLU B C 1
ATOM 3116 O O . GLU B 1 106 ? -1.517 7.367 1.974 1.00 14.83 104 GLU B O 1
ATOM 3122 N N . ALA B 1 107 ? -2.870 8.683 3.201 1.00 13.95 105 ALA B N 1
ATOM 3123 C CA . ALA B 1 107 ? -1.863 8.875 4.240 1.00 13.85 105 ALA B CA 1
ATOM 3124 C C . ALA B 1 107 ? -1.508 7.552 4.910 1.00 14.78 105 ALA B C 1
ATOM 3125 O O . ALA B 1 107 ? -0.332 7.273 5.179 1.00 15.76 105 ALA B O 1
ATOM 3127 N N . LEU B 1 108 ? -2.517 6.734 5.217 1.00 13.87 106 LEU B N 1
ATOM 3128 C CA . LEU B 1 108 ? -2.254 5.436 5.834 1.00 12.96 106 LEU B CA 1
ATOM 3129 C C . LEU B 1 108 ? -1.435 4.539 4.910 1.00 15.06 106 LEU B C 1
ATOM 3130 O O . LEU B 1 108 ? -0.472 3.891 5.346 1.00 15.79 106 LEU B O 1
ATOM 3135 N N . ALA B 1 109 ? -1.795 4.493 3.624 1.00 14.03 107 ALA B N 1
ATOM 3136 C CA . ALA B 1 109 ? -1.028 3.673 2.688 1.00 14.60 107 ALA B CA 1
ATOM 3137 C C . ALA B 1 109 ? 0.416 4.141 2.599 1.00 16.96 107 ALA B C 1
ATOM 3138 O O . ALA B 1 109 ? 1.341 3.316 2.608 1.00 16.25 107 ALA B O 1
ATOM 3140 N N . ARG B 1 110 ? 0.625 5.464 2.514 1.00 15.07 108 ARG B N 1
ATOM 3141 C CA . ARG B 1 110 ? 1.980 5.997 2.436 1.00 17.45 108 ARG B CA 1
ATOM 3142 C C . ARG B 1 110 ? 2.787 5.655 3.688 1.00 17.91 108 ARG B C 1
ATOM 3143 O O . ARG B 1 110 ? 3.949 5.238 3.588 1.00 20.36 108 ARG B O 1
ATOM 3151 N N . GLU B 1 111 ? 2.177 5.775 4.870 1.00 17.68 109 GLU B N 1
ATOM 3152 C CA . GLU B 1 111 ? 2.873 5.454 6.116 1.00 19.66 109 GLU B CA 1
ATOM 3153 C C . GLU B 1 111 ? 3.250 3.979 6.203 1.00 21.12 109 GLU B C 1
ATOM 3154 O O . GLU B 1 111 ? 4.288 3.637 6.788 1.00 23.42 109 GLU B O 1
ATOM 3160 N N . ARG B 1 112 ? 2.413 3.091 5.673 1.00 19.11 110 ARG B N 1
ATOM 3161 C CA . ARG B 1 112 ? 2.683 1.662 5.763 1.00 21.28 110 ARG B CA 1
ATOM 3162 C C . ARG B 1 112 ? 3.505 1.137 4.595 1.00 21.52 110 ARG B C 1
ATOM 3163 O O . ARG B 1 112 ? 3.881 -0.040 4.603 1.00 26.85 110 ARG B O 1
ATOM 3171 N N . GLY B 1 113 ? 3.782 1.961 3.593 1.00 18.28 111 GLY B N 1
ATOM 3172 C CA . GLY B 1 113 ? 4.538 1.509 2.441 1.00 19.74 111 GLY B CA 1
ATOM 3173 C C . GLY B 1 113 ? 3.738 0.597 1.535 1.00 21.25 111 GLY B C 1
ATOM 3174 O O . GLY B 1 113 ? 4.279 -0.395 1.024 1.00 25.92 111 GLY B O 1
ATOM 3175 N N . LEU B 1 114 ? 2.456 0.900 1.337 1.00 14.07 112 LEU B N 1
ATOM 3176 C CA . LEU B 1 114 ? 1.569 0.084 0.524 1.00 15.40 112 LEU B CA 1
ATOM 3177 C C . LEU B 1 114 ? 1.029 0.916 -0.625 1.00 14.51 112 LEU B C 1
ATOM 3178 O O . LEU B 1 114 ? 0.903 2.140 -0.515 1.00 15.16 112 LEU B O 1
ATOM 3183 N N . THR B 1 115 ? 0.710 0.241 -1.726 1.00 13.39 113 THR B N 1
ATOM 3184 C CA . THR B 1 115 ? 0.134 0.895 -2.888 1.00 12.80 113 THR B CA 1
ATOM 3185 C C . THR B 1 115 ? -1.362 1.092 -2.689 1.00 12.92 113 THR B C 1
ATOM 3186 O O . THR B 1 115 ? -2.084 0.140 -2.365 1.00 13.93 113 THR B O 1
ATOM 3190 N N . LEU B 1 116 ? -1.817 2.330 -2.873 1.00 13.86 114 LEU B N 1
ATOM 3191 C CA . LEU B 1 116 ? -3.231 2.665 -2.984 1.00 12.60 114 LEU B CA 1
ATOM 3192 C C . LEU B 1 116 ? -3.473 3.234 -4.374 1.00 13.94 114 LEU B C 1
ATOM 3193 O O . LEU B 1 116 ? -2.770 4.158 -4.796 1.00 13.80 114 LEU B O 1
ATOM 3198 N N . PHE B 1 117 ? -4.469 2.707 -5.071 1.00 11.38 115 PHE B N 1
ATOM 3199 C CA . PHE B 1 117 ? -4.756 3.100 -6.445 1.00 11.22 115 PHE B CA 1
ATOM 3200 C C . PHE B 1 117 ? -6.233 3.460 -6.543 1.00 11.81 115 PHE B C 1
ATOM 3201 O O . PHE B 1 117 ? -7.094 2.575 -6.503 1.00 12.95 115 PHE B O 1
ATOM 3209 N N . ALA B 1 118 ? -6.521 4.759 -6.642 1.00 12.99 116 ALA B N 1
ATOM 3210 C CA . ALA B 1 118 ? -7.871 5.223 -6.948 1.00 11.83 116 ALA B CA 1
ATOM 3211 C C . ALA B 1 118 ? -8.065 5.132 -8.456 1.00 15.20 116 ALA B C 1
ATOM 3212 O O . ALA B 1 118 ? -7.510 5.941 -9.207 1.00 14.55 116 ALA B O 1
ATOM 3214 N N . THR B 1 119 ? -8.838 4.152 -8.912 1.00 12.50 117 THR B N 1
ATOM 3215 C CA . THR B 1 119 ? -9.026 3.956 -10.348 1.00 12.07 117 THR B CA 1
ATOM 3216 C C . THR B 1 119 ? -10.135 4.832 -10.906 1.00 12.30 117 THR B C 1
ATOM 3217 O O . THR B 1 119 ? -11.089 5.188 -10.217 1.00 13.22 117 THR B O 1
ATOM 3221 N N . TRP B 1 120 ? -10.005 5.135 -12.192 1.00 13.96 118 TRP B N 1
ATOM 3222 C CA . TRP B 1 120 ? -11.009 5.841 -12.989 1.00 12.97 118 TRP B CA 1
ATOM 3223 C C . TRP B 1 120 ? -11.047 5.114 -14.327 1.00 13.89 118 TRP B C 1
ATOM 3224 O O . TRP B 1 120 ? -10.280 5.442 -15.234 1.00 14.36 118 TRP B O 1
ATOM 3235 N N . HIS B 1 121 ? -11.924 4.121 -14.439 1.00 14.13 119 HIS B N 1
ATOM 3236 C CA . HIS B 1 121 ? -11.856 3.257 -15.615 1.00 14.37 119 HIS B CA 1
ATOM 3237 C C . HIS B 1 121 ? -11.979 4.047 -16.914 1.00 14.21 119 HIS B C 1
ATOM 3238 O O . HIS B 1 121 ? -11.293 3.740 -17.894 1.00 13.96 119 HIS B O 1
ATOM 3245 N N . SER B 1 122 ? -12.800 5.097 -16.932 1.00 13.29 120 SER B N 1
ATOM 3246 C CA . SER B 1 122 ? -12.988 5.864 -18.159 1.00 14.97 120 SER B CA 1
ATOM 3247 C C . SER B 1 122 ? -11.717 6.577 -18.608 1.00 15.55 120 SER B C 1
ATOM 3248 O O . SER B 1 122 ? -11.568 6.864 -19.803 1.00 16.82 120 SER B O 1
ATOM 3251 N N . ARG B 1 123 ? -10.794 6.871 -17.689 1.00 15.05 121 ARG B N 1
ATOM 3252 C CA . ARG B 1 123 ? -9.521 7.475 -18.076 1.00 15.73 121 ARG B CA 1
ATOM 3253 C C . ARG B 1 123 ? -8.686 6.547 -18.942 1.00 17.78 121 ARG B C 1
ATOM 3254 O O . ARG B 1 123 ? -7.757 7.013 -19.615 1.00 19.55 121 ARG B O 1
ATOM 3262 N N . CYS B 1 124 ? -8.982 5.249 -18.927 1.00 16.76 122 CYS B N 1
ATOM 3263 C CA . CYS B 1 124 ? -8.275 4.263 -19.731 1.00 16.86 122 CYS B CA 1
ATOM 3264 C C . CYS B 1 124 ? -8.960 4.001 -21.066 1.00 18.79 122 CYS B C 1
ATOM 3265 O O . CYS B 1 124 ? -8.485 3.166 -21.842 1.00 20.28 122 CYS B O 1
ATOM 3268 N N . ALA B 1 125 ? -10.069 4.680 -21.345 1.00 17.15 123 ALA B N 1
ATOM 3269 C CA . ALA B 1 125 ? -10.679 4.578 -22.661 1.00 18.72 123 ALA B CA 1
ATOM 3270 C C . ALA B 1 125 ? -9.707 5.067 -23.736 1.00 17.68 123 ALA B C 1
ATOM 3271 O O . ALA B 1 125 ? -8.863 5.933 -23.494 1.00 18.06 123 ALA B O 1
ATOM 3273 N N . SER B 1 126 ? -9.825 4.491 -24.938 1.00 17.50 124 SER B N 1
ATOM 3274 C CA . SER B 1 126 ? -8.761 4.655 -25.926 1.00 19.51 124 SER B CA 1
ATOM 3275 C C . SER B 1 126 ? -8.628 6.076 -26.467 1.00 18.53 124 SER B C 1
ATOM 3276 O O . SER B 1 126 ? -7.553 6.427 -26.963 1.00 21.55 124 SER B O 1
ATOM 3279 N N . ALA B 1 127 ? -9.668 6.903 -26.390 1.00 16.69 125 ALA B N 1
ATOM 3280 C CA . ALA B 1 127 ? -9.554 8.262 -26.907 1.00 19.08 125 ALA B CA 1
ATOM 3281 C C . ALA B 1 127 ? -8.838 9.219 -25.961 1.00 19.78 125 ALA B C 1
ATOM 3282 O O . ALA B 1 127 ? -8.490 10.331 -26.377 1.00 19.21 125 ALA B O 1
ATOM 3284 N N . VAL B 1 128 ? -8.613 8.829 -24.707 1.00 18.94 126 VAL B N 1
ATOM 3285 C CA . VAL B 1 128 ? -8.266 9.816 -23.689 1.00 18.47 126 VAL B CA 1
ATOM 3286 C C . VAL B 1 128 ? -6.836 10.313 -23.871 1.00 18.08 126 VAL B C 1
ATOM 3287 O O . VAL B 1 128 ? -6.584 11.523 -23.863 1.00 19.05 126 VAL B O 1
ATOM 3291 N N . GLU B 1 129 ? -5.881 9.401 -24.015 1.00 18.36 127 GLU B N 1
ATOM 3292 C CA . GLU B 1 129 ? -4.495 9.843 -24.144 1.00 20.12 127 GLU B CA 1
ATOM 3293 C C . GLU B 1 129 ? -4.249 10.591 -25.457 1.00 23.60 127 GLU B C 1
ATOM 3294 O O . GLU B 1 129 ? -3.600 11.647 -25.431 1.00 23.57 127 GLU B O 1
ATOM 3300 N N . PRO B 1 130 ? -4.741 10.116 -26.614 1.00 20.14 128 PRO B N 1
ATOM 3301 C CA . PRO B 1 130 ? -4.614 10.944 -27.830 1.00 22.44 128 PRO B CA 1
ATOM 3302 C C . PRO B 1 130 ? -5.247 12.321 -27.691 1.00 21.82 128 PRO B C 1
ATOM 3303 O O . PRO B 1 130 ? -4.699 13.311 -28.193 1.00 23.52 128 PRO B O 1
ATOM 3307 N N . ALA B 1 131 ? -6.381 12.421 -26.994 1.00 20.94 129 ALA B N 1
ATOM 3308 C CA . ALA B 1 131 ? -7.006 13.725 -26.787 1.00 21.38 129 ALA B CA 1
ATOM 3309 C C . ALA B 1 131 ? -6.159 14.606 -25.880 1.00 22.14 129 ALA B C 1
ATOM 3310 O O . ALA B 1 131 ? -5.987 15.800 -26.150 1.00 21.85 129 ALA B O 1
ATOM 3312 N N . ARG B 1 132 ? -5.633 14.031 -24.796 1.00 20.44 130 ARG B N 1
ATOM 3313 C CA . ARG B 1 132 ? -4.778 14.784 -23.882 1.00 21.58 130 ARG B CA 1
ATOM 3314 C C . ARG B 1 132 ? -3.549 15.333 -24.596 1.00 24.72 130 ARG B C 1
ATOM 3315 O O . ARG B 1 132 ? -3.148 16.483 -24.370 1.00 25.65 130 ARG B O 1
ATOM 3323 N N . GLU B 1 133 ? -2.931 14.524 -25.455 1.00 23.18 131 GLU B N 1
ATOM 3324 C CA . GLU B 1 133 ? -1.738 14.992 -26.152 1.00 25.79 131 GLU B CA 1
ATOM 3325 C C . GLU B 1 133 ? -2.086 16.081 -27.156 1.00 27.52 131 GLU B C 1
ATOM 3326 O O . GLU B 1 133 ? -1.382 17.095 -27.249 1.00 27.82 131 GLU B O 1
ATOM 3332 N N . TRP B 1 134 ? -3.191 15.910 -27.885 1.00 26.01 132 TRP B N 1
ATOM 3333 C CA . TRP B 1 134 ? -3.583 16.907 -28.877 1.00 24.81 132 TRP B CA 1
ATOM 3334 C C . TRP B 1 134 ? -3.920 18.245 -28.227 1.00 27.46 132 TRP B C 1
ATOM 3335 O O . TRP B 1 134 ? -3.607 19.307 -28.782 1.00 27.71 132 TRP B O 1
ATOM 3346 N N . LEU B 1 135 ? -4.544 18.218 -27.050 1.00 22.99 133 LEU B N 1
ATOM 3347 C CA . LEU B 1 135 ? -4.990 19.432 -26.377 1.00 24.05 133 LEU B CA 1
ATOM 3348 C C . LEU B 1 135 ? -3.917 20.112 -25.532 1.00 27.11 133 LEU B C 1
ATOM 3349 O O . LEU B 1 135 ? -4.146 21.237 -25.074 1.00 30.60 133 LEU B O 1
ATOM 3354 N N . ALA B 1 136 ? -2.763 19.474 -25.318 1.00 26.42 134 ALA B N 1
ATOM 3355 C CA . ALA B 1 136 ? -1.780 20.015 -24.381 1.00 28.53 134 ALA B CA 1
ATOM 3356 C C . ALA B 1 136 ? -1.245 21.373 -24.827 1.00 35.37 134 ALA B C 1
ATOM 3357 O O . ALA B 1 136 ? -1.033 22.262 -23.999 1.00 38.51 134 ALA B O 1
ATOM 3359 N N . THR B 1 137 ? -1.023 21.558 -26.124 1.00 36.82 135 THR B N 1
ATOM 3360 C CA . THR B 1 137 ? -0.335 22.736 -26.642 1.00 39.20 135 THR B CA 1
ATOM 3361 C C . THR B 1 137 ? -1.261 23.698 -27.374 1.00 41.82 135 THR B C 1
ATOM 3362 O O . THR B 1 137 ? -0.780 24.588 -28.088 1.00 43.38 135 THR B O 1
ATOM 3366 N N . ARG B 1 138 ? -2.573 23.556 -27.208 1.00 35.25 136 ARG B N 1
ATOM 3367 C CA . ARG B 1 138 ? -3.516 24.242 -28.074 1.00 34.64 136 ARG B CA 1
ATOM 3368 C C . ARG B 1 138 ? -4.403 25.201 -27.292 1.00 31.33 136 ARG B C 1
ATOM 3369 O O . ARG B 1 138 ? -4.651 25.019 -26.098 1.00 35.80 136 ARG B O 1
ATOM 3377 N N . ALA B 1 139 ? -4.867 26.236 -27.988 1.00 29.71 137 ALA B N 1
ATOM 3378 C CA . ALA B 1 139 ? -5.713 27.266 -27.397 1.00 29.92 137 ALA B CA 1
ATOM 3379 C C . ALA B 1 139 ? -7.139 26.739 -27.330 1.00 31.41 137 ALA B C 1
ATOM 3380 O O . ALA B 1 139 ? -7.778 26.529 -28.364 1.00 27.47 137 ALA B O 1
ATOM 3382 N N . ILE B 1 140 ? -7.644 26.546 -26.126 1.00 27.20 138 ILE B N 1
ATOM 3383 C CA . ILE B 1 140 ? -8.965 25.968 -25.921 1.00 24.90 138 ILE B CA 1
ATOM 3384 C C . ILE B 1 140 ? -9.975 27.089 -25.724 1.00 23.27 138 ILE B C 1
ATOM 3385 O O . ILE B 1 140 ? -9.712 28.066 -25.010 1.00 25.29 138 ILE B O 1
ATOM 3390 N N . ARG B 1 141 ? -11.135 26.952 -26.357 1.00 22.43 139 ARG B N 1
ATOM 3391 C CA . ARG B 1 141 ? -12.158 27.988 -26.326 1.00 26.05 139 ARG B CA 1
ATOM 3392 C C . ARG B 1 141 ? -13.363 27.643 -25.464 1.00 21.51 139 ARG B C 1
ATOM 3393 O O . ARG B 1 141 ? -13.927 28.537 -24.824 1.00 21.45 139 ARG B O 1
ATOM 3401 N N . ALA B 1 142 ? -13.776 26.378 -25.431 1.00 21.87 140 ALA B N 1
ATOM 3402 C CA . ALA B 1 142 ? -14.952 25.973 -24.673 1.00 19.98 140 ALA B CA 1
ATOM 3403 C C . ALA B 1 142 ? -15.017 24.455 -24.644 1.00 20.88 140 ALA B C 1
ATOM 3404 O O . ALA B 1 142 ? -14.471 23.783 -25.520 1.00 19.50 140 ALA B O 1
ATOM 3406 N N . VAL B 1 143 ? -15.674 23.929 -23.613 1.00 15.90 141 VAL B N 1
ATOM 3407 C CA . VAL B 1 143 ? -15.887 22.498 -23.458 1.00 14.83 141 VAL B CA 1
ATOM 3408 C C . VAL B 1 143 ? -17.350 22.264 -23.136 1.00 16.21 141 VAL B C 1
ATOM 3409 O O . VAL B 1 143 ? -17.935 22.969 -22.307 1.00 15.05 141 VAL B O 1
ATOM 3413 N N . GLN B 1 144 ? -17.939 21.265 -23.791 1.00 15.68 142 GLN B N 1
ATOM 3414 C CA . GLN B 1 144 ? -19.313 20.857 -23.532 1.00 16.19 142 GLN B CA 1
ATOM 3415 C C . GLN B 1 144 ? -19.341 19.356 -23.280 1.00 15.94 142 GLN B C 1
ATOM 3416 O O . GLN B 1 144 ? -18.784 18.586 -24.066 1.00 17.27 142 GLN B O 1
ATOM 3422 N N . VAL B 1 145 ? -19.955 18.950 -22.169 1.00 13.38 143 VAL B N 1
ATOM 3423 C CA . VAL B 1 145 ? -20.119 17.544 -21.814 1.00 13.08 143 VAL B CA 1
ATOM 3424 C C . VAL B 1 145 ? -21.602 17.225 -21.839 1.00 12.44 143 VAL B C 1
ATOM 3425 O O . VAL B 1 145 ? -22.407 17.960 -21.254 1.00 13.53 143 VAL B O 1
ATOM 3429 N N . ARG B 1 146 ? -21.967 16.125 -22.504 1.00 13.64 144 ARG B N 1
ATOM 3430 C CA . ARG B 1 146 ? -23.333 15.611 -22.483 1.00 13.66 144 ARG B CA 1
ATOM 3431 C C . ARG B 1 146 ? -23.274 14.132 -22.141 1.00 14.31 144 ARG B C 1
ATOM 3432 O O . ARG B 1 146 ? -22.744 13.333 -22.918 1.00 13.54 144 ARG B O 1
ATOM 3440 N N . TRP B 1 147 ? -23.792 13.773 -20.973 1.00 14.05 145 TRP B N 1
ATOM 3441 C CA . TRP B 1 147 ? -23.692 12.410 -20.452 1.00 13.64 145 TRP B CA 1
ATOM 3442 C C . TRP B 1 147 ? -25.102 12.040 -20.023 1.00 12.60 145 TRP B C 1
ATOM 3443 O O . TRP B 1 147 ? -25.556 12.424 -18.939 1.00 12.95 145 TRP B O 1
ATOM 3454 N N . LYS B 1 148 ? -25.806 11.335 -20.907 1.00 11.90 146 LYS B N 1
ATOM 3455 C CA . LYS B 1 148 ? -27.229 11.079 -20.750 1.00 12.53 146 LYS B CA 1
ATOM 3456 C C . LYS B 1 148 ? -27.510 9.621 -21.066 1.00 12.75 146 LYS B C 1
ATOM 3457 O O . LYS B 1 148 ? -27.150 9.141 -22.143 1.00 13.02 146 LYS B O 1
ATOM 3463 N N . GLU B 1 149 ? -28.139 8.925 -20.126 1.00 12.44 147 GLU B N 1
ATOM 3464 C CA . GLU B 1 149 ? -28.519 7.530 -20.316 1.00 14.05 147 GLU B CA 1
ATOM 3465 C C . GLU B 1 149 ? -29.718 7.259 -19.425 1.00 14.48 147 GLU B C 1
ATOM 3466 O O . GLU B 1 149 ? -29.901 7.915 -18.400 1.00 13.68 147 GLU B O 1
ATOM 3472 N N . ASP B 1 150 ? -30.525 6.272 -19.804 1.00 14.71 148 ASP B N 1
ATOM 3473 C CA . ASP B 1 150 ? -31.675 5.901 -18.987 1.00 13.46 148 ASP B CA 1
ATOM 3474 C C . ASP B 1 150 ? -31.183 5.023 -17.840 1.00 13.96 148 ASP B C 1
ATOM 3475 O O . ASP B 1 150 ? -30.670 3.924 -18.067 1.00 13.70 148 ASP B O 1
ATOM 3480 N N . VAL B 1 151 ? -31.303 5.515 -16.602 1.00 13.93 149 VAL B N 1
ATOM 3481 C CA . VAL B 1 151 ? -30.845 4.721 -15.461 1.00 14.13 149 VAL B CA 1
ATOM 3482 C C . VAL B 1 151 ? -31.518 3.344 -15.426 1.00 15.71 149 VAL B C 1
ATOM 3483 O O . VAL B 1 151 ? -30.903 2.362 -14.990 1.00 15.92 149 VAL B O 1
ATOM 3487 N N . ARG B 1 152 ? -32.768 3.241 -15.892 1.00 14.07 150 ARG B N 1
ATOM 3488 C CA . ARG B 1 152 ? -33.445 1.943 -15.867 1.00 14.75 150 ARG B CA 1
ATOM 3489 C C . ARG B 1 152 ? -32.863 0.958 -16.870 1.00 17.07 150 ARG B C 1
ATOM 3490 O O . ARG B 1 152 ? -33.029 -0.252 -16.691 1.00 19.07 150 ARG B O 1
ATOM 3498 N N . ARG B 1 153 ? -32.197 1.442 -17.914 1.00 14.53 151 ARG B N 1
ATOM 3499 C CA . ARG B 1 153 ? -31.525 0.569 -18.866 1.00 13.57 151 ARG B CA 1
ATOM 3500 C C . ARG B 1 153 ? -30.108 0.227 -18.428 1.00 14.54 151 ARG B C 1
ATOM 3501 O O . ARG B 1 153 ? -29.656 -0.915 -18.584 1.00 16.00 151 ARG B O 1
ATOM 3509 N N . TRP B 1 154 ? -29.398 1.200 -17.850 1.00 14.70 152 TRP B N 1
ATOM 3510 C CA . TRP B 1 154 ? -27.973 1.065 -17.592 1.00 13.27 152 TRP B CA 1
ATOM 3511 C C . TRP B 1 154 ? -27.649 0.655 -16.165 1.00 14.65 152 TRP B C 1
ATOM 3512 O O . TRP B 1 154 ? -26.575 0.100 -15.921 1.00 15.40 152 TRP B O 1
ATOM 3523 N N . HIS B 1 155 ? -28.554 0.891 -15.226 1.00 16.07 153 HIS B N 1
ATOM 3524 C CA . HIS B 1 155 ? -28.357 0.479 -13.835 1.00 17.45 153 HIS B CA 1
ATOM 3525 C C . HIS B 1 155 ? -29.650 -0.119 -13.308 1.00 15.70 153 HIS B C 1
ATOM 3526 O O . HIS B 1 155 ? -30.165 0.294 -12.266 1.00 15.19 153 HIS B O 1
ATOM 3533 N N . PRO B 1 156 ? -30.181 -1.138 -13.984 1.00 17.52 154 PRO B N 1
ATOM 3534 C CA . PRO B 1 156 ? -31.479 -1.680 -13.575 1.00 15.48 154 PRO B CA 1
ATOM 3535 C C . PRO B 1 156 ? -31.392 -2.283 -12.180 1.00 16.54 154 PRO B C 1
ATOM 3536 O O . PRO B 1 156 ? -30.458 -3.019 -11.863 1.00 17.47 154 PRO B O 1
ATOM 3540 N N . GLY B 1 157 ? -32.357 -1.924 -11.337 1.00 15.85 155 GLY B N 1
ATOM 3541 C CA . GLY B 1 157 ? -32.482 -2.537 -10.030 1.00 17.02 155 GLY B CA 1
ATOM 3542 C C . GLY B 1 157 ? -31.402 -2.199 -9.032 1.00 15.47 155 GLY B C 1
ATOM 3543 O O . GLY B 1 157 ? -31.282 -2.881 -8.011 1.00 15.22 155 GLY B O 1
ATOM 3544 N N . GLN B 1 158 ? -30.597 -1.177 -9.289 1.00 14.32 156 GLN B N 1
ATOM 3545 C CA . GLN B 1 158 ? -29.595 -0.732 -8.332 1.00 14.12 156 GLN B CA 1
ATOM 3546 C C . GLN B 1 158 ? -30.207 0.257 -7.347 1.00 13.46 156 GLN B C 1
ATOM 3547 O O . GLN B 1 158 ? -31.004 1.121 -7.728 1.00 16.25 156 GLN B O 1
ATOM 3553 N N . GLN B 1 159 ? -29.830 0.123 -6.078 1.00 12.63 157 GLN B N 1
ATOM 3554 C CA . GLN B 1 159 ? -30.395 0.973 -5.036 1.00 14.13 157 GLN B CA 1
ATOM 3555 C C . GLN B 1 159 ? -29.372 1.840 -4.313 1.00 12.96 157 GLN B C 1
ATOM 3556 O O . GLN B 1 159 ? -29.736 2.927 -3.833 1.00 12.37 157 GLN B O 1
ATOM 3562 N N . TRP B 1 160 ? -28.100 1.420 -4.245 1.00 12.61 158 TRP B N 1
ATOM 3563 C CA . TRP B 1 160 ? -27.103 2.213 -3.528 1.00 12.61 158 TRP B CA 1
ATOM 3564 C C . TRP B 1 160 ? -26.911 3.573 -4.179 1.00 11.92 158 TRP B C 1
ATOM 3565 O O . TRP B 1 160 ? -26.526 4.544 -3.500 1.00 12.01 158 TRP B O 1
ATOM 3576 N N . ILE B 1 161 ? -27.201 3.662 -5.482 1.00 11.72 159 ILE B N 1
ATOM 3577 C CA . ILE B 1 161 ? -27.070 4.896 -6.242 1.00 11.95 159 ILE B CA 1
ATOM 3578 C C . ILE B 1 161 ? -28.004 5.969 -5.728 1.00 12.92 159 ILE B C 1
ATOM 3579 O O . ILE B 1 161 ? -27.778 7.151 -5.986 1.00 13.29 159 ILE B O 1
ATOM 3584 N N . TRP B 1 162 ? -29.065 5.584 -5.028 1.00 12.63 160 TRP B N 1
ATOM 3585 C CA . TRP B 1 162 ? -30.080 6.515 -4.551 1.00 11.17 160 TRP B CA 1
ATOM 3586 C C . TRP B 1 162 ? -29.930 6.855 -3.080 1.00 11.62 160 TRP B C 1
ATOM 3587 O O . TRP B 1 162 ? -30.719 7.654 -2.564 1.00 13.01 160 TRP B O 1
ATOM 3598 N N . GLU B 1 163 ? -28.975 6.250 -2.393 1.00 12.26 161 GLU B N 1
ATOM 3599 C CA . GLU B 1 163 ? -28.786 6.394 -0.965 1.00 14.56 161 GLU B CA 1
ATOM 3600 C C . GLU B 1 163 ? -27.698 7.414 -0.699 1.00 13.88 161 GLU B C 1
ATOM 3601 O O . GLU B 1 163 ? -26.854 7.660 -1.566 1.00 14.29 161 GLU B O 1
ATOM 3607 N N . PRO B 1 164 ? -27.700 8.045 0.476 1.00 14.95 162 PRO B N 1
ATOM 3608 C CA . PRO B 1 164 ? -26.648 9.021 0.785 1.00 14.85 162 PRO B CA 1
ATOM 3609 C C . PRO B 1 164 ? -25.272 8.454 0.472 1.00 15.76 162 PRO B C 1
ATOM 3610 O O . PRO B 1 164 ? -24.956 7.311 0.805 1.00 13.94 162 PRO B O 1
ATOM 3614 N N . GLY B 1 165 ? -24.451 9.263 -0.193 1.00 15.85 163 GLY B N 1
ATOM 3615 C CA . GLY B 1 165 ? -23.143 8.829 -0.621 1.00 13.88 163 GLY B CA 1
ATOM 3616 C C . GLY B 1 165 ? -23.095 8.051 -1.916 1.00 15.88 163 GLY B C 1
ATOM 3617 O O . GLY B 1 165 ? -22.011 7.597 -2.308 1.00 15.96 163 GLY B O 1
ATOM 3618 N N . GLY B 1 166 ? -24.228 7.840 -2.576 1.00 14.89 164 GLY B N 1
ATOM 3619 C CA . GLY B 1 166 ? -24.288 7.016 -3.764 1.00 14.68 164 GLY B CA 1
ATOM 3620 C C . GLY B 1 166 ? -24.236 7.763 -5.079 1.00 13.83 164 GLY B C 1
ATOM 3621 O O . GLY B 1 166 ? -24.357 7.139 -6.136 1.00 14.00 164 GLY B O 1
ATOM 3622 N N . LEU B 1 167 ? -24.097 9.081 -5.040 1.00 12.03 165 LEU B N 1
ATOM 3623 C CA . LEU B 1 167 ? -23.835 9.954 -6.188 1.00 12.59 165 LEU B CA 1
ATOM 3624 C C . LEU B 1 167 ? -24.994 10.179 -7.154 1.00 11.15 165 LEU B C 1
ATOM 3625 O O . LEU B 1 167 ? -24.985 11.193 -7.851 1.00 12.03 165 LEU B O 1
ATOM 3630 N N . GLY B 1 168 ? -25.970 9.269 -7.214 1.00 11.88 166 GLY B N 1
ATOM 3631 C CA . GLY B 1 168 ? -27.000 9.386 -8.240 1.00 11.50 166 GLY B CA 1
ATOM 3632 C C . GLY B 1 168 ? -26.377 9.474 -9.605 1.00 11.71 166 GLY B C 1
ATOM 3633 O O . GLY B 1 168 ? -25.449 8.730 -9.930 1.00 11.64 166 GLY B O 1
ATOM 3634 N N . VAL B 1 169 ? -26.851 10.429 -10.410 1.00 11.19 167 VAL B N 1
ATOM 3635 C CA . VAL B 1 169 ? -26.380 10.584 -11.778 1.00 10.74 167 VAL B CA 1
ATOM 3636 C C . VAL B 1 169 ? -24.908 10.956 -11.842 1.00 10.39 167 VAL B C 1
ATOM 3637 O O . VAL B 1 169 ? -24.299 10.856 -12.909 1.00 12.53 167 VAL B O 1
ATOM 3641 N N . PHE B 1 170 ? -24.312 11.371 -10.727 1.00 11.90 168 PHE B N 1
ATOM 3642 C CA . PHE B 1 170 ? -22.873 11.571 -10.748 1.00 12.70 168 PHE B CA 1
ATOM 3643 C C . PHE B 1 170 ? -22.100 10.261 -10.711 1.00 12.18 168 PHE B C 1
ATOM 3644 O O . PHE B 1 170 ? -20.876 10.285 -10.864 1.00 14.19 168 PHE B O 1
ATOM 3652 N N . ASP B 1 171 ? -22.777 9.118 -10.535 1.00 14.18 169 ASP B N 1
ATOM 3653 C CA . ASP B 1 171 ? -22.120 7.828 -10.736 1.00 14.99 169 ASP B CA 1
ATOM 3654 C C . ASP B 1 171 ? -21.572 7.725 -12.160 1.00 15.09 169 ASP B C 1
ATOM 3655 O O . ASP B 1 171 ? -20.344 7.617 -12.320 1.00 15.89 169 ASP B O 1
ATOM 3660 N N . PRO B 1 172 ? -22.383 7.834 -13.220 1.00 13.39 170 PRO B N 1
ATOM 3661 C CA . PRO B 1 172 ? -21.770 7.930 -14.558 1.00 14.83 170 PRO B CA 1
ATOM 3662 C C . PRO B 1 172 ? -21.122 9.281 -14.808 1.00 14.04 170 PRO B C 1
ATOM 3663 O O . PRO B 1 172 ? -20.109 9.354 -15.515 1.00 15.31 170 PRO B O 1
ATOM 3667 N N . GLY B 1 173 ? -21.661 10.357 -14.231 1.00 12.79 171 GLY B N 1
ATOM 3668 C CA . GLY B 1 173 ? -21.150 11.672 -14.544 1.00 13.54 171 GLY B CA 1
ATOM 3669 C C . GLY B 1 173 ? -19.715 11.860 -14.112 1.00 13.95 171 GLY B C 1
ATOM 3670 O O . GLY B 1 173 ? -18.942 12.5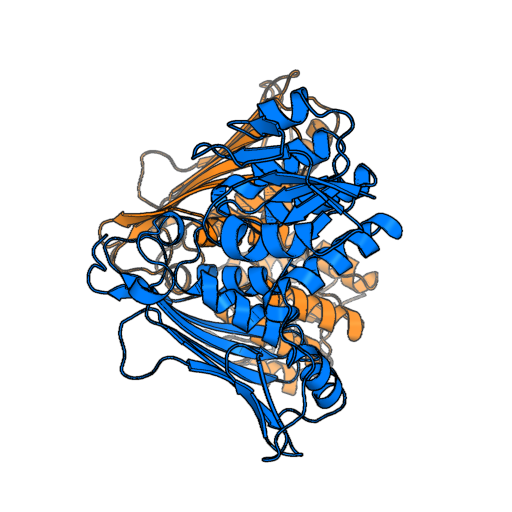30 -14.799 1.00 14.63 171 GLY B O 1
ATOM 3671 N N . ILE B 1 174 ? -19.324 11.239 -12.998 1.00 10.91 172 ILE B N 1
ATOM 3672 C CA . ILE B 1 174 ? -17.937 11.374 -12.562 1.00 11.57 172 ILE B CA 1
ATOM 3673 C C . ILE B 1 174 ? -16.984 10.670 -13.521 1.00 13.81 172 ILE B C 1
ATOM 3674 O O . ILE B 1 174 ? -15.804 11.033 -13.579 1.00 12.19 172 ILE B O 1
ATOM 3679 N N . ASN B 1 175 ? -17.464 9.705 -14.311 1.00 12.32 173 ASN B N 1
ATOM 3680 C CA . ASN B 1 175 ? -16.630 9.150 -15.372 1.00 12.12 173 ASN B CA 1
ATOM 3681 C C . ASN B 1 175 ? -16.278 10.212 -16.400 1.00 11.98 173 ASN B C 1
ATOM 3682 O O . ASN B 1 175 ? -15.125 10.316 -16.836 1.00 13.37 173 ASN B O 1
ATOM 3687 N N . ALA B 1 176 ? -17.278 10.983 -16.830 1.00 11.70 174 ALA B N 1
ATOM 3688 C CA . ALA B 1 176 ? -17.026 12.096 -17.734 1.00 12.73 174 ALA B CA 1
ATOM 3689 C C . ALA B 1 176 ? -16.067 13.088 -17.107 1.00 12.26 174 ALA B C 1
ATOM 3690 O O . ALA B 1 176 ? -15.113 13.530 -17.755 1.00 13.21 174 ALA B O 1
ATOM 3692 N N . LEU B 1 177 ? -16.268 13.404 -15.822 1.00 11.92 175 LEU B N 1
ATOM 3693 C CA . LEU B 1 177 ? -15.366 14.340 -15.160 1.00 12.61 175 LEU B CA 1
ATOM 3694 C C . LEU B 1 177 ? -13.961 13.766 -15.059 1.00 12.18 175 LEU B C 1
ATOM 3695 O O . LEU B 1 177 ? -12.977 14.512 -15.123 1.00 13.37 175 LEU B O 1
ATOM 3700 N N . SER B 1 178 ? -13.832 12.446 -14.916 1.00 11.37 176 SER B N 1
ATOM 3701 C CA . SER B 1 178 ? -12.483 11.877 -14.858 1.00 11.18 176 SER B CA 1
ATOM 3702 C C . SER B 1 178 ? -11.772 12.008 -16.201 1.00 12.95 176 SER B C 1
ATOM 3703 O O . SER B 1 178 ? -10.551 12.200 -16.229 1.00 13.57 176 SER B O 1
ATOM 3706 N N . ILE B 1 179 ? -12.513 11.948 -17.308 1.00 14.49 177 ILE B N 1
ATOM 3707 C CA . ILE B 1 179 ? -11.913 12.169 -18.623 1.00 14.75 177 ILE B CA 1
ATOM 3708 C C . ILE B 1 179 ? -11.558 13.634 -18.797 1.00 13.35 177 ILE B C 1
ATOM 3709 O O . ILE B 1 179 ? -10.442 13.966 -19.203 1.00 15.19 177 ILE B O 1
ATOM 3714 N N . VAL B 1 180 ? -12.500 14.528 -18.496 1.00 12.69 178 VAL B N 1
ATOM 3715 C CA . VAL B 1 180 ? -12.262 15.961 -18.677 1.00 13.13 178 VAL B CA 1
ATOM 3716 C C . VAL B 1 180 ? -11.028 16.416 -17.900 1.00 14.99 178 VAL B C 1
ATOM 3717 O O . VAL B 1 180 ? -10.171 17.130 -18.435 1.00 16.74 178 VAL B O 1
ATOM 3721 N N . THR B 1 181 ? -10.915 16.018 -16.627 1.00 15.22 179 THR B N 1
ATOM 3722 C CA . THR B 1 181 ? -9.772 16.458 -15.825 1.00 13.63 179 THR B CA 1
ATOM 3723 C C . THR B 1 181 ? -8.460 15.839 -16.291 1.00 16.04 179 THR B C 1
ATOM 3724 O O . THR B 1 181 ? -7.396 16.390 -15.993 1.00 21.58 179 THR B O 1
ATOM 3728 N N . ARG B 1 182 ? -8.499 14.727 -17.032 1.00 14.39 180 ARG B N 1
ATOM 3729 C CA . ARG B 1 182 ? -7.271 14.141 -17.564 1.00 16.34 180 ARG B CA 1
ATOM 3730 C C . ARG B 1 182 ? -6.855 14.800 -18.876 1.00 17.90 180 ARG B C 1
ATOM 3731 O O . ARG B 1 182 ? -5.656 14.983 -19.124 1.00 22.09 180 ARG B O 1
ATOM 3739 N N . ILE B 1 183 ? -7.812 15.180 -19.723 1.00 16.74 181 ILE B N 1
ATOM 3740 C CA . ILE B 1 183 ? -7.441 15.725 -21.029 1.00 17.33 181 ILE B CA 1
ATOM 3741 C C . ILE B 1 183 ? -7.220 17.234 -21.006 1.00 18.06 181 ILE B C 1
ATOM 3742 O O . ILE B 1 183 ? -6.494 17.756 -21.868 1.00 19.98 181 ILE B O 1
ATOM 3747 N N . LEU B 1 184 ? -7.816 17.952 -20.050 1.00 17.26 182 LEU B N 1
ATOM 3748 C CA . LEU B 1 184 ? -7.635 19.399 -20.059 1.00 20.35 182 LEU B CA 1
ATOM 3749 C C . LEU B 1 184 ? -6.382 19.776 -19.280 1.00 21.48 182 LEU B C 1
ATOM 3750 O O . LEU B 1 184 ? -6.089 19.169 -18.246 1.00 21.00 182 LEU B O 1
ATOM 3755 N N . PRO B 1 185 ? -5.636 20.781 -19.754 1.00 21.26 183 PRO B N 1
ATOM 3756 C CA . PRO B 1 185 ? -4.365 21.120 -19.102 1.00 23.15 183 PRO B CA 1
ATOM 3757 C C . PRO B 1 185 ? -4.503 21.926 -17.819 1.00 21.20 183 PRO B C 1
ATOM 3758 O O . PRO B 1 185 ? -3.559 21.921 -17.018 1.00 27.66 183 PRO B O 1
ATOM 3762 N N . ARG B 1 186 ? -5.633 22.592 -17.582 1.00 18.24 184 ARG B N 1
ATOM 3763 C CA . ARG B 1 186 ? -5.783 23.454 -16.418 1.00 21.59 184 ARG B CA 1
ATOM 3764 C C . ARG B 1 186 ? -6.938 23.001 -15.532 1.00 22.31 184 ARG B C 1
ATOM 3765 O O . ARG B 1 186 ? -7.873 22.332 -15.980 1.00 21.84 184 ARG B O 1
ATOM 3773 N N . GLU B 1 187 ? -6.852 23.382 -14.258 1.00 19.33 185 GLU B N 1
ATOM 3774 C CA . GLU B 1 187 ? -7.835 23.000 -13.256 1.00 18.57 185 GLU B CA 1
ATOM 3775 C C . GLU B 1 187 ? -9.156 23.735 -13.468 1.00 19.18 185 GLU B C 1
ATOM 3776 O O . GLU B 1 187 ? -9.210 24.824 -14.051 1.00 17.87 185 GLU B O 1
ATOM 3782 N N . LEU B 1 188 ? -10.226 23.140 -12.943 1.00 16.63 186 LEU B N 1
ATOM 3783 C CA . LEU B 1 188 ? -11.582 23.642 -13.093 1.00 15.99 186 LEU B CA 1
ATOM 3784 C C . LEU B 1 188 ? -12.129 24.171 -11.775 1.00 16.64 186 LEU B C 1
ATOM 3785 O O . LEU B 1 188 ? -11.873 23.607 -10.703 1.00 16.60 186 LEU B O 1
ATOM 3790 N N . VAL B 1 189 ? -12.902 25.249 -11.878 1.00 16.26 187 VAL B N 1
ATOM 3791 C CA . VAL B 1 189 ? -13.647 25.829 -10.770 1.00 14.59 187 VAL B CA 1
ATOM 3792 C C . VAL B 1 189 ? -15.126 25.780 -11.111 1.00 15.88 187 VAL B C 1
ATOM 3793 O O . VAL B 1 189 ? -15.529 26.195 -12.205 1.00 16.76 187 VAL B O 1
ATOM 3797 N N . LEU B 1 190 ? -15.922 25.243 -10.189 1.00 13.67 188 LEU B N 1
ATOM 3798 C CA . LEU B 1 190 ? -17.366 25.205 -10.334 1.00 14.00 188 LEU B CA 1
ATOM 3799 C C . LEU B 1 190 ? -17.945 26.572 -10.006 1.00 15.51 188 LEU B C 1
ATOM 3800 O O . LEU B 1 190 ? -17.739 27.091 -8.899 1.00 16.67 188 LEU B O 1
ATOM 3805 N N . ARG B 1 191 ? -18.655 27.162 -10.966 1.00 15.66 189 ARG B N 1
ATOM 3806 C CA . ARG B 1 191 ? -19.281 28.461 -10.748 1.00 16.91 189 ARG B CA 1
ATOM 3807 C C . ARG B 1 191 ? -20.762 28.366 -10.421 1.00 15.26 189 ARG B C 1
ATOM 3808 O O . ARG B 1 191 ? -21.291 29.235 -9.724 1.00 16.99 189 ARG B O 1
ATOM 3816 N N . GLU B 1 192 ? -21.438 27.321 -10.888 1.00 15.90 190 GLU B N 1
ATOM 3817 C CA . GLU B 1 192 ? -22.850 27.147 -10.609 1.00 13.88 190 GLU B CA 1
ATOM 3818 C C . GLU B 1 192 ? -23.177 25.693 -10.896 1.00 12.60 190 GLU B C 1
ATOM 3819 O O . GLU B 1 192 ? -22.548 25.078 -11.752 1.00 15.59 190 GLU B O 1
ATOM 3825 N N . ALA B 1 193 ? -24.129 25.141 -10.147 1.00 12.88 191 ALA B N 1
ATOM 3826 C CA . ALA B 1 193 ? -24.641 23.806 -10.449 1.00 13.59 191 ALA B CA 1
ATOM 3827 C C . ALA B 1 193 ? -26.102 23.743 -10.045 1.00 14.87 191 ALA B C 1
ATOM 3828 O O . ALA B 1 193 ? -26.528 24.411 -9.097 1.00 13.73 191 ALA B O 1
ATOM 3830 N N . THR B 1 194 ? -26.873 22.946 -10.787 1.00 14.04 192 THR B N 1
ATOM 3831 C CA . THR B 1 194 ? -28.255 22.655 -10.436 1.00 13.05 192 THR B CA 1
ATOM 3832 C C . THR B 1 194 ? -28.418 21.148 -10.369 1.00 13.51 192 THR B C 1
ATOM 3833 O O . THR B 1 194 ? -28.006 20.447 -11.296 1.00 14.45 192 THR B O 1
ATOM 3837 N N . LEU B 1 195 ? -28.983 20.663 -9.267 1.00 12.50 193 LEU B N 1
ATOM 3838 C CA . LEU B 1 195 ? -29.215 19.241 -9.025 1.00 11.80 193 LEU B CA 1
ATOM 3839 C C . LEU B 1 195 ? -30.711 18.987 -8.968 1.00 12.94 193 LEU B C 1
ATOM 3840 O O . LEU B 1 195 ? -31.418 19.629 -8.185 1.00 15.00 193 LEU B O 1
ATOM 3845 N N . ILE B 1 196 ? -31.190 18.036 -9.771 1.00 12.59 194 ILE B N 1
ATOM 3846 C CA . ILE B 1 196 ? -32.602 17.675 -9.823 1.00 13.87 194 ILE B CA 1
ATOM 3847 C C . ILE B 1 196 ? -32.762 16.381 -9.045 1.00 13.52 194 ILE B C 1
ATOM 3848 O O . ILE B 1 196 ? -32.190 15.361 -9.438 1.00 13.74 194 ILE B O 1
ATOM 3853 N N . VAL B 1 197 ? -33.524 16.416 -7.953 1.00 13.71 195 VAL B N 1
ATOM 3854 C CA . VAL B 1 197 ? -33.590 15.305 -7.001 1.00 14.87 195 VAL B CA 1
ATOM 3855 C C . VAL B 1 197 ? -35.020 14.796 -6.870 1.00 16.42 195 VAL B C 1
ATOM 3856 O O . VAL B 1 197 ? -35.875 15.495 -6.311 1.00 16.32 195 VAL B O 1
ATOM 3860 N N . PRO B 1 198 ? -35.312 13.590 -7.353 1.00 13.22 196 PRO B N 1
ATOM 3861 C CA . PRO B 1 198 ? -36.636 12.991 -7.123 1.00 14.95 196 PRO B CA 1
ATOM 3862 C C . PRO B 1 198 ? -36.963 12.915 -5.639 1.00 15.17 196 PRO B C 1
ATOM 3863 O O . PRO B 1 198 ? -36.095 12.687 -4.797 1.00 16.44 196 PRO B O 1
ATOM 3867 N N . SER B 1 199 ? -38.250 13.095 -5.326 1.00 15.71 197 SER B N 1
ATOM 3868 C CA . SER B 1 199 ? -38.679 13.192 -3.935 1.00 18.06 197 SER B CA 1
ATOM 3869 C C . SER B 1 199 ? -38.480 11.905 -3.137 1.00 17.58 197 SER B C 1
ATOM 3870 O O . SER B 1 199 ? -38.520 11.960 -1.903 1.00 20.14 197 SER B O 1
ATOM 3873 N N . ASP B 1 200 ? -38.244 10.763 -3.788 1.00 17.95 198 ASP B N 1
ATOM 3874 C CA . ASP B 1 200 ? -38.096 9.491 -3.088 1.00 19.24 198 ASP B CA 1
ATOM 3875 C C . ASP B 1 200 ? -36.659 8.990 -3.050 1.00 16.90 198 ASP B C 1
ATOM 3876 O O . ASP B 1 200 ? -36.419 7.835 -2.666 1.00 18.10 198 ASP B O 1
ATOM 3881 N N . VAL B 1 201 ? -35.694 9.816 -3.451 1.00 15.14 199 VAL B N 1
ATOM 3882 C CA . VAL B 1 201 ? -34.290 9.437 -3.411 1.00 14.15 199 VAL B CA 1
ATOM 3883 C C . VAL B 1 201 ? -33.491 10.555 -2.758 1.00 13.87 199 VAL B C 1
ATOM 3884 O O . VAL B 1 201 ? -33.975 11.672 -2.553 1.00 16.06 199 VAL B O 1
ATOM 3888 N N . GLN B 1 202 ? -32.240 10.245 -2.459 1.00 12.37 200 GLN B N 1
ATOM 3889 C CA . GLN B 1 202 ? -31.366 11.178 -1.768 1.00 12.62 200 GLN B CA 1
ATOM 3890 C C . GLN B 1 202 ? -30.337 11.812 -2.686 1.00 15.94 200 GLN B C 1
ATOM 3891 O O . GLN B 1 202 ? -29.721 12.812 -2.295 1.00 19.40 200 GLN B O 1
ATOM 3897 N N . THR B 1 203 ? -30.173 11.306 -3.903 1.00 12.58 201 THR B N 1
ATOM 3898 C CA . THR B 1 203 ? -29.169 11.789 -4.835 1.00 13.45 201 THR B CA 1
ATOM 3899 C C . THR B 1 203 ? -29.830 12.317 -6.107 1.00 12.65 201 THR B C 1
ATOM 3900 O O . THR B 1 203 ? -30.996 12.007 -6.379 1.00 13.38 201 THR B O 1
ATOM 3904 N N . PRO B 1 204 ? -29.123 13.118 -6.911 1.00 10.82 202 PRO B N 1
ATOM 3905 C CA . PRO B 1 204 ? -29.742 13.688 -8.115 1.00 11.49 202 PRO B CA 1
ATOM 3906 C C . PRO B 1 204 ? -29.916 12.693 -9.250 1.00 12.11 202 PRO B C 1
ATOM 3907 O O . PRO B 1 204 ? -29.101 11.793 -9.465 1.00 13.38 202 PRO B O 1
ATOM 3911 N N . ILE B 1 205 ? -31.019 12.872 -9.983 1.00 9.88 203 ILE B N 1
ATOM 3912 C CA . ILE B 1 205 ? -31.235 12.149 -11.229 1.00 12.30 203 ILE B CA 1
ATOM 3913 C C . ILE B 1 205 ? -30.774 12.950 -12.443 1.00 11.26 203 ILE B C 1
ATOM 3914 O O . ILE B 1 205 ? -30.588 12.367 -13.520 1.00 13.08 203 ILE B O 1
ATOM 3919 N N . ALA B 1 206 ? -30.531 14.254 -12.292 1.00 11.30 204 ALA B N 1
ATOM 3920 C CA . ALA B 1 206 ? -30.019 15.080 -13.377 1.00 12.33 204 ALA B CA 1
ATOM 3921 C C . ALA B 1 206 ? -29.246 16.229 -12.752 1.00 12.20 204 ALA B C 1
ATOM 3922 O O . ALA B 1 206 ? -29.491 16.607 -11.604 1.00 12.75 204 ALA B O 1
ATOM 3924 N N . ALA B 1 207 ? -28.284 16.751 -13.498 1.00 11.87 205 ALA B N 1
ATOM 3925 C CA . ALA B 1 207 ? -27.506 17.862 -12.985 1.00 13.79 205 ALA B CA 1
ATOM 3926 C C . ALA B 1 207 ? -26.931 18.649 -14.143 1.00 13.05 205 ALA B C 1
ATOM 3927 O O . ALA B 1 207 ? -26.668 18.113 -15.222 1.00 13.86 205 ALA B O 1
ATOM 3929 N N . GLU B 1 208 ? -26.719 19.928 -13.892 1.00 13.95 206 GLU B N 1
ATOM 3930 C CA . GLU B 1 208 ? -26.025 20.803 -14.816 1.00 15.27 206 GLU B CA 1
ATOM 3931 C C . GLU B 1 208 ? -24.899 21.457 -14.037 1.00 15.34 206 GLU B C 1
ATOM 3932 O O . GLU B 1 208 ? -25.115 21.905 -12.904 1.00 16.68 206 GLU B O 1
ATOM 3938 N N . LEU B 1 209 ? -23.703 21.483 -14.623 1.00 12.84 207 LEU B N 1
ATOM 3939 C CA . LEU B 1 209 ? -22.543 22.145 -14.026 1.00 13.26 207 LEU B CA 1
ATOM 3940 C C . LEU B 1 209 ? -22.045 23.240 -14.953 1.00 15.67 207 LEU B C 1
ATOM 3941 O O . LEU B 1 209 ? -21.886 23.013 -16.159 1.00 16.12 207 LEU B O 1
ATOM 3946 N N . ASP B 1 210 ? -21.774 24.408 -14.389 1.00 15.93 208 ASP B N 1
ATOM 3947 C CA . ASP B 1 210 ? -21.134 25.499 -15.117 1.00 15.95 208 ASP B CA 1
ATOM 3948 C C . ASP B 1 210 ? -19.788 25.734 -14.454 1.00 14.55 208 ASP B C 1
ATOM 3949 O O . ASP B 1 210 ? -19.732 26.135 -13.288 1.00 16.55 208 ASP B O 1
ATOM 3954 N N . CYS B 1 211 ? -18.717 25.411 -15.161 1.00 15.88 209 CYS B N 1
ATOM 3955 C CA . CYS B 1 211 ? -17.368 25.527 -14.641 1.00 17.27 209 CYS B CA 1
ATOM 3956 C C . CYS B 1 211 ? -16.557 26.456 -15.534 1.00 17.31 209 CYS B C 1
ATOM 3957 O O . CYS B 1 211 ? -16.980 26.858 -16.624 1.00 18.07 209 CYS B O 1
ATOM 3960 N N . ALA B 1 212 ? -15.394 26.837 -15.027 1.00 19.08 210 ALA B N 1
ATOM 3961 C CA . ALA B 1 212 ? -14.417 27.580 -15.801 1.00 19.86 210 ALA B CA 1
ATOM 3962 C C . ALA B 1 212 ? -13.041 27.055 -15.437 1.00 18.14 210 ALA B C 1
ATOM 3963 O O . ALA B 1 212 ? -12.779 26.743 -14.268 1.00 19.99 210 ALA B O 1
ATOM 3965 N N . ASP B 1 213 ? -12.169 26.910 -16.429 1.00 18.54 211 ASP B N 1
ATOM 3966 C CA . ASP B 1 213 ? -10.804 26.590 -16.052 1.00 17.58 211 ASP B CA 1
ATOM 3967 C C . ASP B 1 213 ? -10.107 27.875 -15.607 1.00 19.71 211 ASP B C 1
ATOM 3968 O O . ASP B 1 213 ? -10.712 28.950 -15.533 1.00 20.80 211 ASP B O 1
ATOM 3973 N N . THR B 1 214 ? -8.828 27.763 -15.288 1.00 18.52 212 THR B N 1
ATOM 3974 C CA . THR B 1 214 ? -8.110 28.884 -14.703 1.00 18.77 212 THR B CA 1
ATOM 3975 C C . THR B 1 214 ? -7.666 29.906 -15.736 1.00 22.30 212 THR B C 1
ATOM 3976 O O . THR B 1 214 ? -7.061 30.916 -15.357 1.00 25.85 212 THR B O 1
ATOM 3980 N N . ASP B 1 215 ? -7.913 29.660 -17.021 1.00 21.48 213 ASP B N 1
ATOM 3981 C CA . ASP B 1 215 ? -7.817 30.693 -18.043 1.00 23.17 213 ASP B CA 1
ATOM 3982 C C . ASP B 1 215 ? -9.180 31.270 -18.404 1.00 23.77 213 ASP B C 1
ATOM 3983 O O . ASP B 1 215 ? -9.280 32.059 -19.350 1.00 26.05 213 ASP B O 1
ATOM 3988 N N . GLY B 1 216 ? -10.232 30.898 -17.677 1.00 21.01 214 GLY B N 1
ATOM 3989 C CA . GLY B 1 216 ? -11.564 31.377 -17.980 1.00 19.10 214 GLY B CA 1
ATOM 3990 C C . GLY B 1 216 ? -12.299 30.600 -19.053 1.00 21.83 214 GLY B C 1
ATOM 3991 O O . GLY B 1 216 ? -13.383 31.030 -19.475 1.00 26.20 214 GLY B O 1
ATOM 3992 N N . VAL B 1 217 ? -11.752 29.478 -19.507 1.00 20.17 215 VAL B N 1
ATOM 3993 C CA . VAL B 1 217 ? -12.456 28.687 -20.523 1.00 20.59 215 VAL B CA 1
ATOM 3994 C C . VAL B 1 217 ? -13.748 28.141 -19.924 1.00 20.29 215 VAL B C 1
ATOM 3995 O O . VAL B 1 217 ? -13.711 27.482 -18.866 1.00 19.60 215 VAL B O 1
ATOM 3999 N N . PRO B 1 218 ? -14.903 28.373 -20.541 1.00 20.67 216 PRO B N 1
ATOM 4000 C CA . PRO B 1 218 ? -16.149 27.818 -19.995 1.00 17.52 216 PRO B CA 1
ATOM 4001 C C . PRO B 1 218 ? -16.226 26.317 -20.224 1.00 18.71 216 PRO B C 1
ATOM 4002 O O . PRO B 1 218 ? -15.985 25.825 -21.327 1.00 18.10 216 PRO B O 1
ATOM 4006 N N . VAL B 1 219 ? -16.542 25.587 -19.162 1.00 18.69 217 VAL B N 1
ATOM 4007 C CA . VAL B 1 219 ? -16.706 24.138 -19.221 1.00 18.14 217 VAL B CA 1
ATOM 4008 C C . VAL B 1 219 ? -18.082 23.799 -18.667 1.00 20.15 217 VAL B C 1
ATOM 4009 O O . VAL B 1 219 ? -18.305 23.897 -17.453 1.00 21.08 217 VAL B O 1
ATOM 4013 N N . ARG B 1 220 ? -18.997 23.390 -19.541 1.00 16.28 218 ARG B N 1
ATOM 4014 C CA . ARG B 1 220 ? -20.375 23.117 -19.167 1.00 14.83 218 ARG B CA 1
ATOM 4015 C C . ARG B 1 220 ? -20.660 21.630 -19.304 1.00 18.69 218 ARG B C 1
ATOM 4016 O O . ARG B 1 220 ? -20.151 20.972 -20.217 1.00 20.44 218 ARG B O 1
ATOM 4024 N N . ALA B 1 221 ? -21.478 21.109 -18.392 1.00 14.74 219 ALA B N 1
ATOM 4025 C CA . ALA B 1 221 ? -21.790 19.690 -18.371 1.00 13.30 219 ALA B CA 1
ATOM 4026 C C . ALA B 1 221 ? -23.263 19.486 -18.061 1.00 14.88 219 ALA B C 1
ATOM 4027 O O . ALA B 1 221 ? -23.826 20.148 -17.187 1.00 15.99 219 ALA B O 1
ATOM 4029 N N . GLU B 1 222 ? -23.875 18.545 -18.779 1.00 12.45 220 GLU B N 1
ATOM 4030 C CA . GLU B 1 222 ? -25.249 18.119 -18.545 1.00 15.40 220 GLU B CA 1
ATOM 4031 C C . GLU B 1 222 ? -25.239 16.617 -18.316 1.00 14.21 220 GLU B C 1
ATOM 4032 O O . GLU B 1 222 ? -24.768 15.874 -19.178 1.00 13.48 220 GLU B O 1
ATOM 4038 N N . PHE B 1 223 ? -25.728 16.187 -17.149 1.00 13.29 221 PHE B N 1
ATOM 4039 C CA . PHE B 1 223 ? -25.869 14.780 -16.781 1.00 12.19 221 PHE B CA 1
ATOM 4040 C C . PHE B 1 223 ? -27.350 14.486 -16.601 1.00 13.55 221 PHE B C 1
ATOM 4041 O O . PHE B 1 223 ? -28.045 15.217 -15.890 1.00 13.36 221 PHE B O 1
ATOM 4049 N N . ASP B 1 224 ? -27.844 13.406 -17.204 1.00 12.23 222 ASP B N 1
ATOM 4050 C CA . ASP B 1 224 ? -29.264 13.126 -17.055 1.00 12.84 222 ASP B CA 1
ATOM 4051 C C . ASP B 1 224 ? -29.501 11.633 -17.096 1.00 13.23 222 ASP B C 1
ATOM 4052 O O . ASP B 1 224 ? -29.062 10.966 -18.035 1.00 13.86 222 ASP B O 1
ATOM 4057 N N . TRP B 1 225 ? -30.166 11.124 -16.064 1.00 12.10 223 TRP B N 1
ATOM 4058 C CA . TRP B 1 225 ? -30.549 9.726 -15.949 1.00 12.51 223 TRP B CA 1
ATOM 4059 C C . TRP B 1 225 ? -32.011 9.478 -16.269 1.00 14.34 223 TRP B C 1
ATOM 4060 O O . TRP B 1 225 ? -32.455 8.329 -16.203 1.00 15.09 223 TRP B O 1
ATOM 4071 N N . ARG B 1 226 ? -32.770 10.515 -16.597 1.00 15.23 224 ARG B N 1
ATOM 4072 C CA . ARG B 1 226 ? -34.171 10.329 -16.938 1.00 15.68 224 ARG B CA 1
ATOM 4073 C C . ARG B 1 226 ? -34.291 9.788 -18.360 1.00 18.85 224 ARG B C 1
ATOM 4074 O O . ARG B 1 226 ? -33.398 9.950 -19.191 1.00 20.75 224 ARG B O 1
ATOM 4082 N N . HIS B 1 227 ? -35.399 9.107 -18.637 1.00 18.35 225 HIS B N 1
ATOM 4083 C CA . HIS B 1 227 ? -35.623 8.675 -20.009 1.00 20.49 225 HIS B CA 1
ATOM 4084 C C . HIS B 1 227 ? -35.699 9.880 -20.936 1.00 22.28 225 HIS B C 1
ATOM 4085 O O . HIS B 1 227 ? -36.383 10.864 -20.640 1.00 24.92 225 HIS B O 1
ATOM 4092 N N . GLY B 1 228 ? -34.979 9.807 -22.051 1.00 22.48 226 GLY B N 1
ATOM 4093 C CA . GLY B 1 228 ? -34.960 10.876 -23.021 1.00 24.74 226 GLY B CA 1
ATOM 4094 C C . GLY B 1 228 ? -34.831 10.338 -24.430 1.00 22.33 226 GLY B C 1
ATOM 4095 O O . GLY B 1 228 ? -34.745 9.128 -24.646 1.00 22.94 226 GLY B O 1
ATOM 4096 N N . PRO B 1 229 ? -34.804 11.230 -25.422 1.00 20.99 227 PRO B N 1
ATOM 4097 C CA . PRO B 1 229 ? -34.744 10.762 -26.815 1.00 26.19 227 PRO B CA 1
ATOM 4098 C C . PRO B 1 229 ? -33.395 10.193 -27.221 1.00 24.19 227 PRO B C 1
ATOM 4099 O O . PRO B 1 229 ? -33.335 9.453 -28.210 1.00 25.78 227 PRO B O 1
ATOM 4103 N N . VAL B 1 230 ? -32.314 10.505 -26.506 1.00 20.03 228 VAL B N 1
ATOM 4104 C CA . VAL B 1 230 ? -30.979 10.121 -26.935 1.00 18.64 228 VAL B CA 1
ATOM 4105 C C . VAL B 1 230 ? -30.161 9.712 -25.719 1.00 17.69 228 VAL B C 1
ATOM 4106 O O . VAL B 1 230 ? -30.233 10.341 -24.656 1.00 18.53 228 VAL B O 1
ATOM 4110 N N . GLU B 1 231 ? -29.403 8.640 -25.875 1.00 16.43 229 GLU B N 1
ATOM 4111 C CA . GLU B 1 231 ? -28.350 8.270 -24.941 1.00 14.66 229 GLU B CA 1
ATOM 4112 C C . GLU B 1 231 ? -27.028 8.648 -25.584 1.00 18.53 229 GLU B C 1
ATOM 4113 O O . GLU B 1 231 ? -26.814 8.382 -26.772 1.00 19.09 229 GLU B O 1
ATOM 4119 N N . GLN B 1 232 ? -26.168 9.320 -24.821 1.00 15.19 230 GLN B N 1
ATOM 4120 C CA . GLN B 1 232 ? -24.951 9.871 -25.398 1.00 14.16 230 GLN B CA 1
ATOM 4121 C C . GLN B 1 232 ? -23.934 10.067 -24.289 1.00 13.42 230 GLN B C 1
ATOM 4122 O O . GLN B 1 232 ? -24.296 10.381 -23.149 1.00 14.62 230 GLN B O 1
ATOM 4128 N N . TRP B 1 233 ? -22.666 9.860 -24.625 1.00 13.48 231 TRP B N 1
ATOM 4129 C CA . TRP B 1 233 ? -21.569 10.012 -23.671 1.00 15.69 231 TRP B CA 1
ATOM 4130 C C . TRP B 1 233 ? -20.484 10.777 -24.417 1.00 13.84 231 TRP B C 1
ATOM 4131 O O . TRP B 1 233 ? -19.560 10.175 -24.976 1.00 14.49 231 TRP B O 1
ATOM 4142 N N . GLU B 1 234 ? -20.623 12.110 -24.423 1.00 14.34 232 GLU B N 1
ATOM 4143 C CA . GLU B 1 234 ? -19.890 12.987 -25.326 1.00 14.39 232 GLU B CA 1
ATOM 4144 C C . GLU B 1 234 ? -19.151 14.074 -24.560 1.00 15.05 232 GLU B C 1
ATOM 4145 O O . GLU B 1 234 ? -19.686 14.658 -23.609 1.00 16.03 232 GLU B O 1
ATOM 4151 N N . ILE B 1 235 ? -17.934 14.364 -25.011 1.00 15.25 233 ILE B N 1
ATOM 4152 C CA . ILE B 1 235 ? -17.163 15.516 -24.560 1.00 15.68 233 ILE B CA 1
ATOM 4153 C C . ILE B 1 235 ? -16.644 16.219 -25.802 1.00 18.65 233 ILE B C 1
ATOM 4154 O O . ILE B 1 235 ? -15.927 15.605 -26.603 1.00 19.14 233 ILE B O 1
ATOM 4159 N N . ALA B 1 236 ? -17.000 17.494 -25.960 1.00 17.51 234 ALA B N 1
ATOM 4160 C CA . ALA B 1 236 ? -16.577 18.305 -27.096 1.00 17.72 234 ALA B CA 1
ATOM 4161 C C . ALA B 1 236 ? -15.706 19.450 -26.602 1.00 17.23 234 ALA B C 1
ATOM 4162 O O . ALA B 1 236 ? -16.112 20.200 -25.710 1.00 19.53 234 ALA B O 1
ATOM 4164 N N . VAL B 1 237 ? -14.514 19.579 -27.171 1.00 18.06 235 VAL B N 1
ATOM 4165 C CA . VAL B 1 237 ? -13.596 20.665 -26.833 1.00 18.95 235 VAL B CA 1
ATOM 4166 C C . VAL B 1 237 ? -13.369 21.516 -28.078 1.00 21.20 235 VAL B C 1
ATOM 4167 O O . VAL B 1 237 ? -12.801 21.040 -29.069 1.00 21.40 235 VAL B O 1
ATOM 4171 N N . ASP B 1 238 ? -13.812 22.766 -28.024 1.00 21.04 236 ASP B N 1
ATOM 4172 C CA . ASP B 1 238 ? -13.609 23.708 -29.120 1.00 21.28 236 ASP B CA 1
ATOM 4173 C C . ASP B 1 238 ? -12.245 24.367 -28.973 1.00 24.50 236 ASP B C 1
ATOM 4174 O O . ASP B 1 238 ? -11.912 24.874 -27.900 1.00 24.89 236 ASP B O 1
ATOM 4179 N N . THR B 1 239 ? -11.457 24.349 -30.048 1.00 27.36 237 THR B N 1
ATOM 4180 C CA . THR B 1 239 ? -10.144 24.979 -30.062 1.00 23.82 237 THR B CA 1
ATOM 4181 C C . THR B 1 239 ? -9.999 25.832 -31.311 1.00 30.72 237 THR B C 1
ATOM 4182 O O . THR B 1 239 ? -10.800 25.756 -32.243 1.00 27.05 237 THR B O 1
ATOM 4186 N N . ALA B 1 240 ? -8.929 26.626 -31.329 1.00 31.88 238 ALA B N 1
ATOM 4187 C CA . ALA B 1 240 ? -8.596 27.412 -32.511 1.00 31.56 238 ALA B CA 1
ATOM 4188 C C . ALA B 1 240 ? -8.169 26.546 -33.689 1.00 34.29 238 ALA B C 1
ATOM 4189 O O . ALA B 1 240 ? -8.037 27.066 -34.803 1.00 35.46 238 ALA B O 1
ATOM 4191 N N . ASP B 1 241 ? -7.960 25.245 -33.474 1.00 32.07 239 ASP B N 1
ATOM 4192 C CA . ASP B 1 241 ? -7.587 24.309 -34.527 1.00 29.96 239 ASP B CA 1
ATOM 4193 C C . ASP B 1 241 ? -8.698 23.314 -34.840 1.00 30.30 239 ASP B C 1
ATOM 4194 O O . ASP B 1 241 ? -8.438 22.272 -35.450 1.00 32.97 239 ASP B O 1
ATOM 4199 N N . GLY B 1 242 ? -9.926 23.610 -34.434 1.00 26.61 240 GLY B N 1
ATOM 4200 C CA . GLY B 1 242 ? -11.061 22.749 -34.698 1.00 25.86 240 GLY B CA 1
ATOM 4201 C C . GLY B 1 242 ? -11.575 22.095 -33.426 1.00 25.02 240 GLY B C 1
ATOM 4202 O O . GLY B 1 242 ? -11.037 22.273 -32.331 1.00 25.76 240 GLY B O 1
ATOM 4203 N N . VAL B 1 243 ? -12.643 21.330 -33.596 1.00 23.34 241 VAL B N 1
ATOM 4204 C CA . VAL B 1 243 ? -13.320 20.676 -32.479 1.00 20.77 241 VAL B CA 1
ATOM 4205 C C . VAL B 1 243 ? -12.721 19.294 -32.249 1.00 21.49 241 VAL B C 1
ATOM 4206 O O . VAL B 1 243 ? -12.596 18.494 -33.185 1.00 23.30 241 VAL B O 1
ATOM 4210 N N . LEU B 1 244 ? -12.367 19.003 -30.997 1.00 20.98 242 LEU B N 1
ATOM 4211 C CA . LEU B 1 244 ? -12.046 17.648 -30.565 1.00 19.47 242 LEU B CA 1
ATOM 4212 C C . LEU B 1 244 ? -13.305 17.042 -29.957 1.00 20.32 242 LEU B C 1
ATOM 4213 O O . LEU B 1 244 ? -13.867 17.597 -29.005 1.00 20.36 242 LEU B O 1
ATOM 4218 N N . ALA B 1 245 ? -13.740 15.909 -30.503 1.00 17.55 243 ALA B N 1
ATOM 4219 C CA . ALA B 1 245 ? -15.014 15.298 -30.141 1.00 19.71 243 ALA B CA 1
ATOM 4220 C C . ALA B 1 245 ? -14.772 13.879 -29.649 1.00 19.83 243 ALA B C 1
ATOM 4221 O O . ALA B 1 245 ? -14.449 12.986 -30.440 1.00 18.62 243 ALA B O 1
ATOM 4223 N N . ILE B 1 246 ? -14.930 13.680 -28.349 1.00 16.71 244 ILE B N 1
ATOM 4224 C CA . ILE B 1 246 ? -14.939 12.357 -27.743 1.00 15.01 244 ILE B CA 1
ATOM 4225 C C . ILE B 1 246 ? -16.379 11.899 -27.640 1.00 14.27 244 ILE B C 1
ATOM 4226 O O . ILE B 1 246 ? -17.258 12.665 -27.229 1.00 17.39 244 ILE B O 1
ATOM 4231 N N . SER B 1 247 ? -16.634 10.655 -28.034 1.00 14.65 245 SER B N 1
ATOM 4232 C CA . SER B 1 247 ? -17.963 10.090 -27.899 1.00 14.21 245 SER B CA 1
ATOM 4233 C C . SER B 1 247 ? -17.835 8.624 -27.506 1.00 14.59 245 SER B C 1
ATOM 4234 O O . SER B 1 247 ? -16.732 8.096 -27.325 1.00 15.16 245 SER B O 1
ATOM 4237 N N . ARG B 1 248 ? -18.979 7.960 -27.355 1.00 15.17 246 ARG B N 1
ATOM 4238 C CA . ARG B 1 248 ? -19.000 6.568 -26.915 1.00 16.26 246 ARG B CA 1
ATOM 4239 C C . ARG B 1 248 ? -18.203 6.404 -25.625 1.00 14.28 246 ARG B C 1
ATOM 4240 O O . ARG B 1 248 ? -17.479 5.432 -25.434 1.00 16.53 246 ARG B O 1
ATOM 4248 N N . GLY B 1 249 ? -18.310 7.406 -24.751 1.00 14.61 247 GLY B N 1
ATOM 4249 C CA . GLY B 1 249 ? -17.698 7.346 -23.436 1.00 19.26 247 GLY B CA 1
ATOM 4250 C C . GLY B 1 249 ? -16.191 7.285 -23.439 1.00 17.08 247 GLY B C 1
ATOM 4251 O O . GLY B 1 249 ? -15.594 6.894 -22.430 1.00 18.84 247 GLY B O 1
ATOM 4252 N N . GLY B 1 250 ? -15.552 7.665 -24.545 1.00 15.70 248 GLY B N 1
ATOM 4253 C CA . GLY B 1 250 ? -14.112 7.579 -24.680 1.00 16.61 248 GLY B CA 1
ATOM 4254 C C . GLY B 1 250 ? -13.641 6.558 -25.688 1.00 18.99 248 GLY B C 1
ATOM 4255 O O . GLY B 1 250 ? -12.428 6.435 -25.904 1.00 21.51 248 GLY B O 1
ATOM 4256 N N . ALA B 1 251 ? -14.554 5.819 -26.308 1.00 18.21 249 ALA B N 1
ATOM 4257 C CA . ALA B 1 251 ? -14.194 4.800 -27.280 1.00 19.27 249 ALA B CA 1
ATOM 4258 C C . ALA B 1 251 ? -14.207 5.310 -28.711 1.00 20.81 249 ALA B C 1
ATOM 4259 O O . ALA B 1 251 ? -13.959 4.529 -29.633 1.00 21.57 249 ALA B O 1
ATOM 4261 N N . GLN B 1 252 ? -14.508 6.585 -28.925 1.00 18.97 250 GLN B N 1
ATOM 4262 C CA . GLN B 1 252 ? -14.590 7.151 -30.263 1.00 18.11 250 GLN B CA 1
ATOM 4263 C C . GLN B 1 252 ? -14.055 8.573 -30.210 1.00 18.96 250 GLN B C 1
ATOM 4264 O O . GLN B 1 252 ? -14.297 9.299 -29.236 1.00 18.12 250 GLN B O 1
ATOM 4270 N N . LEU B 1 253 ? -13.314 8.967 -31.248 1.00 20.86 251 LEU B N 1
ATOM 4271 C CA . LEU B 1 253 ? -12.637 10.257 -31.247 1.00 19.36 251 LEU B CA 1
ATOM 4272 C C . LEU B 1 253 ? -12.587 10.824 -32.655 1.00 21.20 251 LEU B C 1
ATOM 4273 O O . LEU B 1 253 ? -12.222 10.117 -33.597 1.00 24.11 251 LEU B O 1
ATOM 4278 N N . SER B 1 254 ? -12.923 12.102 -32.787 1.00 19.67 252 SER B N 1
ATOM 4279 C CA . SER B 1 254 ? -12.687 12.835 -34.021 1.00 20.70 252 SER B CA 1
ATOM 4280 C C . SER B 1 254 ? -12.000 14.146 -33.678 1.00 24.64 252 SER B C 1
ATOM 4281 O O . SER B 1 254 ? -12.228 14.722 -32.611 1.00 22.17 252 SER B O 1
ATOM 4284 N N . ILE B 1 255 ? -11.143 14.607 -34.586 1.00 24.79 253 ILE B N 1
ATOM 4285 C CA . ILE B 1 255 ? -10.355 15.816 -34.381 1.00 27.01 253 ILE B CA 1
ATOM 4286 C C . ILE B 1 255 ? -10.472 16.667 -35.634 1.00 28.84 253 ILE B C 1
ATOM 4287 O O . ILE B 1 255 ? -10.095 16.221 -36.726 1.00 28.77 253 ILE B O 1
ATOM 4292 N N . ALA B 1 256 ? -10.993 17.886 -35.478 1.00 26.55 254 ALA B N 1
ATOM 4293 C CA . ALA B 1 256 ? -11.219 18.810 -36.590 1.00 29.94 254 ALA B CA 1
ATOM 4294 C C . ALA B 1 256 ? -12.103 18.187 -37.666 1.00 32.00 254 ALA B C 1
ATOM 4295 O O . ALA B 1 256 ? -11.958 18.477 -38.856 1.00 34.05 254 ALA B O 1
ATOM 42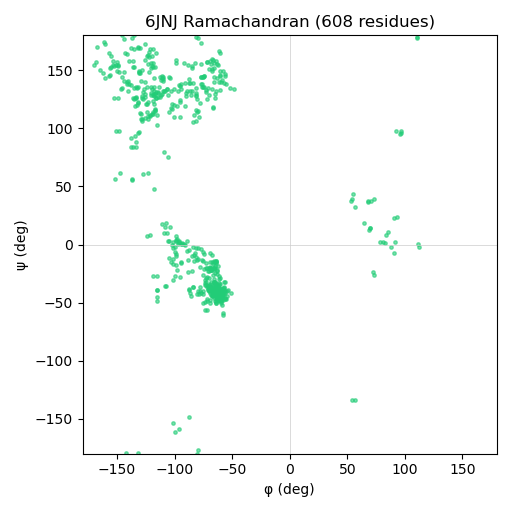97 N N . GLY B 1 257 ? -13.032 17.324 -37.252 1.00 30.17 255 GLY B N 1
ATOM 4298 C CA . GLY B 1 257 ? -13.926 16.650 -38.162 1.00 34.36 255 GLY B CA 1
ATOM 4299 C C . GLY B 1 257 ? -13.436 15.315 -38.675 1.00 32.03 255 GLY B C 1
ATOM 4300 O O . GLY B 1 257 ? -14.203 14.611 -39.344 1.00 39.73 255 GLY B O 1
ATOM 4301 N N . GLU B 1 258 ? -12.197 14.937 -38.384 1.00 30.68 256 GLU B N 1
ATOM 4302 C CA . GLU B 1 258 ? -11.664 13.703 -38.950 1.00 32.36 256 GLU B CA 1
ATOM 4303 C C . GLU B 1 258 ? -11.598 12.608 -37.898 1.00 31.22 256 GLU B C 1
ATOM 4304 O O . GLU B 1 258 ? -11.035 12.829 -36.816 1.00 28.69 256 GLU B O 1
ATOM 4310 N N . PRO B 1 259 ? -12.139 11.423 -38.176 1.00 29.35 257 PRO B N 1
ATOM 4311 C CA . PRO B 1 259 ? -12.027 10.318 -37.217 1.00 25.32 257 PRO B CA 1
ATOM 4312 C C . PRO B 1 259 ? -10.573 9.956 -36.958 1.00 26.59 257 PRO B C 1
ATOM 4313 O O . PRO B 1 259 ? -9.720 10.046 -37.843 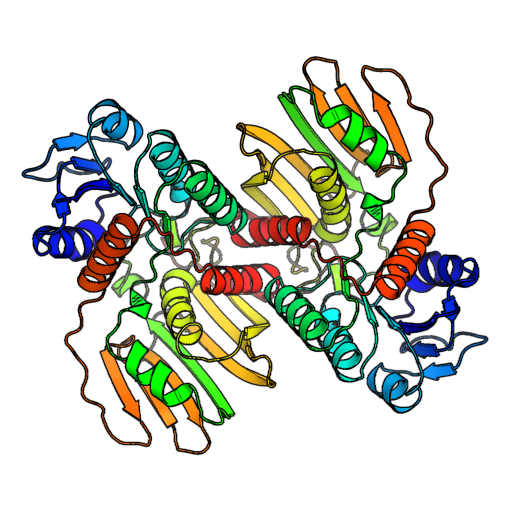1.00 30.41 257 PRO B O 1
ATOM 4317 N N . VAL B 1 260 ? -10.290 9.564 -35.720 1.00 23.88 258 VAL B N 1
ATOM 4318 C CA . VAL B 1 260 ? -8.959 9.152 -35.296 1.00 25.91 258 VAL B CA 1
ATOM 4319 C C . VAL B 1 260 ? -9.016 7.668 -34.973 1.00 28.62 258 VAL B C 1
ATOM 4320 O O . VAL B 1 260 ? -9.871 7.231 -34.193 1.00 29.79 258 VAL B O 1
ATOM 4324 N N . GLU B 1 261 ? -8.122 6.893 -35.578 1.00 30.12 259 GLU B N 1
ATOM 4325 C CA . GLU B 1 261 ? -8.069 5.468 -35.286 1.00 33.09 259 GLU B CA 1
ATOM 4326 C C . GLU B 1 261 ? -7.514 5.245 -33.885 1.00 32.94 259 GLU B C 1
ATOM 4327 O O . GLU B 1 261 ? -6.521 5.859 -33.489 1.00 31.41 259 GLU B O 1
ATOM 4333 N N . LEU B 1 262 ? -8.169 4.362 -33.138 1.00 30.50 260 LEU B N 1
ATOM 4334 C CA . LEU B 1 262 ? -7.857 4.114 -31.741 1.00 31.98 260 LEU B CA 1
ATOM 4335 C C . LEU B 1 262 ? -7.536 2.642 -31.523 1.00 32.37 260 LEU B C 1
ATOM 4336 O O . LEU B 1 262 ? -7.984 1.769 -32.270 1.00 37.11 260 LEU B O 1
ATOM 4341 N N . GLY B 1 263 ? -6.769 2.372 -30.468 1.00 35.24 261 GLY B N 1
ATOM 4342 C CA . GLY B 1 263 ? -6.593 1.022 -29.989 1.00 34.76 261 GLY B CA 1
ATOM 4343 C C . GLY B 1 263 ? -7.892 0.495 -29.417 1.00 36.45 261 GLY B C 1
ATOM 4344 O O . GLY B 1 263 ? -8.790 1.266 -29.067 1.00 34.53 261 GLY B O 1
ATOM 4345 N N . PRO B 1 264 ? -8.023 -0.826 -29.314 1.00 35.12 262 PRO B N 1
ATOM 4346 C CA . PRO B 1 264 ? -9.276 -1.406 -28.816 1.00 32.90 262 PRO B CA 1
ATOM 4347 C C . PRO B 1 264 ? -9.519 -1.051 -27.356 1.00 28.73 262 PRO B C 1
ATOM 4348 O O . PRO B 1 264 ? -8.598 -0.741 -26.596 1.00 32.74 262 PRO B O 1
ATOM 4352 N N . GLU B 1 265 ? -10.794 -1.089 -26.973 1.00 30.11 263 GLU B N 1
ATOM 4353 C CA . GLU B 1 265 ? -11.175 -0.763 -25.605 1.00 30.00 263 GLU B CA 1
ATOM 4354 C C . GLU B 1 265 ? -10.738 -1.874 -24.660 1.00 28.77 263 GLU B C 1
ATOM 4355 O O . GLU B 1 265 ? -11.080 -3.046 -24.854 1.00 29.77 263 GLU B O 1
ATOM 4361 N N . ARG B 1 266 ? -9.978 -1.504 -23.636 1.00 25.72 264 ARG B N 1
ATOM 4362 C CA . ARG B 1 266 ? -9.499 -2.448 -22.637 1.00 21.47 264 ARG B CA 1
ATOM 4363 C C . ARG B 1 266 ? -9.305 -1.698 -21.321 1.00 21.70 264 ARG B C 1
ATOM 4364 O O . ARG B 1 266 ? -8.233 -1.703 -20.726 1.00 22.30 264 ARG B O 1
ATOM 4372 N N . GLU B 1 267 ? -10.377 -1.054 -20.850 1.00 19.01 265 GLU B N 1
ATOM 4373 C CA . GLU B 1 267 ? -10.275 -0.185 -19.678 1.00 17.43 265 GLU B CA 1
ATOM 4374 C C . GLU B 1 267 ? -9.794 -0.948 -18.453 1.00 18.89 265 GLU B C 1
ATOM 4375 O O . GLU B 1 267 ? -8.867 -0.510 -17.761 1.00 18.72 265 GLU B O 1
ATOM 4381 N N . TYR B 1 268 ? -10.428 -2.078 -18.153 1.00 19.21 266 TYR B N 1
ATOM 4382 C CA . TYR B 1 268 ? -10.068 -2.774 -16.922 1.00 18.47 266 TYR B CA 1
ATOM 4383 C C . TYR B 1 268 ? -8.766 -3.560 -17.067 1.00 20.99 266 TYR B C 1
ATOM 4384 O O . TYR B 1 268 ? -7.983 -3.608 -16.110 1.00 21.47 266 TYR B O 1
ATOM 4393 N N . PRO B 1 269 ? -8.470 -4.171 -18.222 1.00 20.46 267 PRO B N 1
ATOM 4394 C CA . PRO B 1 269 ? -7.096 -4.661 -18.422 1.00 22.42 267 PRO B CA 1
ATOM 4395 C C . PRO B 1 269 ? -6.040 -3.589 -18.203 1.00 21.98 267 PRO B C 1
ATOM 4396 O O . PRO B 1 269 ? -4.993 -3.870 -17.604 1.00 23.51 267 PRO B O 1
ATOM 4400 N N . ALA B 1 270 ? -6.297 -2.355 -18.649 1.00 19.31 268 ALA B N 1
ATOM 4401 C CA . ALA B 1 270 ? -5.329 -1.284 -18.449 1.00 20.69 268 ALA B CA 1
ATOM 4402 C C . ALA B 1 270 ? -5.219 -0.914 -16.975 1.00 18.30 268 ALA B C 1
ATOM 4403 O O . ALA B 1 270 ? -4.121 -0.636 -16.482 1.00 19.41 268 ALA B O 1
ATOM 4405 N N . LEU B 1 271 ? -6.344 -0.917 -16.255 1.00 19.13 269 LEU B N 1
ATOM 4406 C CA . LEU B 1 271 ? -6.310 -0.603 -14.830 1.00 17.30 269 LEU B CA 1
ATOM 4407 C C . LEU B 1 271 ? -5.484 -1.620 -14.062 1.00 15.68 269 LEU B C 1
ATOM 4408 O O . LEU B 1 271 ? -4.686 -1.254 -13.196 1.00 15.80 269 LEU B O 1
ATOM 4413 N N . TYR B 1 272 ? -5.705 -2.907 -14.324 1.00 15.39 270 TYR B N 1
ATOM 4414 C CA . TYR B 1 272 ? -4.974 -3.917 -13.571 1.00 16.30 270 TYR B CA 1
ATOM 4415 C C . TYR B 1 272 ? -3.500 -3.936 -13.948 1.00 18.22 270 TYR B C 1
ATOM 4416 O O . TYR B 1 272 ? -2.644 -4.131 -13.077 1.00 21.30 270 TYR B O 1
ATOM 4425 N N . ALA B 1 273 ? -3.178 -3.684 -15.216 1.00 17.46 271 ALA B N 1
ATOM 4426 C CA . ALA B 1 273 ? -1.780 -3.548 -15.600 1.00 19.77 271 ALA B CA 1
ATOM 4427 C C . ALA B 1 273 ? -1.103 -2.417 -14.832 1.00 22.49 271 ALA B C 1
ATOM 4428 O O . ALA B 1 273 ? 0.037 -2.561 -14.374 1.00 21.69 271 ALA B O 1
ATOM 4430 N N . HIS B 1 274 ? -1.799 -1.291 -14.653 1.00 19.20 272 HIS B N 1
ATOM 4431 C CA . HIS B 1 274 ? -1.215 -0.159 -13.938 1.00 18.69 272 HIS B CA 1
ATOM 4432 C C . HIS B 1 274 ? -1.093 -0.452 -12.447 1.00 18.72 272 HIS B C 1
ATOM 4433 O O . HIS B 1 274 ? -0.112 -0.048 -11.808 1.00 17.36 272 HIS B O 1
ATOM 4440 N N . PHE B 1 275 ? -2.098 -1.115 -11.871 1.00 17.23 273 PHE B N 1
ATOM 4441 C CA . PHE B 1 275 ? -2.014 -1.538 -10.475 1.00 14.26 273 PHE B CA 1
ATOM 4442 C C . PHE B 1 275 ? -0.783 -2.398 -10.251 1.00 15.02 273 PHE B C 1
ATOM 4443 O O . PHE B 1 275 ? -0.043 -2.204 -9.284 1.00 16.72 273 PHE B O 1
ATOM 4451 N N . HIS B 1 276 ? -0.551 -3.364 -11.146 1.00 19.08 274 HIS B N 1
ATOM 4452 C CA . HIS B 1 276 ? 0.630 -4.212 -11.013 1.00 19.00 274 HIS B CA 1
ATOM 4453 C C . HIS B 1 276 ? 1.908 -3.386 -11.080 1.00 20.90 274 HIS B C 1
ATOM 4454 O O . HIS B 1 276 ? 2.854 -3.613 -10.312 1.00 19.34 274 HIS B O 1
ATOM 4461 N N . ALA B 1 277 ? 1.942 -2.399 -11.972 1.00 18.04 275 ALA B N 1
ATOM 4462 C CA . ALA B 1 277 ? 3.141 -1.577 -12.105 1.00 19.16 275 ALA B CA 1
ATOM 4463 C C . ALA B 1 277 ? 3.347 -0.689 -10.886 1.00 22.76 275 ALA B C 1
ATOM 4464 O O . ALA B 1 277 ? 4.484 -0.487 -10.443 1.00 21.69 275 ALA B O 1
ATOM 4466 N N . LEU B 1 278 ? 2.263 -0.119 -10.353 1.00 19.11 276 LEU B N 1
ATOM 4467 C CA . LEU B 1 278 ? 2.358 0.669 -9.128 1.00 17.69 276 LEU B CA 1
ATOM 4468 C C . LEU B 1 278 ? 2.914 -0.163 -7.981 1.00 18.93 276 LEU B C 1
ATOM 4469 O O . LEU B 1 278 ? 3.796 0.286 -7.246 1.00 17.73 276 LEU B O 1
ATOM 4474 N N . ILE B 1 279 ? 2.389 -1.376 -7.800 1.00 17.68 277 ILE B N 1
ATOM 4475 C CA . ILE B 1 279 ? 2.913 -2.260 -6.761 1.00 17.41 277 ILE B CA 1
ATOM 4476 C C . ILE B 1 279 ? 4.397 -2.519 -6.995 1.00 18.67 277 ILE B C 1
ATOM 4477 O O . ILE B 1 279 ? 5.220 -2.401 -6.077 1.00 18.21 277 ILE B O 1
ATOM 4482 N N . ALA B 1 280 ? 4.761 -2.822 -8.245 1.00 17.83 278 ALA B N 1
ATOM 4483 C CA . ALA B 1 280 ? 6.143 -3.165 -8.565 1.00 22.15 278 ALA B CA 1
ATOM 4484 C C . ALA B 1 280 ? 7.091 -2.018 -8.250 1.00 22.44 278 ALA B C 1
ATOM 4485 O O . ALA B 1 280 ? 8.234 -2.244 -7.829 1.00 22.61 278 ALA B O 1
ATOM 4487 N N . ARG B 1 281 ? 6.638 -0.781 -8.442 1.00 21.17 279 ARG B N 1
ATOM 4488 C CA . ARG B 1 281 ? 7.477 0.394 -8.260 1.00 22.63 279 ARG B CA 1
ATOM 4489 C C . ARG B 1 281 ? 7.325 1.033 -6.888 1.00 21.83 279 ARG B C 1
ATOM 4490 O O . ARG B 1 281 ? 7.966 2.054 -6.621 1.00 24.85 279 ARG B O 1
ATOM 4498 N N . GLY B 1 282 ? 6.510 0.464 -6.007 1.00 20.08 280 GLY B N 1
ATOM 4499 C CA . GLY B 1 282 ? 6.348 1.046 -4.684 1.00 20.95 280 GLY B CA 1
ATOM 4500 C C . GLY B 1 282 ? 5.641 2.382 -4.686 1.00 23.74 280 GLY B C 1
ATOM 4501 O O . GLY B 1 282 ? 5.995 3.270 -3.898 1.00 25.55 280 GLY B O 1
ATOM 4502 N N . GLU B 1 283 ? 4.644 2.547 -5.548 1.00 19.57 281 GLU B N 1
ATOM 4503 C CA . GLU B 1 283 ? 3.993 3.835 -5.736 1.00 20.72 281 GLU B CA 1
ATOM 4504 C C . GLU B 1 283 ? 2.494 3.726 -5.498 1.00 18.72 281 GLU B C 1
ATOM 4505 O O . GLU B 1 283 ? 1.911 2.642 -5.538 1.00 18.81 281 GLU B O 1
ATOM 4511 N N . SER B 1 284 ? 1.880 4.881 -5.274 1.00 18.75 282 SER B N 1
ATOM 4512 C CA . SER B 1 284 ? 0.433 5.023 -5.241 1.00 15.54 282 SER B CA 1
ATOM 4513 C C . SER B 1 284 ? -0.005 5.991 -6.330 1.00 17.38 282 SER B C 1
ATOM 4514 O O . SER B 1 284 ? 0.808 6.687 -6.952 1.00 18.64 282 SER B O 1
ATOM 4517 N N . ASP B 1 285 ? -1.316 6.023 -6.556 1.00 13.73 283 ASP B N 1
ATOM 4518 C CA . ASP B 1 285 ? -1.922 6.821 -7.622 1.00 16.01 283 ASP B CA 1
ATOM 4519 C C . ASP B 1 285 ? -3.320 7.181 -7.132 1.00 15.29 283 ASP B C 1
ATOM 4520 O O . ASP B 1 285 ? -4.243 6.362 -7.225 1.00 14.68 283 ASP B O 1
ATOM 4525 N N . VAL B 1 286 ? -3.463 8.384 -6.582 1.00 14.46 284 VAL B N 1
ATOM 4526 C CA . VAL B 1 286 ? -4.720 8.783 -5.960 1.00 14.93 284 VAL B CA 1
ATOM 4527 C C . VAL B 1 286 ? -5.096 10.186 -6.424 1.00 17.52 284 VAL B C 1
ATOM 4528 O O . VAL B 1 286 ? -4.750 11.185 -5.784 1.00 19.71 284 VAL B O 1
ATOM 4532 N N . ASP B 1 287 ? -5.803 10.271 -7.539 1.00 15.86 285 ASP B N 1
ATOM 4533 C CA . ASP B 1 287 ? -6.269 11.544 -8.076 1.00 14.56 285 ASP B CA 1
ATOM 4534 C C . ASP B 1 287 ? -7.731 11.672 -7.676 1.00 14.56 285 ASP B C 1
ATOM 4535 O O . ASP B 1 287 ? -8.581 10.935 -8.183 1.00 15.69 285 ASP B O 1
ATOM 4540 N N . VAL B 1 288 ? -8.023 12.591 -6.752 1.00 13.78 286 VAL B N 1
ATOM 4541 C CA . VAL B 1 288 ? -9.393 12.800 -6.297 1.00 12.77 286 VAL B CA 1
ATOM 4542 C C . VAL B 1 288 ? -10.073 13.973 -6.972 1.00 15.74 286 VAL B C 1
ATOM 4543 O O . VAL B 1 288 ? -11.217 14.289 -6.617 1.00 13.69 286 VAL B O 1
ATOM 4547 N N . ARG B 1 289 ? -9.423 14.628 -7.930 1.00 15.19 287 ARG B N 1
ATOM 4548 C CA . ARG B 1 289 ? -10.020 15.825 -8.514 1.00 14.07 287 ARG B CA 1
ATOM 4549 C C . ARG B 1 289 ? -11.412 15.582 -9.083 1.00 14.14 287 ARG B C 1
ATOM 4550 O O . ARG B 1 289 ? -12.282 16.444 -8.871 1.00 13.67 287 ARG B O 1
ATOM 4558 N N . PRO B 1 290 ? -11.715 14.460 -9.752 1.00 13.71 288 PRO B N 1
ATOM 4559 C CA . PRO B 1 290 ? -13.106 14.260 -10.199 1.00 13.02 288 PRO B CA 1
ATOM 4560 C C . PRO B 1 290 ? -14.090 14.216 -9.037 1.00 11.65 288 PRO B C 1
ATOM 4561 O O . PRO B 1 290 ? -15.196 14.764 -9.143 1.00 12.69 288 PRO B O 1
ATOM 4565 N N . LEU B 1 291 ? -13.696 13.621 -7.908 1.00 11.24 289 LEU B N 1
ATOM 4566 C CA . LEU B 1 291 ? -14.577 13.583 -6.747 1.00 12.24 289 LEU B CA 1
ATOM 4567 C C . LEU B 1 291 ? -14.689 14.946 -6.075 1.00 10.99 289 LEU B C 1
ATOM 4568 O O . LEU B 1 291 ? -15.759 15.279 -5.547 1.00 13.08 289 LEU B O 1
ATOM 4573 N N . ARG B 1 292 ? -13.605 15.727 -6.076 1.00 10.70 290 ARG B N 1
ATOM 4574 C CA . ARG B 1 292 ? -13.672 17.075 -5.520 1.00 10.51 290 ARG B CA 1
ATOM 4575 C C . ARG B 1 292 ? -14.670 17.927 -6.298 1.00 11.90 290 ARG B C 1
ATOM 4576 O O . ARG B 1 292 ? -15.418 18.709 -5.703 1.00 11.59 290 ARG B O 1
ATOM 4584 N N . LEU B 1 293 ? -14.720 17.765 -7.626 1.00 11.05 291 LEU B N 1
ATOM 4585 C CA . LEU B 1 293 ? -15.676 18.539 -8.416 1.00 12.89 291 LEU B CA 1
ATOM 4586 C C . LEU B 1 293 ? -17.105 18.129 -8.097 1.00 10.85 291 LEU B C 1
ATOM 4587 O O . LEU B 1 293 ? -18.005 18.978 -8.024 1.00 13.15 291 LEU B O 1
ATOM 4592 N N . VAL B 1 294 ? -17.337 16.828 -7.896 1.00 12.77 292 VAL B N 1
ATOM 4593 C CA . VAL B 1 294 ? -18.664 16.378 -7.493 1.00 12.03 292 VAL B CA 1
ATOM 4594 C C . VAL B 1 294 ? -19.012 16.886 -6.097 1.00 12.26 292 VAL B C 1
ATOM 4595 O O . VAL B 1 294 ? -20.141 17.336 -5.852 1.00 12.88 292 VAL B O 1
ATOM 4599 N N . ALA B 1 295 ? -18.063 16.824 -5.157 1.00 13.45 293 ALA B N 1
ATOM 4600 C CA . ALA B 1 295 ? -18.319 17.379 -3.835 1.00 12.76 293 ALA B CA 1
ATOM 4601 C C . ALA B 1 295 ? -18.712 18.842 -3.936 1.00 13.69 293 ALA B C 1
ATOM 4602 O O . ALA B 1 295 ? -19.652 19.283 -3.266 1.00 14.27 293 ALA B O 1
ATOM 4604 N N . ASP B 1 296 ? -18.023 19.599 -4.797 1.00 13.13 294 ASP B N 1
ATOM 4605 C CA . ASP B 1 296 ? -18.356 21.008 -4.974 1.00 14.70 294 ASP B CA 1
ATOM 4606 C C . ASP B 1 296 ? -19.775 21.177 -5.506 1.00 13.59 294 ASP B C 1
ATOM 4607 O O . ASP B 1 296 ? -20.502 22.083 -5.086 1.00 14.05 294 ASP B O 1
ATOM 4612 N N . ALA B 1 297 ? -20.201 20.303 -6.416 1.00 12.41 295 ALA B N 1
ATOM 4613 C CA . ALA B 1 297 ? -21.568 20.394 -6.913 1.00 13.97 295 ALA B CA 1
ATOM 4614 C C . ALA B 1 297 ? -22.588 20.111 -5.808 1.00 13.10 295 ALA B C 1
ATOM 4615 O O . ALA B 1 297 ? -23.641 20.749 -5.758 1.00 13.11 295 ALA B O 1
ATOM 4617 N N . PHE B 1 298 ? -22.303 19.152 -4.921 1.00 13.32 296 PHE B N 1
ATOM 4618 C CA . PHE B 1 298 ? -23.236 18.868 -3.831 1.00 12.92 296 PHE B CA 1
ATOM 4619 C C . PHE B 1 298 ? -23.214 19.962 -2.769 1.00 14.55 296 PHE B C 1
ATOM 4620 O O . PHE B 1 298 ? -24.224 20.190 -2.093 1.00 16.51 296 PHE B O 1
ATOM 4628 N N . LEU B 1 299 ? -22.078 20.635 -2.602 1.00 14.89 297 LEU B N 1
ATOM 4629 C CA . LEU B 1 299 ? -21.977 21.702 -1.620 1.00 15.21 297 LEU B CA 1
ATOM 4630 C C . LEU B 1 299 ? -22.598 23.002 -2.125 1.00 13.94 297 LEU B C 1
ATOM 4631 O O . LEU B 1 299 ? -23.318 23.680 -1.381 1.00 16.71 297 LEU B O 1
ATOM 4636 N N . PHE B 1 300 ? -22.344 23.355 -3.387 1.00 14.01 298 PHE B N 1
ATOM 4637 C CA . PHE B 1 300 ? -22.686 24.657 -3.961 1.00 15.26 298 PHE B CA 1
ATOM 4638 C C . PHE B 1 300 ? -23.947 24.610 -4.820 1.00 15.21 298 PHE B C 1
ATOM 4639 O O . PHE B 1 300 ? -24.539 25.658 -5.095 1.00 16.15 298 PHE B O 1
ATOM 4647 N N . GLY B 1 301 ? -24.389 23.425 -5.229 1.00 14.31 299 GLY B N 1
ATOM 4648 C CA . GLY B 1 301 ? -25.446 23.346 -6.219 1.00 14.16 299 GLY B CA 1
ATOM 4649 C C . GLY B 1 301 ? -26.809 23.677 -5.638 1.00 15.62 299 GLY B C 1
ATOM 4650 O O . GLY B 1 301 ? -27.119 23.361 -4.489 1.00 18.48 299 GLY B O 1
ATOM 4651 N N . ARG B 1 302 ? -27.625 24.336 -6.457 1.00 13.91 300 ARG B N 1
ATOM 4652 C CA . ARG B 1 302 ? -29.033 24.521 -6.142 1.00 12.81 300 ARG B CA 1
ATOM 4653 C C . ARG B 1 302 ? -29.781 23.211 -6.354 1.00 15.54 300 ARG B C 1
ATOM 4654 O O . ARG B 1 302 ? -29.579 22.530 -7.359 1.00 16.66 300 ARG B O 1
ATOM 4662 N N . ARG B 1 303 ? -30.645 22.859 -5.409 1.00 13.86 301 ARG B N 1
ATOM 4663 C CA . ARG B 1 303 ? -31.389 21.609 -5.477 1.00 15.54 301 ARG B CA 1
ATOM 4664 C C . ARG B 1 303 ? -32.838 21.896 -5.835 1.00 15.91 301 ARG B C 1
ATOM 4665 O O . ARG B 1 303 ? -33.455 22.809 -5.274 1.00 17.95 301 ARG B O 1
ATOM 4673 N N . VAL B 1 304 ? -33.363 21.127 -6.785 1.00 14.84 302 VAL B N 1
ATOM 4674 C CA . VAL B 1 304 ? -34.733 21.251 -7.270 1.00 16.17 302 VAL B CA 1
ATOM 4675 C C . VAL B 1 304 ? -35.392 19.889 -7.116 1.00 15.65 302 VAL B C 1
ATOM 4676 O O . VAL B 1 304 ? -34.904 18.896 -7.672 1.00 17.42 302 VAL B O 1
ATOM 4680 N N . GLN B 1 305 ? -36.481 19.831 -6.355 1.00 16.63 303 GLN B N 1
ATOM 4681 C CA . GLN B 1 305 ? -37.214 18.581 -6.203 1.00 16.92 303 GLN B CA 1
ATOM 4682 C C . GLN B 1 305 ? -38.016 18.280 -7.464 1.00 19.29 303 GLN B C 1
ATOM 4683 O O . GLN B 1 305 ? -38.505 19.183 -8.149 1.00 22.57 303 GLN B O 1
ATOM 4689 N N . THR B 1 306 ? -38.118 16.994 -7.788 1.00 18.53 304 THR B N 1
ATOM 4690 C CA . THR B 1 306 ? -38.947 16.560 -8.903 1.00 19.76 304 THR B CA 1
ATOM 4691 C C . THR B 1 306 ? -39.754 15.352 -8.447 1.00 22.81 304 THR B C 1
ATOM 4692 O O . THR B 1 306 ? -39.655 14.912 -7.296 1.00 20.91 304 THR B O 1
ATOM 4696 N N . ASP B 1 307 ? -40.573 14.826 -9.353 1.00 24.15 305 ASP B N 1
ATOM 4697 C CA . ASP B 1 307 ? -41.460 13.729 -9.000 1.00 24.44 305 ASP B CA 1
ATOM 4698 C C . ASP B 1 307 ? -40.664 12.487 -8.614 1.00 22.99 305 ASP B C 1
ATOM 4699 O O . ASP B 1 307 ? -39.502 12.318 -8.986 1.00 21.24 305 ASP B O 1
ATOM 4704 N N . ALA B 1 308 ? -41.320 11.610 -7.856 1.00 22.00 306 ALA B N 1
ATOM 4705 C CA . ALA B 1 308 ? -40.700 10.376 -7.397 1.00 23.05 306 ALA B CA 1
ATOM 4706 C C . ALA B 1 308 ? -40.239 9.520 -8.571 1.00 20.98 306 ALA B C 1
ATOM 4707 O O . ALA B 1 308 ? -40.909 9.431 -9.603 1.00 25.30 306 ALA B O 1
ATOM 4709 N N . PHE B 1 309 ? -39.084 8.877 -8.402 1.00 20.42 307 PHE B N 1
ATOM 4710 C CA . PHE B 1 309 ? -38.551 7.979 -9.421 1.00 17.83 307 PHE B CA 1
ATOM 4711 C C . PHE B 1 309 ? -39.272 6.634 -9.418 1.00 21.46 307 PHE B C 1
ATOM 4712 O O . PHE B 1 309 ? -39.573 6.083 -10.487 1.00 24.21 307 PHE B O 1
ATOM 4720 N N . GLY B 1 310 ? -39.550 6.090 -8.238 1.00 21.91 308 GLY B N 1
ATOM 4721 C CA . GLY B 1 310 ? -40.193 4.792 -8.144 1.00 23.04 308 GLY B CA 1
ATOM 4722 C C . GLY B 1 310 ? -39.195 3.669 -7.945 1.00 25.39 308 GLY B C 1
ATOM 4723 O O . GLY B 1 310 ? -38.628 3.152 -8.915 1.00 30.14 308 GLY B O 1
ATOM 4724 N N . ARG B 1 311 ? -38.984 3.263 -6.699 1.00 28.58 309 ARG B N 1
ATOM 4725 C CA . ARG B 1 311 ? -37.917 2.313 -6.403 1.00 26.84 309 ARG B CA 1
ATOM 4726 C C . ARG B 1 311 ? -38.396 0.935 -5.964 1.00 25.98 309 ARG B C 1
ATOM 4727 O O . ARG B 1 311 ? -39.588 0.634 -5.911 1.00 29.30 309 ARG B O 1
#

GO terms:
  GO:0070401 NADP+ binding (F, IDA)
  GO:0070403 NAD+ binding (F, IDA)
  GO:0016616 oxidoreductase activity, acting on the CH-OH group of donors, NAD or NADP as acceptor (F, IDA)
  GO:0019570 L-arabinose catabolic process to 2-oxoglutarate (P, IDA)
  GO:0019151 galactose 1-dehydrogenase activity (F, IDA)
  GO:0047910 galactose 1-dehydrogenase (NADP+) activity (F, IDA)
  GO:0050022 L-arabinose 1-dehydrogenase (NAD+) activity (F, IDA)
  GO:0019572 L-arabinose catabolic process (P, IMP)

InterPro domains:
  IPR000683 Gfo/Idh/MocA-like oxidoreductase, N-terminal [PF01408] (7-115)
  IPR036291 NAD(P)-binding domain superfamily [SSF51735] (2-166)
  IPR050463 Gfo/Idh/MocA family oxidoreductases and glycosidases [PTHR43818] (2-251)

Solvent-accessible surface area: 24758 Å² total; per-residue (Å²): 145,18,11,0,0,0,4,14,7,36,161,76,0,99,66,78,3,17,69,5,2,107,82,36,107,16,7,98,31,15,0,1,2,12,180,128,67,124,11,133,83,30,137,41,37,105,44,13,170,25,0,16,45,62,10,179,170,9,53,0,0,1,0,13,17,48,2,43,67,1,15,50,34,0,54,43,0,1,78,49,43,4,35,0,2,0,14,19,1,0,0,4,0,10,1,2,0,40,8,0,46,62,22,0,177,127,106,64,24,2,0,8,2,1,7,33,4,19,38,4,20,0,0,72,47,0,88,102,43,0,50,119,79,65,16,152,20,1,57,0,56,12,54,14,27,3,133,160,115,42,91,75,78,77,55,1,3,58,18,3,0,4,0,2,0,12,9,0,0,15,0,5,0,0,0,15,87,2,13,66,61,64,11,1,0,82,70,2,36,0,33,21,2,64,49,12,39,2,0,6,5,7,43,2,31,5,24,6,39,96,48,13,60,6,123,3,59,3,26,1,106,156,34,145,89,57,36,55,70,1,26,0,40,7,55,79,26,68,0,32,1,27,170,16,0,44,92,3,35,25,53,68,114,116,50,173,50,45,106,85,108,29,8,41,24,4,0,47,64,0,55,22,5,29,78,146,67,81,50,44,26,28,42,68,0,0,46,9,0,0,1,0,6,6,20,6,98,39,65,119,40,127,66,40,39,127,127,111,14,25,0,0,0,3,12,7,32,158,65,0,103,86,78,2,19,69,7,2,105,82,31,113,15,8,120,27,24,0,1,2,15,186,123,70,101,10,133,76,28,135,38,35,99,46,14,172,29,0,21,84,64,9,89,164,9,55,0,0,1,0,11,16,49,2,41,68,3,14,48,32,0,72,42,0,0,66,51,43,5,35,0,1,0,12,21,0,0,0,3,0,10,1,2,0,39,10,0,68,60,28,0,208,130,106,64,25,2,0,8,2,2,8,34,5,20,38,3,22,0,2,74,50,0,86,101,43,0,52,123,77,68,16,153,18,1,62,3,100,14,50,10,24,3,133,163,115,40,90,77,65,76,57,0,3,57,21,2,0,4,0,0,0,10,10,0,0,16,0,5,0,0,0,14,89,2,13,66,66,67,9,1,0,82,69,2,33,0,31,22,2,64,49,10,35,2,0,8,4,7,51,0,31,5,23,7,32,98,50,11,60,6,131,3,67,3,28,1,108,155,34,147,76,53,22,51,66,0,27,0,40,6,59,76,27,67,0,33,1,27,170,16,0,22,103,4,31,27,60,62,121,114,48,177,44,47,112,84,116,35,9,44,23,4,0,41,62,0,36,29,5,27,79,136,69,79,50,45,26,29,44,68,0,0,45,9,0,0,1,0,6,6,22,7,100,38,64,121,43,125,63,43,40,126

Radius of gyration: 25.37 Å; Cα contacts (8 Å, |Δi|>4): 1437; chains: 2; bounding box: 49×80×76 Å

B-factor: mean 21.31, std 8.13, range [9.74, 55.09]

Sequence (613 aa):
QVSLGVVGIGKIARDQHLPAIDAEPGFKLTACASRHAEVTGVRNYRDLRALLAAERELDAVSLCAPPQVRYAQARAALEAGKHVMLEKPPGATLGEVAVLEALARERGLTLFATWHSRCASAVEPAREWLATRAIRAVQVRWKEDVRRWHPGQQWIWEPGGLGVFDPGINALSIVTRRILPRELVLREATLIVPSDVQTPIAAELDCADTDGVPVRAEFDWRHGPVEQWEIAVDTADGVLAISRGGAQLSIAGEPVELGPEREYPALYAHFHALIARGESDVDVRPLRLVADAFLFGRRVQTDAFGRDQVSLGVVGIGKIARDQHLPAIDAEPGFKLTACASRHAEVTGVRNYRDLRALLAAERELDAVSLCAPPQVRYAQARAALEAGKHVMLEKPPGATLGEVAVLEALARERGLTLFATWHSRCASAVEPAREWLATRAIRAVQVRWKEDVRRWHPGQQWIWEPGGLGVFDPGINALSIVTRILPRELVLREATLIVPSDVQTPIAAELDCADTDGVPVRAEFDWRHGPVEQWEIAVDTADGVLAISRGGAQLSIAGEPVELGPEREYPALYAHFHALIARGESDVDVRPLRLVADAFLFGRRVQTDAFGR

Secondary structure (DSSP, 8-state):
-EEEEEE--SHHIIIIIHHHHHT-TTEEEEEEE-SSSPPTTSEEESSHHHHHHH-TT--EEEE-S-GGGHHHHHHHHHHTT-EEEEPSSS-SSHHHHHHHHHHHHHHT--EEE--GGGGSTTHHHHHHHHHTS-EEEEEEEEE--HHHHSTT--GGGSTTS-TTHHHHHHHHHHHHHH-SS-EEEEEEEEEEETT-SS-SEEEEEEEETT--EEEEEEE-S--S--EEEEEEEETTEEEEEEGGGTEEEETTEE-------HHHHHHHHHHHHHHHT--B---HHHHHHHHHHHH-EEEEE-----/-PEEEEEE--SHHIIIIIHHHHHT-TTEEEEEEE-SSSPPTTSEEESSHHHHHHH-TT--EEEE-S-GGGHHHHHHHHHHTT-EEEEPSSS-SSHHHHHHHHHHHHHHT--EEE--GGGGSTTHHHHHHHHHTS-EEEEEEEEE--HHHHSTT--GGGSTTS-TTHHHHHHHHHHHHHH-SS-EEEEEEEEEEETT-SS-SEEEEEEEETT--EEEEEEE-S--S--EEEEEEEETTEEEEEEGGGTEEEETTEE---PPP-HHHHHHHHHHHHHHHT--B---HHHHHHHHHHHH-EEEEE-----